Protein AF-A0A0G4J8Q1-F1 (afdb_monomer_lite)

Sequence (705 aa):
MGDLASFFEDDCLTSSDEKQPGGDSDLNESVWHHKKLNTSNITFSTTSVDEELMAVAKEEVAAVTAKVRRAIGKEHPDLSDCVNYFLNGIINELFDALGEGVPTSETITGEEFTHFVRVLACLSVYKTTPSVFFDPDRAHLYPAAANFSQDRFRVIMSAFKTKRGCDSSTVTTWDRPFSTDILIRRTEVAFTRTSCAVAFVQPKSILSVDDDQYRLTSALSEELLGMTRVSNEKKAFGIVSTNAVSLTSGILLGVRLLGKGEGYGDVDMVLDICLDRGYLQPNLIKYLMSCGFEILGTHKRMKTFPFLFRQGASQGLIGNQLVVAEAGAKSLYVAKCKYGERALYAVAFRSGRGRVATMVTSNANFTSWVCKTQDGRKWNQSLPGSQLIQDAIDDHVIPLTDAQSGHDWHIVRTGCSKFTSTLAAAAVRAFARSLTDDDTQLLQSLGIRSADDVDESPVVEFTRDELNGKTVLELKELAASLNLTRVSSASKPTLVERIYECMSSVKLVTKLLQLWFMKPARTPAIKMGSANEVNIAMALASWMNIYGSGWSVANGEIVHRGLLQNREVPVLATSIDGAAVLEKTIDDIVVSSLVCVIEFKSATENSTEREAPRSRLQRVRDIVGDSNRRMFEFDARSPLFKATVWTAEYRGQLLHHCATTKCNSALFVNASGQTVVYAALVSFSPESLQQYQAMIARLDAGSPC

Structure (mmCIF, N/CA/C/O backbone):
data_AF-A0A0G4J8Q1-F1
#
_entry.id   AF-A0A0G4J8Q1-F1
#
loop_
_atom_site.group_PDB
_atom_site.id
_atom_site.type_symbol
_atom_site.label_atom_id
_atom_site.label_alt_id
_atom_site.label_comp_id
_atom_site.label_asym_id
_atom_site.label_entity_id
_atom_site.label_seq_id
_atom_site.pdbx_PDB_ins_code
_atom_site.Cartn_x
_atom_site.Cartn_y
_atom_site.Cartn_z
_atom_site.occupancy
_atom_site.B_iso_or_equiv
_atom_site.auth_seq_id
_atom_site.auth_comp_id
_atom_site.auth_asym_id
_atom_site.auth_atom_id
_atom_site.pdbx_PDB_model_num
ATOM 1 N N . MET A 1 1 ? -3.645 -27.153 -2.558 1.00 26.86 1 MET A N 1
ATOM 2 C CA . MET A 1 1 ? -2.342 -27.028 -3.241 1.00 26.86 1 MET A CA 1
ATOM 3 C C . MET A 1 1 ? -1.299 -26.984 -2.143 1.00 26.86 1 MET A C 1
ATOM 5 O O . MET A 1 1 ? -1.355 -26.067 -1.338 1.00 26.86 1 MET A O 1
ATOM 9 N N . GLY A 1 2 ? -0.525 -28.060 -2.004 1.00 20.09 2 GLY A N 1
ATOM 10 C CA . GLY A 1 2 ? 0.416 -28.265 -0.902 1.00 20.09 2 GLY A CA 1
ATOM 11 C C . GLY A 1 2 ? 1.809 -27.707 -1.189 1.00 20.09 2 GLY A C 1
ATOM 12 O O . GLY A 1 2 ? 2.187 -27.572 -2.349 1.00 20.09 2 GLY A O 1
ATOM 13 N N . ASP A 1 3 ? 2.496 -27.393 -0.090 1.00 24.30 3 ASP A N 1
ATOM 14 C CA . ASP A 1 3 ? 3.937 -27.218 0.128 1.00 24.30 3 ASP A CA 1
ATOM 15 C C . ASP A 1 3 ? 4.780 -26.486 -0.926 1.00 24.30 3 ASP A C 1
ATOM 17 O O . ASP A 1 3 ? 5.434 -27.079 -1.778 1.00 24.30 3 ASP A O 1
ATOM 21 N N . LEU A 1 4 ? 4.866 -25.164 -0.740 1.00 22.20 4 LEU A N 1
ATOM 22 C CA . LEU A 1 4 ? 5.991 -24.311 -1.161 1.00 22.20 4 LEU A CA 1
ATOM 23 C C . LEU A 1 4 ? 6.672 -23.614 0.042 1.00 22.20 4 LEU A C 1
ATOM 25 O O . LEU A 1 4 ? 7.550 -22.776 -0.142 1.00 22.20 4 LEU A O 1
ATOM 29 N N . ALA A 1 5 ? 6.279 -23.952 1.278 1.00 23.89 5 ALA A N 1
ATOM 30 C CA . ALA A 1 5 ? 6.765 -23.300 2.498 1.00 23.89 5 ALA A CA 1
ATOM 31 C C . ALA A 1 5 ? 8.101 -23.867 3.022 1.00 23.89 5 ALA A C 1
ATOM 33 O O . ALA A 1 5 ? 8.806 -23.178 3.750 1.00 23.89 5 ALA A O 1
ATOM 34 N N . SER A 1 6 ? 8.495 -25.079 2.622 1.00 22.62 6 SER A N 1
ATOM 35 C CA . SER A 1 6 ? 9.676 -25.763 3.172 1.00 22.62 6 SER A CA 1
ATOM 36 C C . SER A 1 6 ? 11.008 -25.416 2.491 1.00 22.62 6 SER A C 1
ATOM 38 O O . SER A 1 6 ? 12.037 -25.959 2.873 1.00 22.62 6 SER A O 1
ATOM 40 N N . PHE A 1 7 ? 11.025 -24.524 1.493 1.00 21.91 7 PHE A N 1
ATOM 41 C CA . PHE A 1 7 ? 12.255 -24.159 0.767 1.00 21.91 7 PHE A CA 1
ATOM 42 C C . PHE A 1 7 ? 12.948 -22.886 1.286 1.00 21.91 7 PHE A C 1
ATOM 44 O O . PHE A 1 7 ? 14.004 -22.521 0.778 1.00 21.91 7 PHE A O 1
ATOM 51 N N . PHE A 1 8 ? 12.380 -22.201 2.287 1.00 28.19 8 PHE A N 1
ATOM 52 C CA . PHE A 1 8 ? 12.882 -20.903 2.767 1.00 28.19 8 PHE A CA 1
ATOM 53 C C . PHE A 1 8 ? 13.487 -20.917 4.182 1.00 28.19 8 PHE A C 1
ATOM 55 O O . PHE A 1 8 ? 13.959 -19.872 4.635 1.00 28.19 8 PHE A O 1
ATOM 62 N N . GLU A 1 9 ? 13.499 -22.055 4.886 1.00 26.78 9 GLU A N 1
ATOM 63 C CA . GLU A 1 9 ? 13.958 -22.097 6.285 1.00 26.78 9 GLU A CA 1
ATOM 64 C C . GLU A 1 9 ? 15.488 -22.188 6.452 1.00 26.78 9 GLU A C 1
ATOM 66 O O . GLU A 1 9 ? 16.008 -21.573 7.384 1.00 26.78 9 GLU A O 1
ATOM 71 N N . ASP A 1 10 ? 16.231 -22.821 5.534 1.00 25.66 10 ASP A N 1
ATOM 72 C CA . ASP A 1 10 ? 17.633 -23.191 5.818 1.00 25.66 10 ASP A CA 1
ATOM 73 C C . ASP A 1 10 ? 18.724 -22.254 5.251 1.00 25.66 10 ASP A C 1
ATOM 75 O O . ASP A 1 10 ? 19.768 -22.088 5.881 1.00 25.66 10 ASP A O 1
ATOM 79 N N . ASP A 1 11 ? 18.497 -21.527 4.150 1.00 26.56 11 ASP A N 1
ATOM 80 C CA . ASP A 1 11 ? 19.581 -20.745 3.510 1.00 26.56 11 ASP A CA 1
ATOM 81 C C . ASP A 1 11 ? 19.766 -19.311 4.053 1.00 26.56 11 ASP A C 1
ATOM 83 O O . ASP A 1 11 ? 20.670 -18.577 3.646 1.00 26.56 11 ASP A O 1
ATOM 87 N N . CYS A 1 12 ? 18.933 -18.861 4.998 1.00 33.06 12 CYS A N 1
ATOM 88 C CA . CYS A 1 12 ? 18.983 -17.477 5.492 1.00 33.06 12 CYS A CA 1
ATOM 89 C C . CYS A 1 12 ? 19.776 -17.263 6.795 1.00 33.06 12 CYS A C 1
ATOM 91 O O . CYS A 1 12 ? 19.994 -16.095 7.163 1.00 33.06 12 CYS A O 1
ATOM 93 N N . LEU A 1 13 ? 20.184 -18.331 7.497 1.00 33.94 13 LEU A N 1
ATOM 94 C CA . LEU A 1 13 ? 20.787 -18.272 8.838 1.00 33.94 13 LEU A CA 1
ATOM 95 C C . LEU A 1 13 ? 21.786 -19.417 9.129 1.00 33.94 13 LEU A C 1
ATOM 97 O O . LEU A 1 13 ? 21.706 -20.040 10.183 1.00 33.94 13 LEU A O 1
ATOM 101 N N . THR A 1 14 ? 22.784 -19.667 8.281 1.00 23.83 14 THR A N 1
ATOM 102 C CA . THR A 1 14 ? 23.957 -20.439 8.733 1.00 23.83 14 THR A CA 1
ATOM 103 C C . THR A 1 14 ? 24.938 -19.504 9.439 1.00 23.83 14 THR A C 1
ATOM 105 O O . THR A 1 14 ? 25.670 -18.747 8.796 1.00 23.83 14 THR A O 1
ATOM 108 N N . SER A 1 15 ? 24.952 -19.522 10.773 1.00 29.83 15 SER A N 1
ATOM 109 C CA . SER A 1 15 ? 26.100 -19.031 11.534 1.00 29.83 15 SER A CA 1
ATOM 110 C C . SER A 1 15 ? 27.253 -20.008 11.335 1.00 29.83 15 SER A C 1
ATOM 112 O O . SER A 1 15 ? 27.131 -21.186 11.657 1.00 29.83 15 SER A O 1
ATOM 114 N N . SER A 1 16 ? 28.384 -19.529 10.828 1.00 25.83 16 SER A N 1
ATOM 115 C CA . SER A 1 16 ? 29.656 -20.208 11.047 1.00 25.83 16 SER A CA 1
ATOM 116 C C . SER A 1 16 ? 29.907 -20.242 12.556 1.00 25.83 16 SER A C 1
ATOM 118 O O . SER A 1 16 ? 30.144 -19.194 13.163 1.00 25.83 16 SER A O 1
ATOM 120 N N . ASP A 1 17 ? 29.802 -21.426 13.155 1.00 28.89 17 ASP A N 1
ATOM 121 C CA . ASP A 1 17 ? 30.190 -21.700 14.537 1.00 28.89 17 ASP A CA 1
ATOM 122 C C . ASP A 1 17 ? 31.697 -21.459 14.713 1.00 28.89 17 ASP A C 1
ATOM 124 O O . ASP A 1 17 ? 32.517 -22.373 14.620 1.00 28.89 17 ASP A O 1
ATOM 128 N N . GLU A 1 18 ? 32.085 -20.219 15.001 1.00 29.22 18 GLU A N 1
ATOM 129 C CA . GLU A 1 18 ? 33.351 -19.947 15.673 1.00 29.22 18 GLU A CA 1
ATOM 130 C C . GLU A 1 18 ? 33.109 -19.934 17.183 1.00 29.22 18 GLU A C 1
ATOM 132 O O . GLU A 1 18 ? 32.564 -18.990 17.757 1.00 29.22 18 GLU A O 1
ATOM 137 N N . LYS A 1 19 ? 33.528 -21.026 17.831 1.00 28.95 19 LYS A N 1
ATOM 138 C CA . LYS A 1 19 ? 33.630 -21.150 19.288 1.00 28.95 19 LYS A CA 1
ATOM 139 C C . LYS A 1 19 ? 34.371 -19.943 19.875 1.00 28.95 19 LYS A C 1
ATOM 141 O O . LYS A 1 19 ? 35.575 -19.802 19.664 1.00 28.95 19 LYS A O 1
ATOM 146 N N . GLN A 1 20 ? 33.692 -19.146 20.698 1.00 29.03 20 GLN A N 1
ATOM 147 C CA . GLN A 1 20 ? 34.347 -18.307 21.703 1.00 29.03 20 GLN A CA 1
ATOM 148 C C . GLN A 1 20 ? 34.237 -18.954 23.095 1.00 29.03 20 GLN A C 1
ATOM 150 O O . GLN A 1 20 ? 33.239 -19.619 23.381 1.00 29.03 20 GLN A O 1
ATOM 155 N N . PRO A 1 21 ? 35.282 -18.838 23.937 1.00 27.27 21 PRO A N 1
ATOM 156 C CA . PRO A 1 21 ? 35.401 -19.588 25.180 1.00 27.27 21 PRO A CA 1
ATOM 157 C C . PRO A 1 21 ? 34.492 -19.021 26.275 1.00 27.27 21 PRO A C 1
ATOM 159 O O . PRO A 1 21 ? 34.250 -17.818 26.348 1.00 27.27 21 PRO A O 1
ATOM 162 N N . GLY A 1 22 ? 33.998 -19.929 27.116 1.00 34.38 22 GLY A N 1
ATOM 163 C CA . GLY A 1 22 ? 32.970 -19.676 28.116 1.00 34.38 22 GLY A CA 1
ATOM 164 C C . GLY A 1 22 ? 33.301 -18.580 29.128 1.00 34.38 22 GLY A C 1
ATOM 165 O O . GLY A 1 22 ? 34.393 -18.522 29.693 1.00 34.38 22 GLY A O 1
ATOM 166 N N . GLY A 1 23 ? 32.282 -17.771 29.391 1.00 24.81 23 GLY A N 1
ATOM 167 C CA . GLY A 1 23 ? 32.127 -16.957 30.583 1.00 24.81 23 GLY A CA 1
ATOM 168 C C . GLY A 1 23 ? 30.635 -16.866 30.880 1.00 24.81 23 GLY A C 1
ATOM 169 O O . GLY A 1 23 ? 29.892 -16.302 30.078 1.00 24.81 23 GLY A O 1
ATOM 170 N N . ASP A 1 24 ? 30.209 -17.468 31.991 1.00 31.66 24 ASP A N 1
ATOM 171 C CA . ASP A 1 24 ? 28.851 -17.365 32.528 1.00 31.66 24 ASP A CA 1
ATOM 172 C C . ASP A 1 24 ? 28.471 -15.887 32.686 1.00 31.66 24 ASP A C 1
ATOM 174 O O . ASP A 1 24 ? 28.955 -15.186 33.576 1.00 31.66 24 ASP A O 1
ATOM 178 N N . SER A 1 25 ? 27.607 -15.404 31.798 1.00 29.86 25 SER A N 1
ATOM 179 C CA . SER A 1 25 ? 26.842 -14.177 31.986 1.00 29.86 25 SER A CA 1
ATOM 180 C C . SER A 1 25 ? 25.443 -14.405 31.420 1.00 29.86 25 SER A C 1
ATOM 182 O O . SER A 1 25 ? 25.275 -15.046 30.384 1.00 29.86 25 SER A O 1
ATOM 184 N N . ASP A 1 26 ? 24.448 -13.970 32.184 1.00 27.14 26 ASP A N 1
ATOM 185 C CA . ASP A 1 26 ? 23.047 -14.371 32.105 1.00 27.14 26 ASP A CA 1
ATOM 186 C C . ASP A 1 26 ? 22.435 -14.396 30.690 1.00 27.14 26 ASP A C 1
ATOM 188 O O . ASP A 1 26 ? 22.417 -13.410 29.954 1.00 27.14 26 ASP A O 1
ATOM 192 N N . LEU A 1 27 ? 21.816 -15.531 30.365 1.00 32.41 27 LEU A N 1
ATOM 193 C CA . LEU A 1 27 ? 21.112 -15.879 29.122 1.00 32.41 27 LEU A CA 1
ATOM 194 C C . LEU A 1 27 ? 19.819 -15.073 28.826 1.00 32.41 27 LEU A C 1
ATOM 196 O O . LEU A 1 27 ? 18.920 -15.599 28.177 1.00 32.41 27 LEU A O 1
ATOM 200 N N . ASN A 1 28 ? 19.660 -13.823 29.282 1.00 35.12 28 ASN A N 1
ATOM 201 C CA . ASN A 1 28 ? 18.332 -13.176 29.284 1.00 35.12 28 ASN A CA 1
ATOM 202 C C . ASN A 1 28 ? 18.222 -11.701 28.857 1.00 35.12 28 ASN A C 1
ATOM 204 O O . ASN A 1 28 ? 17.156 -11.109 29.042 1.00 35.12 28 ASN A O 1
ATOM 208 N N . GLU A 1 29 ? 19.227 -11.104 28.212 1.00 41.00 29 GLU A N 1
ATOM 209 C CA . GLU A 1 29 ? 19.006 -9.844 27.486 1.00 41.00 29 GLU A CA 1
ATOM 210 C C . GLU A 1 29 ? 18.828 -10.102 25.989 1.00 41.00 29 GLU A C 1
ATOM 212 O O . GLU A 1 29 ? 19.721 -10.558 25.281 1.00 41.00 29 GLU A O 1
ATOM 217 N N . SER A 1 30 ? 17.624 -9.822 25.497 1.00 54.91 30 SER A N 1
ATOM 218 C CA . SER A 1 30 ? 17.220 -10.014 24.111 1.00 54.91 30 SER A CA 1
ATOM 219 C C . SER A 1 30 ? 17.910 -8.974 23.207 1.00 54.91 30 SER A C 1
ATOM 221 O O . SER A 1 30 ? 17.393 -7.874 22.985 1.00 54.91 30 SER A O 1
ATOM 223 N N . VAL A 1 31 ? 19.124 -9.289 22.744 1.00 68.62 31 VAL A N 1
ATOM 224 C CA . VAL A 1 31 ? 19.945 -8.416 21.890 1.00 68.62 31 VAL A CA 1
ATOM 225 C C . VAL A 1 31 ? 19.409 -8.409 20.455 1.00 68.62 31 VAL A C 1
ATOM 227 O O . VAL A 1 31 ? 19.057 -9.442 19.886 1.00 68.62 31 VAL A O 1
ATOM 230 N N . TRP A 1 32 ? 19.351 -7.223 19.848 1.00 75.00 32 TRP A N 1
ATOM 231 C CA . TRP A 1 32 ? 18.975 -7.064 18.446 1.00 75.00 32 TRP A CA 1
ATOM 232 C C . TRP A 1 32 ? 20.132 -7.432 17.512 1.00 75.00 32 TRP A C 1
ATOM 234 O O . TRP A 1 32 ? 21.220 -6.869 17.615 1.00 75.00 32 TRP A O 1
ATOM 244 N N . HIS A 1 33 ? 19.866 -8.297 16.537 1.00 72.75 33 HIS A N 1
ATOM 245 C CA . HIS A 1 33 ? 20.795 -8.645 15.466 1.00 72.75 33 HIS A CA 1
ATOM 246 C C . HIS A 1 33 ? 20.426 -7.902 14.182 1.00 72.75 33 HIS A C 1
ATOM 248 O O . HIS A 1 33 ? 19.366 -8.146 13.601 1.00 72.75 33 HIS A O 1
ATOM 254 N N . HIS A 1 34 ? 21.281 -6.981 13.735 1.00 70.62 34 HIS A N 1
ATOM 255 C CA . HIS A 1 34 ? 21.033 -6.154 12.551 1.00 70.62 34 HIS A CA 1
ATOM 256 C C . HIS A 1 34 ? 21.389 -6.890 11.259 1.00 70.62 34 HIS A C 1
ATOM 258 O O . HIS A 1 34 ? 22.482 -7.431 11.117 1.00 70.62 34 HIS A O 1
ATOM 264 N N . LYS A 1 35 ? 20.499 -6.822 10.269 1.00 64.94 35 LYS A N 1
ATOM 265 C CA . LYS A 1 35 ? 20.751 -7.250 8.892 1.00 64.94 35 LYS A CA 1
ATOM 266 C C . LYS A 1 35 ? 20.263 -6.162 7.943 1.00 64.94 35 LYS A C 1
ATOM 268 O O . LYS A 1 35 ? 19.112 -5.724 7.983 1.00 64.94 35 LYS A O 1
ATOM 273 N N . LYS A 1 36 ? 21.144 -5.710 7.056 1.00 54.00 36 LYS A N 1
ATOM 274 C CA . LYS A 1 36 ? 20.712 -4.922 5.902 1.00 54.00 36 LYS A CA 1
ATOM 275 C C . LYS A 1 36 ? 20.201 -5.914 4.867 1.00 54.00 36 LYS A C 1
ATOM 277 O O . LYS A 1 36 ? 20.969 -6.757 4.414 1.00 54.00 36 LYS A O 1
ATOM 282 N N . LEU A 1 37 ? 18.917 -5.848 4.534 1.00 48.38 37 LEU A N 1
ATOM 283 C CA . LEU A 1 37 ? 18.377 -6.706 3.489 1.00 48.38 37 LEU A CA 1
ATOM 284 C C . LEU A 1 37 ? 18.728 -6.139 2.123 1.00 48.38 37 LEU A C 1
ATOM 286 O O . LEU A 1 37 ? 18.634 -4.928 1.900 1.00 48.38 37 LEU A O 1
ATOM 290 N N . ASN A 1 38 ? 19.127 -7.036 1.224 1.00 42.41 38 ASN A N 1
ATOM 291 C CA . ASN A 1 38 ? 19.163 -6.716 -0.186 1.00 42.41 38 ASN A CA 1
ATOM 292 C C . ASN A 1 38 ? 17.713 -6.626 -0.675 1.00 42.41 38 ASN A C 1
ATOM 294 O O . ASN A 1 38 ? 16.875 -7.462 -0.332 1.00 42.41 38 ASN A O 1
ATOM 298 N N . THR A 1 39 ? 17.384 -5.568 -1.406 1.00 42.03 39 THR A N 1
ATOM 299 C CA . THR A 1 39 ? 15.997 -5.278 -1.790 1.00 42.03 39 THR A CA 1
ATOM 300 C C . THR A 1 39 ? 15.435 -6.283 -2.797 1.00 42.03 39 THR A C 1
ATOM 302 O O . THR A 1 39 ? 14.222 -6.322 -2.986 1.00 42.03 39 THR A O 1
ATOM 305 N N . SER A 1 40 ? 16.299 -7.120 -3.385 1.00 35.25 40 SER A N 1
ATOM 306 C CA . SER A 1 40 ? 15.954 -8.244 -4.264 1.00 35.25 40 SER A CA 1
ATOM 307 C C . SER A 1 40 ? 15.046 -9.279 -3.595 1.00 35.25 40 SER A C 1
ATOM 309 O O . SER A 1 40 ? 14.368 -10.025 -4.290 1.00 35.25 40 SER A O 1
ATOM 311 N N . ASN A 1 41 ? 15.003 -9.300 -2.258 1.00 40.81 41 ASN A N 1
ATOM 312 C CA . ASN A 1 41 ? 14.236 -10.263 -1.464 1.00 40.81 41 ASN A CA 1
ATOM 313 C C . ASN A 1 41 ? 12.868 -9.709 -1.019 1.00 40.81 41 ASN A C 1
ATOM 315 O O . ASN A 1 41 ? 12.253 -10.246 -0.098 1.00 40.81 41 ASN A O 1
ATOM 319 N N . ILE A 1 42 ? 12.423 -8.596 -1.613 1.00 45.91 42 ILE A N 1
ATOM 320 C CA . ILE A 1 42 ? 11.125 -7.973 -1.342 1.00 45.91 42 ILE A CA 1
ATOM 321 C C . ILE A 1 42 ? 10.157 -8.397 -2.446 1.00 45.91 42 ILE A C 1
ATOM 323 O O . ILE A 1 42 ? 10.382 -8.100 -3.621 1.00 45.91 42 ILE A O 1
ATOM 327 N N . THR A 1 43 ? 9.080 -9.080 -2.068 1.00 46.72 43 THR A N 1
ATOM 328 C CA . THR A 1 43 ? 7.998 -9.458 -2.981 1.00 46.72 43 THR A CA 1
ATOM 329 C C . THR A 1 43 ? 6.939 -8.364 -2.994 1.00 46.72 43 THR A C 1
ATOM 331 O O . THR A 1 43 ? 6.505 -7.891 -1.942 1.00 46.72 43 THR A O 1
ATOM 334 N N . PHE A 1 44 ? 6.519 -7.954 -4.189 1.00 45.88 44 PHE A N 1
ATOM 335 C CA . PHE A 1 44 ? 5.466 -6.960 -4.371 1.00 45.88 44 PHE A CA 1
ATOM 336 C C . PHE A 1 44 ? 4.210 -7.636 -4.899 1.00 45.88 44 PHE A C 1
ATOM 338 O O . PHE A 1 44 ? 4.266 -8.366 -5.885 1.00 45.88 44 PHE A O 1
ATOM 345 N N . SER A 1 45 ? 3.089 -7.368 -4.238 1.00 47.06 45 SER A N 1
ATOM 346 C CA . SER A 1 45 ? 1.760 -7.740 -4.713 1.00 47.06 45 SER A CA 1
ATOM 347 C C . SER A 1 45 ? 1.087 -6.488 -5.274 1.00 47.06 45 SER A C 1
ATOM 349 O O . SER A 1 45 ? 1.111 -5.426 -4.643 1.00 47.06 45 SER A O 1
ATOM 351 N N . THR A 1 46 ? 0.519 -6.606 -6.474 1.00 45.09 46 THR A N 1
ATOM 352 C CA . THR A 1 46 ? -0.392 -5.610 -7.063 1.00 45.09 46 THR A CA 1
ATOM 353 C C . THR A 1 46 ? -1.844 -5.851 -6.651 1.00 45.09 46 THR A C 1
ATOM 355 O O . THR A 1 46 ? -2.704 -5.027 -6.954 1.00 45.09 46 THR A O 1
ATOM 358 N N . THR A 1 47 ? -2.117 -6.955 -5.944 1.00 50.38 47 THR A N 1
ATOM 359 C CA . THR A 1 47 ? -3.429 -7.245 -5.357 1.00 50.38 47 THR A CA 1
ATOM 360 C C . THR A 1 47 ? -3.808 -6.096 -4.438 1.00 50.38 47 THR A C 1
ATOM 362 O O . THR A 1 47 ? -2.989 -5.633 -3.641 1.00 50.38 47 THR A O 1
ATOM 365 N N . SER A 1 48 ? -5.034 -5.594 -4.555 1.00 58.97 48 SER A N 1
ATOM 366 C CA . SER A 1 48 ? -5.464 -4.496 -3.696 1.00 58.97 48 SER A CA 1
ATOM 367 C C . SER A 1 48 ? -5.449 -4.955 -2.235 1.00 58.97 48 SER A C 1
ATOM 369 O O . SER A 1 48 ? -5.981 -6.017 -1.918 1.00 58.97 48 SER A O 1
ATOM 371 N N . VAL A 1 49 ? -4.917 -4.133 -1.318 1.00 63.41 49 VAL A N 1
ATOM 372 C CA . VAL A 1 49 ? -5.044 -4.380 0.137 1.00 63.41 49 VAL A CA 1
ATOM 373 C C . VAL A 1 49 ? -6.510 -4.608 0.510 1.00 63.41 49 VAL A C 1
ATOM 375 O O . VAL A 1 49 ? -6.817 -5.426 1.371 1.00 63.41 49 VAL A O 1
ATOM 378 N N . ASP A 1 50 ? -7.424 -3.912 -0.168 1.00 64.50 50 ASP A N 1
ATOM 379 C CA . ASP A 1 50 ? -8.855 -4.046 0.076 1.00 64.50 50 ASP A CA 1
ATOM 380 C C . ASP A 1 50 ? -9.372 -5.432 -0.358 1.00 64.50 50 ASP A C 1
ATOM 382 O O . ASP A 1 50 ? -10.272 -5.964 0.282 1.00 64.50 50 ASP A O 1
ATOM 386 N N . GLU A 1 51 ? -8.796 -6.053 -1.394 1.00 66.38 51 GLU A N 1
ATOM 387 C CA . GLU A 1 51 ? -9.145 -7.417 -1.824 1.00 66.38 51 GLU A CA 1
ATOM 388 C C . GLU A 1 51 ? -8.633 -8.470 -0.838 1.00 66.38 51 GLU A C 1
ATOM 390 O O . GLU A 1 51 ? -9.387 -9.376 -0.472 1.00 66.38 51 GLU A O 1
ATOM 395 N N . GLU A 1 52 ? -7.395 -8.327 -0.358 1.00 68.12 52 GLU A N 1
ATOM 396 C CA . GLU A 1 52 ? -6.822 -9.212 0.664 1.00 68.12 52 GLU A CA 1
ATOM 397 C C . GLU A 1 52 ? -7.618 -9.122 1.976 1.00 68.12 52 GLU A C 1
ATOM 399 O O . GLU A 1 52 ? -8.061 -10.141 2.514 1.00 68.12 52 GLU A O 1
ATOM 404 N N . LEU A 1 53 ? -7.902 -7.903 2.451 1.00 72.31 53 LEU A N 1
ATOM 405 C CA . LEU A 1 53 ? -8.728 -7.687 3.641 1.00 72.31 53 LEU A CA 1
ATOM 406 C C . LEU A 1 53 ? -10.158 -8.197 3.447 1.00 72.31 53 LEU A C 1
ATOM 408 O O . LEU A 1 53 ? -10.735 -8.753 4.379 1.00 72.31 53 LEU A O 1
ATOM 412 N N . MET A 1 54 ? -10.732 -8.061 2.248 1.00 76.69 54 MET A N 1
ATOM 413 C CA . MET A 1 54 ? -12.064 -8.586 1.946 1.00 76.69 54 MET A CA 1
ATOM 414 C C . MET A 1 54 ? -12.097 -10.119 1.975 1.00 76.69 54 MET A C 1
ATOM 416 O O . MET A 1 54 ? -13.097 -10.697 2.405 1.00 76.69 54 MET A O 1
ATOM 420 N N . ALA A 1 55 ? -11.031 -10.793 1.536 1.00 79.94 55 ALA A N 1
ATOM 421 C CA . ALA A 1 55 ? -10.927 -12.248 1.621 1.00 79.94 55 ALA A CA 1
ATOM 422 C C . ALA A 1 55 ? -10.930 -12.718 3.084 1.00 79.94 55 ALA A C 1
ATOM 424 O O . ALA A 1 55 ? -11.748 -13.565 3.452 1.00 79.94 55 ALA A O 1
ATOM 425 N N . VAL A 1 56 ? -10.110 -12.091 3.934 1.00 80.62 56 VAL A N 1
ATOM 426 C CA . VAL A 1 56 ? -10.086 -12.372 5.380 1.00 80.62 56 VAL A CA 1
ATOM 427 C C . VAL A 1 56 ? -11.436 -12.038 6.028 1.00 80.62 56 VAL A C 1
ATOM 429 O O . VAL A 1 56 ? -11.982 -12.844 6.783 1.00 80.62 56 VAL A O 1
ATOM 432 N N . ALA A 1 57 ? -12.034 -10.895 5.679 1.00 84.56 57 ALA A N 1
ATOM 433 C CA . ALA A 1 57 ? -13.316 -10.462 6.226 1.00 84.56 57 ALA A CA 1
ATOM 434 C C . ALA A 1 57 ? -14.459 -11.425 5.891 1.00 84.56 57 ALA A C 1
ATOM 436 O O . ALA A 1 57 ? -15.265 -11.729 6.767 1.00 84.56 57 ALA A O 1
ATOM 437 N N . LYS A 1 58 ? -14.524 -11.959 4.665 1.00 85.06 58 LYS A N 1
ATOM 438 C CA . LYS A 1 58 ? -15.536 -12.965 4.291 1.00 85.06 58 LYS A CA 1
ATOM 439 C C . LYS A 1 58 ? -15.473 -14.187 5.200 1.00 85.06 58 LYS A C 1
ATOM 441 O O . LYS A 1 58 ? -16.506 -14.680 5.654 1.00 85.06 58 LYS A O 1
ATOM 446 N N . GLU A 1 59 ? -14.266 -14.666 5.471 1.00 88.00 59 GLU A N 1
ATOM 447 C CA . GLU A 1 59 ? -14.063 -15.832 6.316 1.00 88.00 59 GLU A CA 1
ATOM 448 C C . GLU A 1 59 ? -14.383 -15.568 7.790 1.00 88.00 59 GLU A C 1
ATOM 450 O O . GLU A 1 59 ? -15.014 -16.404 8.444 1.00 88.00 59 GLU A O 1
ATOM 455 N N . GLU A 1 60 ? -13.959 -14.420 8.318 1.00 87.38 60 GLU A N 1
ATOM 456 C CA . GLU A 1 60 ? -14.242 -14.034 9.697 1.00 87.38 60 GLU A CA 1
ATOM 457 C C . GLU A 1 60 ? -15.731 -13.769 9.911 1.00 87.38 60 GLU A C 1
ATOM 459 O O . GLU A 1 60 ? -16.313 -14.334 10.831 1.00 87.38 60 GLU A O 1
ATOM 464 N N . VAL A 1 61 ? -16.386 -13.005 9.033 1.00 90.31 61 VAL A N 1
ATOM 465 C CA . VAL A 1 61 ? -17.825 -12.709 9.125 1.00 90.31 61 VAL A CA 1
ATOM 466 C C . VAL A 1 61 ? -18.654 -13.989 9.074 1.00 90.31 61 VAL A C 1
ATOM 468 O O . VAL A 1 61 ? -19.608 -14.124 9.843 1.00 90.31 61 VAL A O 1
ATOM 471 N N . ALA A 1 62 ? -18.292 -14.963 8.233 1.00 89.56 62 ALA A N 1
ATOM 472 C CA . ALA A 1 62 ? -18.973 -16.257 8.205 1.00 89.56 62 ALA A CA 1
ATOM 473 C C . ALA A 1 62 ? -18.861 -16.992 9.555 1.00 89.56 62 ALA A C 1
ATOM 475 O O . ALA A 1 62 ? -19.855 -17.508 10.075 1.00 89.56 62 ALA A O 1
ATOM 476 N N . ALA A 1 63 ? -17.669 -16.996 10.156 1.00 91.44 63 ALA A N 1
ATOM 477 C CA . ALA A 1 63 ? -17.427 -17.621 11.452 1.00 91.44 63 ALA A CA 1
ATOM 478 C C . ALA A 1 63 ? -18.118 -16.877 12.609 1.00 91.44 63 ALA A C 1
ATOM 480 O O . ALA A 1 63 ? -18.752 -17.517 13.450 1.00 91.44 63 ALA A O 1
ATOM 481 N N . VAL A 1 64 ? -18.059 -15.542 12.628 1.00 90.75 64 VAL A N 1
ATOM 482 C CA . VAL A 1 64 ? -18.774 -14.691 13.590 1.00 90.75 64 VAL A CA 1
ATOM 483 C C . VAL A 1 64 ? -20.274 -14.940 13.485 1.00 90.75 64 VAL A C 1
ATOM 485 O O . VAL A 1 64 ? -20.922 -15.200 14.493 1.00 90.75 64 VAL A O 1
ATOM 488 N N . THR A 1 65 ? -20.829 -14.968 12.272 1.00 89.56 65 THR A N 1
ATOM 489 C CA . THR A 1 65 ? -22.256 -15.244 12.049 1.00 89.56 65 THR A CA 1
ATOM 490 C C . THR A 1 65 ? -22.650 -16.610 12.614 1.00 89.56 65 THR A C 1
ATOM 492 O O . THR A 1 65 ? -23.665 -16.728 13.301 1.00 89.56 65 THR A O 1
ATOM 495 N N . ALA A 1 66 ? -21.836 -17.646 12.392 1.00 91.56 66 ALA A N 1
ATOM 496 C CA . ALA A 1 66 ? -22.079 -18.972 12.958 1.00 91.56 66 ALA A CA 1
ATOM 497 C C . ALA A 1 66 ? -22.022 -18.977 14.497 1.00 91.56 66 ALA A C 1
ATOM 499 O O . ALA A 1 66 ? -22.840 -19.636 15.145 1.00 91.56 66 ALA A O 1
ATOM 500 N N . LYS A 1 67 ? -21.090 -18.225 15.096 1.00 92.25 67 LYS A N 1
ATOM 501 C CA . LYS A 1 67 ? -21.002 -18.060 16.553 1.00 92.25 67 LYS A CA 1
ATOM 502 C C . LYS A 1 67 ? -22.200 -17.309 17.120 1.00 92.25 67 LYS A C 1
ATOM 504 O O . LYS A 1 67 ? -22.752 -17.766 18.112 1.00 92.25 67 LYS A O 1
ATOM 509 N N . VAL A 1 68 ? -22.634 -16.225 16.480 1.00 90.75 68 VAL A N 1
ATOM 510 C CA . VAL A 1 68 ? -23.823 -15.454 16.874 1.00 90.75 68 VAL A CA 1
ATOM 511 C C . VAL A 1 68 ? -25.069 -16.338 16.836 1.00 90.75 68 VAL A C 1
ATOM 513 O O . VAL A 1 68 ? -25.786 -16.415 17.829 1.00 90.75 68 VAL A O 1
ATOM 516 N N . ARG A 1 69 ? -25.283 -17.094 15.749 1.00 93.44 69 ARG A N 1
ATOM 517 C CA . ARG A 1 69 ? -26.394 -18.060 15.641 1.00 93.44 69 ARG A CA 1
ATOM 518 C C . ARG A 1 69 ? -26.387 -19.077 16.778 1.00 93.44 69 ARG A C 1
ATOM 520 O O . ARG A 1 69 ? -27.424 -19.344 17.378 1.00 93.44 69 ARG A O 1
ATOM 527 N N . ARG A 1 70 ? -25.209 -19.615 17.109 1.00 93.81 70 ARG A N 1
ATOM 528 C CA . ARG A 1 70 ? -25.038 -20.566 18.215 1.00 93.81 70 ARG A CA 1
ATOM 529 C C . ARG A 1 70 ? -25.291 -19.923 19.578 1.00 93.81 70 ARG A C 1
ATOM 531 O O . ARG A 1 70 ? -25.944 -20.538 20.409 1.00 93.81 70 ARG A O 1
ATOM 538 N N . ALA A 1 71 ? -24.770 -18.721 19.801 1.00 91.69 71 ALA A N 1
ATOM 539 C CA . ALA A 1 71 ? -24.873 -18.016 21.073 1.00 91.69 71 ALA A CA 1
ATOM 540 C C . ALA A 1 71 ? -26.310 -17.556 21.361 1.00 91.69 71 ALA A C 1
ATOM 542 O O . ALA A 1 71 ? -26.759 -17.624 22.500 1.00 91.69 71 ALA A O 1
ATOM 543 N N . ILE A 1 72 ? -27.041 -17.143 20.324 1.00 93.69 72 ILE A N 1
ATOM 544 C CA . ILE A 1 72 ? -28.455 -16.753 20.410 1.00 93.69 72 ILE A CA 1
ATOM 545 C C . ILE A 1 72 ? -29.379 -17.983 20.392 1.00 93.69 72 ILE A C 1
ATOM 547 O O . ILE A 1 72 ? -30.492 -17.930 20.907 1.00 93.69 72 ILE A O 1
ATOM 551 N N . GLY A 1 73 ? -28.936 -19.100 19.809 1.00 93.69 73 GLY A N 1
ATOM 552 C CA . GLY A 1 73 ? -29.756 -20.303 19.646 1.00 93.69 73 GLY A CA 1
ATOM 553 C C . GLY A 1 73 ? -30.803 -20.177 18.534 1.00 93.69 73 GLY A C 1
ATOM 554 O O . GLY A 1 73 ? -31.830 -20.851 18.580 1.00 93.69 73 GLY A O 1
ATOM 555 N N . LYS A 1 74 ? -30.561 -19.313 17.539 1.00 91.81 74 LYS A N 1
ATOM 556 C CA . LYS A 1 74 ? -31.447 -19.084 16.386 1.00 91.81 74 LYS A CA 1
ATOM 557 C C . LYS A 1 74 ? -30.672 -19.199 15.080 1.00 91.81 74 LYS A C 1
ATOM 559 O O . LYS A 1 74 ? -29.574 -18.665 14.953 1.00 91.81 74 LYS A O 1
ATOM 564 N N . GLU A 1 75 ? -31.268 -19.853 14.086 1.00 89.94 75 GLU A N 1
ATOM 565 C CA . GLU A 1 75 ? -30.671 -19.991 12.751 1.00 89.94 75 GLU A CA 1
ATOM 566 C C . GLU A 1 75 ? -30.620 -18.649 11.999 1.00 89.94 75 GLU A C 1
ATOM 568 O O . GLU A 1 75 ? -29.623 -18.324 11.351 1.00 89.94 75 GLU A O 1
ATOM 573 N N . HIS A 1 76 ? -31.657 -17.827 12.166 1.00 90.25 76 HIS A N 1
ATOM 574 C CA . HIS A 1 76 ? -31.776 -16.499 11.565 1.00 90.25 76 HIS A CA 1
ATOM 575 C C . HIS A 1 76 ? -32.085 -15.451 12.646 1.00 90.25 76 HIS A C 1
ATOM 577 O O . HIS A 1 76 ? -33.245 -15.079 12.809 1.00 90.25 76 HIS A O 1
ATOM 583 N N . PRO A 1 77 ? -31.077 -15.016 13.427 1.00 89.38 77 PRO A N 1
ATOM 584 C CA . PRO A 1 77 ? -31.261 -13.967 14.423 1.00 89.38 77 PRO A CA 1
ATOM 585 C C . PRO A 1 77 ? -31.566 -12.635 13.734 1.00 89.38 77 PRO A C 1
ATOM 587 O O . PRO A 1 77 ? -30.919 -12.279 12.744 1.00 89.38 77 PRO A O 1
ATOM 590 N N . ASP A 1 78 ? -32.545 -11.904 14.258 1.00 89.31 78 ASP A N 1
ATOM 591 C CA . ASP A 1 78 ? -32.847 -10.550 13.800 1.00 89.31 78 ASP A CA 1
ATOM 592 C C . ASP A 1 78 ? -31.980 -9.494 14.520 1.00 89.31 78 ASP A C 1
ATOM 594 O O . ASP A 1 78 ? -31.116 -9.800 15.348 1.00 89.31 78 ASP A O 1
ATOM 598 N N . LEU A 1 79 ? -32.175 -8.214 14.188 1.00 83.50 79 LEU A N 1
ATOM 599 C CA . LEU A 1 79 ? -31.437 -7.124 14.831 1.00 83.50 79 LEU A CA 1
ATOM 600 C C . LEU A 1 79 ? -31.715 -7.049 16.340 1.00 83.50 79 LEU A C 1
ATOM 602 O O . LEU A 1 79 ? -30.804 -6.748 17.111 1.00 83.50 79 LEU A O 1
ATOM 606 N N . SER A 1 80 ? -32.952 -7.314 16.765 1.00 83.94 80 SER A N 1
ATOM 607 C CA . SER A 1 80 ? -33.319 -7.275 18.179 1.00 83.94 80 SER A CA 1
ATOM 608 C C . SER A 1 80 ? -32.625 -8.393 18.946 1.00 83.94 80 SER A C 1
ATOM 610 O O . SER A 1 80 ? -32.153 -8.150 20.051 1.00 83.94 80 SER A O 1
ATOM 612 N N . ASP A 1 81 ? -32.525 -9.587 18.366 1.00 89.12 81 ASP A N 1
ATOM 613 C CA . ASP A 1 81 ? -31.804 -10.717 18.945 1.00 89.12 81 ASP A CA 1
ATOM 614 C C . ASP A 1 81 ? -30.330 -10.369 19.180 1.00 89.12 81 ASP A C 1
ATOM 616 O O . ASP A 1 81 ? -29.797 -10.591 20.269 1.00 89.12 81 ASP A O 1
ATOM 620 N N . CYS A 1 82 ? -29.686 -9.753 18.185 1.00 87.25 82 CYS A N 1
ATOM 621 C CA . CYS A 1 82 ? -28.302 -9.300 18.288 1.00 87.25 82 CYS A CA 1
ATOM 622 C C . CYS A 1 82 ? -28.128 -8.213 19.359 1.00 87.25 82 CYS A C 1
ATOM 624 O O . CYS A 1 82 ? -27.241 -8.326 20.202 1.00 87.25 82 CYS A O 1
ATOM 626 N N . VAL A 1 83 ? -28.978 -7.180 19.370 1.00 84.69 83 VAL A N 1
ATOM 627 C CA . VAL A 1 83 ? -28.920 -6.107 20.382 1.00 84.69 83 VAL A CA 1
ATOM 628 C C . VAL A 1 83 ? -29.128 -6.671 21.787 1.00 84.69 83 VAL A C 1
ATOM 630 O O . VAL A 1 83 ? -28.367 -6.344 22.698 1.00 84.69 83 VAL A O 1
ATOM 633 N N . ASN A 1 84 ? -30.111 -7.556 21.955 1.00 87.62 84 ASN A N 1
ATOM 634 C CA . ASN A 1 84 ? -30.406 -8.185 23.236 1.00 87.62 84 ASN A CA 1
ATOM 635 C C . ASN A 1 84 ? -29.252 -9.069 23.711 1.00 87.62 84 ASN A C 1
ATOM 637 O O . ASN A 1 84 ? -28.955 -9.057 24.898 1.00 87.62 84 ASN A O 1
ATOM 641 N N . TYR A 1 85 ? -28.563 -9.788 22.820 1.00 90.81 85 TYR A N 1
ATOM 642 C CA . TYR A 1 85 ? -27.387 -10.579 23.192 1.00 90.81 85 TYR A CA 1
ATOM 643 C C . TYR A 1 85 ? -26.306 -9.719 23.870 1.00 90.81 85 TYR A C 1
ATOM 645 O O . TYR A 1 85 ? -25.859 -10.047 24.970 1.00 90.81 85 TYR A O 1
ATOM 653 N N . PHE A 1 86 ? -25.929 -8.589 23.263 1.00 88.25 86 PHE A N 1
ATOM 654 C CA . PHE A 1 86 ? -24.922 -7.692 23.843 1.00 88.25 86 PHE A CA 1
ATOM 655 C C . PHE A 1 86 ? -25.429 -6.971 25.095 1.00 88.25 86 PHE A C 1
ATOM 657 O O . PHE A 1 86 ? -24.689 -6.856 26.071 1.00 88.25 86 PHE A O 1
ATOM 664 N N . LEU A 1 87 ? -26.688 -6.519 25.095 1.00 88.25 87 LEU A N 1
ATOM 665 C CA . LEU A 1 87 ? -27.281 -5.847 26.251 1.00 88.25 87 LEU A CA 1
ATOM 666 C C . LEU A 1 87 ? -27.371 -6.790 27.456 1.00 88.25 87 LEU A C 1
ATOM 668 O O . LEU A 1 87 ? -26.963 -6.412 28.549 1.00 88.25 87 LEU A O 1
ATOM 672 N N . ASN A 1 88 ? -27.818 -8.032 27.254 1.00 89.81 88 ASN A N 1
ATOM 673 C CA . ASN A 1 88 ? -27.880 -9.062 28.294 1.00 89.81 88 ASN A CA 1
ATOM 674 C C . ASN A 1 88 ? -26.501 -9.372 28.886 1.00 89.81 88 ASN A C 1
ATOM 676 O O . ASN A 1 88 ? -26.405 -9.725 30.058 1.00 89.81 88 ASN A O 1
ATOM 680 N N . GLY A 1 89 ? -25.434 -9.198 28.103 1.00 89.50 89 GLY A N 1
ATOM 681 C CA . GLY A 1 89 ? -24.060 -9.334 28.578 1.00 89.50 89 GLY A CA 1
ATOM 682 C C . GLY A 1 89 ? -23.679 -8.350 29.685 1.00 89.50 89 GLY A C 1
ATOM 683 O O . GLY A 1 89 ? -22.836 -8.676 30.513 1.00 89.50 89 GLY A O 1
ATOM 684 N N . ILE A 1 90 ? -24.308 -7.171 29.727 1.00 90.00 90 ILE A N 1
ATOM 685 C CA . ILE A 1 90 ? -24.014 -6.105 30.700 1.00 90.00 90 ILE A CA 1
ATOM 686 C C . ILE A 1 90 ? -25.197 -5.760 31.612 1.00 90.00 90 ILE A C 1
ATOM 688 O O . ILE A 1 90 ? -25.044 -4.974 32.542 1.00 90.00 90 ILE A O 1
ATOM 692 N N . ILE A 1 91 ? -26.382 -6.326 31.364 1.00 88.75 91 ILE A N 1
ATOM 693 C CA . ILE A 1 91 ? -27.632 -5.877 31.987 1.00 88.75 91 ILE A CA 1
ATOM 694 C C . ILE A 1 91 ? -27.617 -5.998 33.513 1.00 88.75 91 ILE A C 1
ATOM 696 O O . ILE A 1 91 ? -28.094 -5.093 34.188 1.00 88.75 91 ILE A O 1
ATOM 700 N N . ASN A 1 92 ? -27.011 -7.057 34.056 1.00 86.94 92 ASN A N 1
ATOM 701 C CA . ASN A 1 92 ? -26.902 -7.255 35.504 1.00 86.94 92 ASN A CA 1
ATOM 702 C C . ASN A 1 92 ? -26.093 -6.131 36.160 1.00 86.94 92 ASN A C 1
ATOM 704 O O . ASN A 1 92 ? -26.516 -5.581 37.167 1.00 86.94 92 ASN A O 1
ATOM 708 N N . GLU A 1 93 ? -24.982 -5.730 35.539 1.00 87.62 93 GLU A N 1
ATOM 709 C CA . GLU A 1 93 ? -24.146 -4.628 36.026 1.00 87.62 93 GLU A CA 1
ATOM 710 C C . GLU A 1 93 ? -24.897 -3.290 35.968 1.00 87.62 93 GLU A C 1
ATOM 712 O O . GLU A 1 93 ? -24.778 -2.455 36.858 1.00 87.62 93 GLU A O 1
ATOM 717 N N . LEU A 1 94 ? -25.735 -3.085 34.949 1.00 86.62 94 LEU A N 1
ATOM 718 C CA . LEU A 1 94 ? -26.564 -1.882 34.851 1.00 86.62 94 LEU A CA 1
ATOM 719 C C . LEU A 1 94 ? -27.696 -1.869 35.890 1.00 86.62 94 LEU A C 1
ATOM 721 O O . LEU A 1 94 ? -28.005 -0.806 36.426 1.00 86.62 94 LEU A O 1
ATOM 725 N N . PHE A 1 95 ? -28.300 -3.019 36.199 1.00 85.31 95 PHE A N 1
ATOM 726 C CA . PHE A 1 95 ? -29.319 -3.122 37.247 1.00 85.31 95 PHE A CA 1
ATOM 727 C C . PHE A 1 95 ? -28.741 -2.976 38.653 1.00 85.31 95 PHE A C 1
ATOM 729 O O . PHE A 1 95 ? -29.367 -2.296 39.464 1.00 85.31 95 PHE A O 1
ATOM 736 N N . ASP A 1 96 ? -27.552 -3.525 38.920 1.00 81.31 96 ASP A N 1
ATOM 737 C CA . ASP A 1 96 ? -26.816 -3.285 40.169 1.00 81.31 96 ASP A CA 1
ATOM 738 C C . ASP A 1 96 ? -26.628 -1.768 40.375 1.00 81.31 96 ASP A C 1
ATOM 740 O O . ASP A 1 96 ? -26.978 -1.221 41.421 1.00 81.31 96 ASP A O 1
ATOM 744 N N . ALA A 1 97 ? -26.194 -1.054 39.329 1.00 78.75 97 ALA A N 1
ATOM 745 C CA . ALA A 1 97 ? -26.006 0.398 39.366 1.00 78.75 97 ALA A CA 1
ATOM 746 C C . ALA A 1 97 ? -27.301 1.182 39.622 1.00 78.75 97 ALA A C 1
ATOM 748 O O . ALA A 1 97 ? -27.292 2.207 40.303 1.00 78.75 97 ALA A O 1
ATOM 749 N N . LEU A 1 98 ? -28.412 0.727 39.039 1.00 81.75 98 LEU A N 1
ATOM 750 C CA . LEU A 1 98 ? -29.718 1.345 39.235 1.00 81.75 98 LEU A CA 1
ATOM 751 C C . LEU A 1 98 ? -30.242 1.104 40.647 1.00 81.75 98 LEU A C 1
ATOM 753 O O . LEU A 1 98 ? -30.714 2.048 41.274 1.00 81.75 98 LEU A O 1
ATOM 757 N N . GLY A 1 99 ? -30.135 -0.123 41.159 1.00 76.31 99 GLY A N 1
ATOM 758 C CA . GLY A 1 99 ? -30.609 -0.486 42.495 1.00 76.31 99 GLY A CA 1
ATOM 759 C C . GLY A 1 99 ? -29.984 0.364 43.603 1.00 76.31 99 GLY A C 1
ATOM 760 O O . GLY A 1 99 ? -30.661 0.697 44.571 1.00 76.31 99 GLY A O 1
ATOM 761 N N . GLU A 1 100 ? -28.730 0.782 43.431 1.00 72.19 100 GLU A N 1
ATOM 762 C CA . GLU A 1 100 ? -28.031 1.671 44.367 1.00 72.19 100 GLU A CA 1
ATOM 763 C C . GLU A 1 100 ? -28.480 3.143 44.286 1.00 72.19 100 GLU A C 1
ATOM 765 O O . GLU A 1 100 ? -28.341 3.888 45.257 1.00 72.19 100 GLU A O 1
ATOM 770 N N . GLY A 1 101 ? -28.986 3.586 43.130 1.00 74.12 101 GLY A N 1
ATOM 771 C CA . GLY A 1 101 ? -29.287 4.995 42.852 1.00 74.12 101 GLY A CA 1
ATOM 772 C C . GLY A 1 101 ? -30.769 5.371 42.875 1.00 74.12 101 GLY A C 1
ATOM 773 O O . GLY A 1 101 ? -31.092 6.563 42.927 1.00 74.12 101 GLY A O 1
ATOM 774 N N . VAL A 1 102 ? -31.671 4.389 42.810 1.00 75.31 102 VAL A N 1
ATOM 775 C CA . VAL A 1 102 ? -33.125 4.597 42.838 1.00 75.31 102 VAL A CA 1
ATOM 776 C C . VAL A 1 102 ? -33.584 4.938 44.263 1.00 75.31 102 VAL A C 1
ATOM 778 O O . VAL A 1 102 ? -33.188 4.260 45.211 1.00 75.31 102 VAL A O 1
ATOM 781 N N . PRO A 1 103 ? -34.432 5.969 44.454 1.00 69.31 103 PRO A N 1
ATOM 782 C CA . PRO A 1 103 ? -35.018 6.266 45.759 1.00 69.31 103 PRO A CA 1
ATOM 783 C C . PRO A 1 103 ? -35.736 5.043 46.338 1.00 69.31 103 PRO A C 1
ATOM 785 O O . PRO A 1 103 ? -36.437 4.343 45.618 1.00 69.31 103 PRO A O 1
ATOM 788 N N . THR A 1 104 ? -35.650 4.824 47.651 1.00 67.00 104 THR A N 1
ATOM 789 C CA . THR A 1 104 ? -36.212 3.639 48.337 1.00 67.00 104 THR A CA 1
ATOM 790 C C . THR A 1 104 ? -37.727 3.450 48.136 1.00 67.00 104 THR A C 1
ATOM 792 O O . THR A 1 104 ? -38.263 2.384 48.423 1.00 67.00 104 THR A O 1
ATOM 795 N N . SER A 1 105 ? -38.426 4.485 47.663 1.00 66.88 105 SER A N 1
ATOM 796 C CA . SER A 1 105 ? -39.856 4.491 47.342 1.00 66.88 105 SER A CA 1
ATOM 797 C C . SER A 1 105 ? -40.191 4.113 45.894 1.00 66.88 105 SER A C 1
ATOM 799 O O . SER A 1 105 ? -41.370 4.036 45.556 1.00 66.88 105 SER A O 1
ATOM 801 N N . GLU A 1 106 ? -39.200 3.922 45.024 1.00 74.00 106 GLU A N 1
ATOM 802 C CA . GLU A 1 106 ? -39.395 3.626 43.606 1.00 74.00 106 GLU A CA 1
ATOM 803 C C . GLU A 1 106 ? -38.791 2.273 43.218 1.00 74.00 106 GLU A C 1
ATOM 805 O O . GLU A 1 106 ? -37.808 1.808 43.784 1.00 74.00 106 GLU A O 1
ATOM 810 N N . THR A 1 107 ? -39.394 1.629 42.220 1.00 77.81 107 THR A N 1
ATOM 811 C CA . THR A 1 107 ? -38.855 0.426 41.578 1.00 77.81 107 THR A CA 1
ATOM 812 C C . THR A 1 107 ? -38.819 0.658 40.074 1.00 77.81 107 THR A C 1
ATOM 814 O O . THR A 1 107 ? -39.749 1.242 39.514 1.00 77.81 107 THR A O 1
ATOM 817 N N . ILE A 1 108 ? -37.726 0.240 39.432 1.00 81.44 108 ILE A N 1
ATOM 818 C CA . ILE A 1 108 ? -37.585 0.257 37.973 1.00 81.44 108 ILE A CA 1
ATOM 819 C C . ILE A 1 108 ? -37.821 -1.161 37.469 1.00 81.44 108 ILE A C 1
ATOM 821 O O . ILE A 1 108 ? -37.122 -2.097 37.857 1.00 81.44 108 ILE A O 1
ATOM 825 N N . THR A 1 109 ? -38.794 -1.317 36.582 1.00 83.56 109 THR A N 1
ATOM 826 C CA . THR A 1 109 ? -39.070 -2.589 35.908 1.00 83.56 109 THR A CA 1
ATOM 827 C C . THR A 1 109 ? -38.129 -2.813 34.717 1.00 83.56 109 THR A C 1
ATOM 829 O O . THR A 1 109 ? -37.588 -1.873 34.129 1.00 83.56 109 THR A O 1
ATOM 832 N N . GLY A 1 110 ? -37.966 -4.073 34.299 1.00 80.94 110 GLY A N 1
ATOM 833 C CA . GLY A 1 110 ? -37.192 -4.418 33.097 1.00 80.94 110 GLY A CA 1
ATOM 834 C C . GLY A 1 110 ? -37.706 -3.750 31.816 1.00 80.94 110 GLY A C 1
ATOM 835 O O . GLY A 1 110 ? -36.923 -3.364 30.945 1.00 80.94 110 GLY A O 1
ATOM 836 N N . GLU A 1 111 ? -39.020 -3.555 31.718 1.00 83.81 111 GLU A N 1
ATOM 837 C CA . GLU A 1 111 ? -39.659 -2.879 30.589 1.00 83.81 111 GLU A CA 1
ATOM 838 C C . GLU A 1 111 ? -39.319 -1.382 30.553 1.00 83.81 111 GLU A C 1
ATOM 840 O O . GLU A 1 111 ? -38.977 -0.843 29.500 1.00 83.81 111 GLU A O 1
ATOM 845 N N . GLU A 1 112 ? -39.325 -0.710 31.706 1.00 86.94 112 GLU A N 1
ATOM 846 C CA . GLU A 1 112 ? -38.938 0.701 31.811 1.00 86.94 112 GLU A CA 1
ATOM 847 C C . GLU A 1 112 ? -37.469 0.920 31.452 1.00 86.94 112 GLU A C 1
ATOM 849 O O . GLU A 1 112 ? -37.142 1.866 30.731 1.00 86.94 112 GLU A O 1
ATOM 854 N N . PHE A 1 113 ? -36.587 0.013 31.876 1.00 86.12 113 PHE A N 1
ATOM 855 C CA . PHE A 1 113 ? -35.185 0.051 31.472 1.00 86.12 113 PHE A CA 1
ATOM 856 C C . PHE A 1 113 ? -35.010 -0.191 29.965 1.00 86.12 113 PHE A C 1
ATOM 858 O O . PHE A 1 113 ? -34.233 0.493 29.297 1.00 86.12 113 PHE A O 1
ATOM 865 N N . THR A 1 114 ? -35.792 -1.104 29.387 1.00 83.69 114 THR A N 1
ATOM 866 C CA . THR A 1 114 ? -35.795 -1.339 27.936 1.00 83.69 114 THR A CA 1
ATOM 867 C C . THR A 1 114 ? -36.235 -0.087 27.172 1.00 83.69 114 THR A C 1
ATOM 869 O O . THR A 1 114 ? -35.611 0.289 26.176 1.00 83.69 114 THR A O 1
ATOM 872 N N . HIS A 1 115 ? -37.274 0.610 27.644 1.00 86.94 115 HIS A N 1
ATOM 873 C CA . HIS A 1 115 ? -37.696 1.890 27.073 1.00 86.94 115 HIS A CA 1
ATOM 874 C C . HIS A 1 115 ? -36.607 2.958 27.187 1.00 86.94 115 HIS A C 1
ATOM 876 O O . HIS A 1 115 ? -36.362 3.678 26.220 1.00 86.94 115 HIS A O 1
ATOM 882 N N . PHE A 1 116 ? -35.900 3.018 28.314 1.00 90.44 116 PHE A N 1
ATOM 883 C CA . PHE A 1 116 ? -34.756 3.908 28.488 1.00 90.44 116 PHE A CA 1
ATOM 884 C C . PHE A 1 116 ? -33.652 3.658 27.446 1.00 90.44 116 PHE A C 1
ATOM 886 O O . PHE A 1 116 ? -33.224 4.599 26.773 1.00 90.44 116 PHE A O 1
ATOM 893 N N . VAL A 1 117 ? -33.252 2.400 27.230 1.00 88.00 117 VAL A N 1
ATOM 894 C CA . VAL A 1 117 ? -32.254 2.035 26.205 1.00 88.00 117 VAL A CA 1
ATOM 895 C C . VAL A 1 117 ? -32.737 2.397 24.794 1.00 88.00 117 VAL A C 1
ATOM 897 O O . VAL A 1 117 ? -31.966 2.930 23.993 1.00 88.00 117 VAL A O 1
ATOM 900 N N . ARG A 1 118 ? -34.024 2.189 24.484 1.00 87.56 118 ARG A N 1
ATOM 901 C CA . ARG A 1 118 ? -34.617 2.591 23.192 1.00 87.56 118 ARG A CA 1
ATOM 902 C C . ARG A 1 118 ? -34.578 4.101 22.971 1.00 87.56 118 ARG A C 1
ATOM 904 O O . ARG A 1 118 ? -34.305 4.536 21.851 1.00 87.56 118 ARG A O 1
ATOM 911 N N . VAL A 1 119 ? -34.806 4.899 24.016 1.00 92.25 119 VAL A N 1
ATOM 912 C CA . VAL A 1 119 ? -34.649 6.359 23.938 1.00 92.25 119 VAL A CA 1
ATOM 913 C C . VAL A 1 119 ? -33.198 6.711 23.616 1.00 92.25 119 VAL A C 1
ATOM 915 O O . VAL A 1 119 ? -32.976 7.481 22.687 1.00 92.25 119 VAL A O 1
ATOM 918 N N . LEU A 1 120 ? -32.207 6.114 24.292 1.00 91.50 120 LEU A N 1
ATOM 919 C CA . LEU A 1 120 ? -30.788 6.350 23.980 1.00 91.50 120 LEU A CA 1
ATOM 920 C C . LEU A 1 120 ? -30.456 6.024 22.515 1.00 91.50 120 LEU A C 1
ATOM 922 O O . LEU A 1 120 ? -29.809 6.828 21.846 1.00 91.50 120 LEU A O 1
ATOM 926 N N . ALA A 1 121 ? -30.966 4.907 21.988 1.00 87.94 121 ALA A N 1
ATOM 927 C CA . ALA A 1 121 ? -30.799 4.552 20.580 1.00 87.94 121 ALA A CA 1
ATOM 928 C C . ALA A 1 121 ? -31.426 5.598 19.639 1.00 87.94 121 ALA A C 1
ATOM 930 O O . ALA A 1 121 ? -30.790 6.011 18.668 1.00 87.94 121 ALA A O 1
ATOM 931 N N . CYS A 1 122 ? -32.634 6.087 19.944 1.00 89.94 122 CYS A N 1
ATOM 932 C CA . CYS A 1 122 ? -33.271 7.161 19.174 1.00 89.94 122 CYS A CA 1
ATOM 933 C C . CYS A 1 122 ? -32.421 8.438 19.183 1.00 89.94 122 CYS A C 1
ATOM 935 O O . CYS A 1 122 ? -32.217 9.044 18.133 1.00 89.94 122 CYS A O 1
ATOM 937 N N . LEU A 1 123 ? -31.881 8.830 20.340 1.00 91.94 123 LEU A N 1
ATOM 938 C CA . LEU A 1 123 ? -31.017 10.007 20.460 1.00 91.94 123 LEU A CA 1
ATOM 939 C C . LEU A 1 123 ? -29.752 9.880 19.606 1.00 91.94 123 LEU A C 1
ATOM 941 O O . LEU A 1 123 ? -29.354 10.853 18.964 1.00 91.94 123 LEU A O 1
ATOM 945 N N . SER A 1 124 ? -29.153 8.687 19.546 1.00 88.00 124 SER A N 1
ATOM 946 C CA . SER A 1 124 ? -28.004 8.404 18.681 1.00 88.00 124 SER A CA 1
ATOM 947 C C . SER A 1 124 ? -28.361 8.472 17.194 1.00 88.00 124 SER A C 1
ATOM 949 O O . SER A 1 124 ? -27.619 9.081 16.424 1.00 88.00 124 SER A O 1
ATOM 951 N N . VAL A 1 125 ? -29.501 7.900 16.791 1.00 86.94 125 VAL A N 1
ATOM 952 C CA . VAL A 1 125 ? -29.972 7.905 15.392 1.00 86.94 125 VAL A CA 1
ATOM 953 C C . VAL A 1 125 ? -30.302 9.322 14.925 1.00 86.94 125 VAL A C 1
ATOM 955 O O . VAL A 1 125 ? -29.831 9.752 13.873 1.00 86.94 125 VAL A O 1
ATOM 958 N N . TYR A 1 126 ? -31.055 10.076 15.727 1.00 89.94 126 TYR A N 1
ATOM 959 C CA . TYR A 1 126 ? -31.426 11.458 15.421 1.00 89.94 126 TYR A CA 1
ATOM 960 C C . TYR A 1 126 ? -30.307 12.470 15.700 1.00 89.94 126 TYR A C 1
ATOM 962 O O . TYR A 1 126 ? -30.448 13.639 15.347 1.00 89.94 126 TYR A O 1
ATOM 970 N N . LYS A 1 127 ? -29.202 12.043 16.330 1.00 91.00 127 LYS A N 1
ATOM 971 C CA . LYS A 1 127 ? -28.076 12.892 16.757 1.00 91.00 127 LYS A CA 1
ATOM 972 C C . LYS A 1 127 ? -28.540 14.115 17.556 1.00 91.00 127 LYS A C 1
ATOM 974 O O . LYS A 1 127 ? -28.122 15.242 17.294 1.00 91.00 127 LYS A O 1
ATOM 979 N N . THR A 1 128 ? -29.422 13.885 18.523 1.00 93.44 128 THR A N 1
ATOM 980 C CA . THR A 1 128 ? -30.099 14.943 19.281 1.00 93.44 128 THR A CA 1
ATOM 981 C C . THR A 1 128 ? -29.965 14.742 20.790 1.00 93.44 128 THR A C 1
ATOM 983 O O . THR A 1 128 ? -29.501 13.703 21.258 1.00 93.44 128 THR A O 1
ATOM 986 N N . THR A 1 129 ? -30.348 15.747 21.573 1.00 91.31 129 THR A N 1
ATOM 987 C CA . THR A 1 129 ? -30.322 15.681 23.040 1.00 91.31 129 THR A CA 1
ATOM 988 C C . THR A 1 129 ? -31.689 15.281 23.596 1.00 91.31 129 THR A C 1
ATOM 990 O O . THR A 1 129 ? -32.711 15.553 22.963 1.00 91.31 129 THR A O 1
ATOM 993 N N . PRO A 1 130 ? -31.757 14.712 24.816 1.00 91.69 130 PRO A N 1
ATOM 994 C CA . PRO A 1 130 ? -33.035 14.391 25.453 1.00 91.69 130 PRO A CA 1
ATOM 995 C C . PRO A 1 130 ? -33.990 15.589 25.543 1.00 91.69 130 PRO A C 1
ATOM 997 O O . PRO A 1 130 ? -35.192 15.437 25.355 1.00 91.69 130 PRO A O 1
ATOM 1000 N N . SER A 1 131 ? -33.465 16.792 25.804 1.00 91.81 131 SER A N 1
ATOM 1001 C CA . SER A 1 131 ? -34.271 18.016 25.887 1.00 91.81 131 SER A CA 1
ATOM 1002 C C . SER A 1 131 ? -34.964 18.364 24.572 1.00 91.81 131 SER A C 1
ATOM 1004 O O . SER A 1 131 ? -36.090 18.833 24.604 1.00 91.81 131 SER A O 1
ATOM 1006 N N . VAL A 1 132 ? -34.304 18.117 23.439 1.00 94.00 132 VAL A N 1
ATOM 1007 C CA . VAL A 1 132 ? -34.834 18.384 22.098 1.00 94.00 132 VAL A CA 1
ATOM 1008 C C . VAL A 1 132 ? -35.743 17.251 21.622 1.00 94.00 132 VAL A C 1
ATOM 1010 O O . VAL A 1 132 ? -36.722 17.507 20.931 1.00 94.00 132 VAL A O 1
ATOM 1013 N N . PHE A 1 133 ? -35.426 16.006 21.981 1.00 94.44 133 PHE A N 1
ATOM 1014 C CA . PHE A 1 133 ? -36.202 14.826 21.600 1.00 94.44 133 PHE A CA 1
ATOM 1015 C C . PHE A 1 133 ? -37.600 14.809 22.224 1.00 94.44 133 PHE A C 1
ATOM 1017 O O . PHE A 1 133 ? -38.564 14.469 21.552 1.00 94.44 133 PHE A O 1
ATOM 1024 N N . PHE A 1 134 ? -37.705 15.200 23.496 1.00 95.06 134 PHE A N 1
ATOM 1025 C CA . PHE A 1 134 ? -38.972 15.255 24.231 1.00 95.06 134 PHE A CA 1
ATOM 1026 C C . PHE A 1 134 ? -39.673 16.623 24.154 1.00 95.06 134 PHE A C 1
ATOM 1028 O O . PHE A 1 134 ? -40.630 16.849 24.888 1.00 95.06 134 PHE A O 1
ATOM 1035 N N . ASP A 1 135 ? -39.189 17.546 23.320 1.00 94.12 135 ASP A N 1
ATOM 1036 C CA . ASP A 1 135 ? -39.791 18.871 23.141 1.00 94.12 135 ASP A CA 1
ATOM 1037 C C . ASP A 1 135 ? -41.110 18.753 22.346 1.00 94.12 135 ASP A C 1
ATOM 1039 O O . ASP A 1 135 ? -41.069 18.337 21.180 1.00 94.12 135 ASP A O 1
ATOM 1043 N N . PRO A 1 136 ? -42.275 19.112 22.926 1.00 91.31 136 PRO A N 1
ATOM 1044 C CA . PRO A 1 136 ? -43.563 19.035 22.237 1.00 91.31 136 PRO A CA 1
ATOM 1045 C C . PRO A 1 136 ? -43.597 19.834 20.929 1.00 91.31 136 PRO A C 1
ATOM 1047 O O . PRO A 1 136 ? -44.186 19.374 19.949 1.00 91.31 136 PRO A O 1
ATOM 1050 N N . ASP A 1 137 ? -42.896 20.972 20.866 1.00 93.38 137 ASP A N 1
ATOM 1051 C CA . ASP A 1 137 ? -42.849 21.828 19.672 1.00 93.38 137 ASP A CA 1
ATOM 1052 C C . ASP A 1 137 ? -42.109 21.145 18.507 1.00 93.38 137 ASP A C 1
ATOM 1054 O O . ASP A 1 137 ? -42.279 21.485 17.331 1.00 93.38 137 ASP A O 1
ATOM 1058 N N . ARG A 1 138 ? -41.306 20.123 18.819 1.00 90.81 138 ARG A N 1
ATOM 1059 C CA . ARG A 1 138 ? -40.510 19.339 17.867 1.00 90.81 138 ARG A CA 1
ATOM 1060 C C . ARG A 1 138 ? -41.030 17.918 17.687 1.00 90.81 138 ARG A C 1
ATOM 1062 O O . ARG A 1 138 ? -40.369 17.121 17.024 1.00 90.81 138 ARG A O 1
ATOM 1069 N N . ALA A 1 139 ? -42.222 17.599 18.195 1.00 87.75 139 ALA A N 1
ATOM 1070 C CA . ALA A 1 139 ? -42.814 16.264 18.080 1.00 87.75 139 ALA A CA 1
ATOM 1071 C C . ALA A 1 139 ? -42.933 15.781 16.621 1.00 87.75 139 ALA A C 1
ATOM 1073 O O . ALA A 1 139 ? -42.775 14.596 16.341 1.00 87.75 139 ALA A O 1
ATOM 1074 N N . HIS A 1 140 ? -43.129 16.705 15.673 1.00 90.62 140 HIS A N 1
ATOM 1075 C CA . HIS A 1 140 ? -43.158 16.410 14.237 1.00 90.62 140 HIS A CA 1
ATOM 1076 C C . HIS A 1 140 ? -41.811 15.906 13.678 1.00 90.62 140 HIS A C 1
ATOM 1078 O O . HIS A 1 140 ? -41.801 15.180 12.688 1.00 90.62 140 HIS A O 1
ATOM 1084 N N . LEU A 1 141 ? -40.683 16.267 14.304 1.00 90.12 141 LEU A N 1
ATOM 1085 C CA . LEU A 1 141 ? -39.342 15.791 13.940 1.00 90.12 141 LEU A CA 1
ATOM 1086 C C . LEU A 1 141 ? -39.001 14.454 14.612 1.00 90.12 141 LEU A C 1
ATOM 1088 O O . LEU A 1 141 ? -38.198 13.691 14.079 1.00 90.12 141 LEU A O 1
ATOM 1092 N N . TYR A 1 142 ? -39.609 14.169 15.769 1.00 91.25 142 TYR A N 1
ATOM 1093 C CA . TYR A 1 142 ? -39.324 12.989 16.591 1.00 91.25 142 TYR A CA 1
ATOM 1094 C C . TYR A 1 142 ? -40.612 12.257 16.996 1.00 91.25 142 TYR A C 1
ATOM 1096 O O . TYR A 1 142 ? -40.915 12.147 18.184 1.00 91.25 142 TYR A O 1
ATOM 1104 N N . PRO A 1 143 ? -41.374 11.696 16.040 1.00 86.88 143 PRO A N 1
ATOM 1105 C CA . PRO A 1 143 ? -42.672 11.080 16.331 1.00 86.88 143 PRO A CA 1
ATOM 1106 C C . PRO A 1 143 ? -42.574 9.914 17.328 1.00 86.88 143 PRO A C 1
ATOM 1108 O O . PRO A 1 143 ? -43.507 9.655 18.082 1.00 86.88 143 PRO A O 1
ATOM 1111 N N . ALA A 1 144 ? -41.419 9.240 17.387 1.00 85.81 144 ALA A N 1
ATOM 1112 C CA . ALA A 1 144 ? -41.161 8.170 18.347 1.00 85.81 144 ALA A CA 1
ATOM 1113 C C . ALA A 1 144 ? -41.194 8.642 19.813 1.00 85.81 144 ALA A C 1
ATOM 1115 O O . ALA A 1 144 ? -41.474 7.828 20.689 1.00 85.81 144 ALA A O 1
ATOM 1116 N N . ALA A 1 145 ? -40.943 9.928 20.092 1.00 88.31 145 ALA A N 1
ATOM 1117 C CA . ALA A 1 145 ? -40.932 10.473 21.450 1.00 88.31 145 ALA A CA 1
ATOM 1118 C C . ALA A 1 145 ? -42.285 10.320 22.163 1.00 88.31 145 ALA A C 1
ATOM 1120 O O . ALA A 1 145 ? -42.305 10.125 23.375 1.00 88.31 145 ALA A O 1
ATOM 1121 N N . ALA A 1 146 ? -43.399 10.318 21.417 1.00 87.44 146 ALA A N 1
ATOM 1122 C CA . ALA A 1 146 ? -44.744 10.125 21.964 1.00 87.44 146 ALA A CA 1
ATOM 1123 C C . ALA A 1 146 ? -44.946 8.749 22.629 1.00 87.44 146 ALA A C 1
ATOM 1125 O O . ALA A 1 146 ? -45.829 8.597 23.468 1.00 87.44 146 ALA A O 1
ATOM 1126 N N . ASN A 1 147 ? -44.115 7.759 22.284 1.00 88.69 147 ASN A N 1
ATOM 1127 C CA . ASN A 1 147 ? -44.183 6.406 22.839 1.00 88.69 147 ASN A CA 1
ATOM 1128 C C . ASN A 1 147 ? -43.323 6.227 24.101 1.00 88.69 147 ASN A C 1
ATOM 1130 O O . ASN A 1 147 ? -43.252 5.123 24.637 1.00 88.69 147 ASN A O 1
ATOM 1134 N N . PHE A 1 148 ? -42.637 7.275 24.567 1.00 90.00 148 PHE A N 1
ATOM 1135 C CA . PHE A 1 148 ? -41.703 7.192 25.687 1.00 90.00 148 PHE A CA 1
ATOM 1136 C C . PHE A 1 148 ? -42.032 8.222 26.772 1.00 90.00 148 PHE A C 1
ATOM 1138 O O . PHE A 1 148 ? -42.376 9.366 26.491 1.00 90.00 148 PHE A O 1
ATOM 1145 N N . SER A 1 149 ? -41.870 7.837 28.041 1.00 89.62 149 SER A N 1
ATOM 1146 C CA . SER A 1 149 ? -42.057 8.747 29.176 1.00 89.62 149 SER A CA 1
ATOM 1147 C C . SER A 1 149 ? -40.778 9.542 29.459 1.00 89.62 149 SER A C 1
ATOM 1149 O O . SER A 1 149 ? -39.758 8.975 29.863 1.00 89.62 149 SER A O 1
ATOM 1151 N N . GLN A 1 150 ? -40.844 10.868 29.295 1.00 91.56 150 GLN A N 1
ATOM 1152 C CA . GLN A 1 150 ? -39.755 11.772 29.681 1.00 91.56 150 GLN A CA 1
ATOM 1153 C C . GLN A 1 150 ? -39.465 11.689 31.187 1.00 91.56 150 GLN A C 1
ATOM 1155 O O . GLN A 1 150 ? -38.301 11.707 31.591 1.00 91.56 150 GLN A O 1
ATOM 1160 N N . ASP A 1 151 ? -40.507 11.573 32.011 1.00 89.94 151 ASP A N 1
ATOM 1161 C CA . ASP A 1 151 ? -40.372 11.509 33.467 1.00 89.94 151 ASP A CA 1
ATOM 1162 C C . ASP A 1 151 ? -39.640 10.241 33.898 1.00 89.94 151 ASP A C 1
ATOM 1164 O O . ASP A 1 151 ? -38.644 10.325 34.617 1.00 89.94 151 ASP A O 1
ATOM 1168 N N . ARG A 1 152 ? -40.035 9.070 33.375 1.00 88.00 152 ARG A N 1
ATOM 1169 C CA . ARG A 1 152 ? -39.318 7.819 33.663 1.00 88.00 152 ARG A CA 1
ATOM 1170 C C . ARG A 1 152 ? -37.886 7.843 33.141 1.00 88.00 152 ARG A C 1
ATOM 1172 O O . ARG A 1 152 ? -36.980 7.421 33.854 1.00 88.00 152 ARG A O 1
ATOM 1179 N N . PHE A 1 153 ? -37.647 8.405 31.954 1.00 90.88 153 PHE A N 1
ATOM 1180 C CA . PHE A 1 153 ? -36.285 8.602 31.454 1.00 90.88 153 PHE A CA 1
ATOM 1181 C C . PHE A 1 153 ? -35.438 9.443 32.426 1.00 90.88 153 PHE A C 1
ATOM 1183 O O . PHE A 1 153 ? -34.291 9.097 32.705 1.00 90.88 153 PHE A O 1
ATOM 1190 N N . ARG A 1 154 ? -35.996 10.527 32.985 1.00 88.62 154 ARG A N 1
ATOM 1191 C CA . ARG A 1 154 ? -35.309 11.384 33.967 1.00 88.62 154 ARG A CA 1
ATOM 1192 C C . ARG A 1 154 ? -35.047 10.676 35.294 1.00 88.62 154 ARG A C 1
ATOM 1194 O O . ARG A 1 154 ? -33.971 10.889 35.851 1.00 88.62 154 ARG A O 1
ATOM 1201 N N . VAL A 1 155 ? -35.974 9.850 35.779 1.00 87.44 155 VAL A N 1
ATOM 1202 C CA . VAL A 1 155 ? -35.781 9.031 36.989 1.00 87.44 155 VAL A CA 1
ATOM 1203 C C . VAL A 1 155 ? -34.589 8.095 36.804 1.00 87.44 155 VAL A C 1
ATOM 1205 O O . VAL A 1 155 ? -33.643 8.152 37.585 1.00 87.44 155 VAL A O 1
ATOM 1208 N N . ILE A 1 156 ? -34.576 7.318 35.717 1.00 88.88 156 ILE A N 1
ATOM 1209 C CA . ILE A 1 156 ? -33.499 6.362 35.414 1.00 88.88 156 ILE A CA 1
ATOM 1210 C C . ILE A 1 156 ? -32.158 7.094 35.231 1.00 88.88 156 ILE A C 1
ATOM 1212 O O . ILE A 1 156 ? -31.153 6.710 35.826 1.00 88.88 156 ILE A O 1
ATOM 1216 N N . MET A 1 157 ? -32.137 8.208 34.487 1.00 87.50 157 MET A N 1
ATOM 1217 C CA . MET A 1 157 ? -30.939 9.053 34.360 1.00 87.50 157 MET A CA 1
ATOM 1218 C C . MET A 1 157 ? -30.438 9.589 35.704 1.00 87.50 157 MET A C 1
ATOM 1220 O O . MET A 1 157 ? -29.236 9.786 35.866 1.00 87.50 157 MET A O 1
ATOM 1224 N N . SER A 1 158 ? -31.341 9.901 36.634 1.00 83.50 158 SER A N 1
ATOM 1225 C CA . SER A 1 158 ? -30.982 10.441 37.948 1.00 83.50 158 SER A CA 1
ATOM 1226 C C . SER A 1 158 ? -30.458 9.351 38.875 1.00 83.50 158 SER A C 1
ATOM 1228 O O . SER A 1 158 ? -29.493 9.608 39.586 1.00 83.50 158 SER A O 1
ATOM 1230 N N . ALA A 1 159 ? -30.993 8.130 38.792 1.00 82.62 159 ALA A N 1
ATOM 1231 C CA . ALA A 1 159 ? -30.454 6.980 39.511 1.00 82.62 159 ALA A CA 1
ATOM 1232 C C . ALA A 1 159 ? -28.982 6.728 39.143 1.00 82.62 159 ALA A C 1
ATOM 1234 O O . ALA A 1 159 ? -28.138 6.621 40.026 1.00 82.62 159 ALA A O 1
ATOM 1235 N N . PHE A 1 160 ? -28.633 6.789 37.853 1.00 79.25 160 PHE A N 1
ATOM 1236 C CA . PHE A 1 160 ? -27.234 6.698 37.410 1.00 79.25 160 PHE A CA 1
ATOM 1237 C C . PHE A 1 160 ? -26.342 7.883 37.845 1.00 79.25 160 PHE A C 1
ATOM 1239 O O . PHE A 1 160 ? -25.119 7.779 37.761 1.00 79.25 160 PHE A O 1
ATOM 1246 N N . LYS A 1 161 ? -26.911 9.021 38.280 1.00 67.31 161 LYS A N 1
ATOM 1247 C CA . LYS A 1 161 ? -26.157 10.202 38.752 1.00 67.31 161 LYS A CA 1
ATOM 1248 C C . LYS A 1 161 ? -25.836 10.171 40.247 1.00 67.31 161 LYS A C 1
ATOM 1250 O O . LYS A 1 161 ? -24.966 10.933 40.673 1.00 67.31 161 LYS A O 1
ATOM 1255 N N . THR A 1 162 ? -26.555 9.386 41.047 1.00 59.75 162 THR A N 1
ATOM 1256 C CA . THR A 1 162 ? -26.439 9.435 42.509 1.00 59.75 162 THR A CA 1
ATOM 1257 C C . THR A 1 162 ? -25.076 8.906 42.952 1.00 59.75 162 THR A C 1
ATOM 1259 O O . THR A 1 162 ? -24.656 7.815 42.574 1.00 59.75 162 THR A O 1
ATOM 1262 N N . LYS A 1 163 ? -24.357 9.711 43.747 1.00 57.72 163 LYS A N 1
ATOM 1263 C CA . LYS A 1 163 ? -23.059 9.340 44.318 1.00 57.72 163 LYS A CA 1
ATOM 1264 C C . LYS A 1 163 ? -23.245 8.084 45.168 1.00 57.72 163 LYS A C 1
ATOM 1266 O O . LYS A 1 163 ? -24.013 8.106 46.128 1.00 57.72 163 LYS A O 1
ATOM 1271 N N . ARG A 1 164 ? -22.498 7.029 44.847 1.00 61.22 164 ARG A N 1
ATOM 1272 C CA . ARG A 1 164 ? -22.400 5.843 45.700 1.00 61.22 164 ARG A CA 1
ATOM 1273 C C . ARG A 1 164 ? -21.825 6.258 47.045 1.00 61.22 164 ARG A C 1
ATOM 1275 O O . ARG A 1 164 ? -20.853 7.017 47.089 1.00 61.22 164 ARG A O 1
ATOM 1282 N N . GLY A 1 165 ? -22.463 5.819 48.126 1.00 49.06 165 GLY A N 1
ATOM 1283 C CA . GLY A 1 165 ? -22.026 6.108 49.484 1.00 49.06 165 GLY A CA 1
ATOM 1284 C C . GLY A 1 165 ? -20.557 5.733 49.656 1.00 49.06 165 GLY A C 1
ATOM 1285 O O . GLY A 1 165 ? -20.210 4.566 49.754 1.00 49.06 165 GLY A O 1
ATOM 1286 N N . CYS A 1 166 ? -19.685 6.737 49.694 1.00 41.31 166 CYS A N 1
ATOM 1287 C CA . CYS A 1 166 ? -18.528 6.642 50.561 1.00 41.31 166 CYS A CA 1
ATOM 1288 C C . CYS A 1 166 ? -19.142 6.746 51.951 1.00 41.31 166 CYS A C 1
ATOM 1290 O O . CYS A 1 166 ? -19.702 7.798 52.276 1.00 41.31 166 CYS A O 1
ATOM 1292 N N . ASP A 1 167 ? -19.148 5.645 52.697 1.00 39.25 167 ASP A N 1
ATOM 1293 C CA . ASP A 1 167 ? -19.473 5.670 54.113 1.00 39.25 167 ASP A CA 1
ATOM 1294 C C . ASP A 1 167 ? -18.654 6.793 54.746 1.00 39.25 167 ASP A C 1
ATOM 1296 O O . ASP A 1 167 ? -17.449 6.685 54.974 1.00 39.25 167 ASP A O 1
ATOM 1300 N N . SER A 1 168 ? -19.321 7.903 55.054 1.00 39.50 168 SER A N 1
ATOM 1301 C CA . SER A 1 168 ? -18.726 9.023 55.773 1.00 39.50 168 SER A CA 1
ATOM 1302 C C . SER A 1 168 ? -18.397 8.656 57.229 1.00 39.50 168 SER A C 1
ATOM 1304 O O . SER A 1 168 ? -18.103 9.539 58.030 1.00 39.50 168 SER A O 1
ATOM 1306 N N . SER A 1 169 ? -18.476 7.371 57.595 1.00 37.28 169 SER A N 1
ATOM 1307 C CA . SER A 1 169 ? -18.247 6.826 58.931 1.00 37.28 169 SER A CA 1
ATOM 1308 C C . SER A 1 169 ? -16.922 6.075 59.103 1.00 37.28 169 SER A C 1
ATOM 1310 O O . SER A 1 169 ? -16.621 5.687 60.229 1.00 37.28 169 SER A O 1
ATOM 1312 N N . THR A 1 170 ? -16.084 5.918 58.072 1.00 39.25 170 THR A N 1
ATOM 1313 C CA . THR A 1 170 ? -14.725 5.354 58.232 1.00 39.25 170 THR A CA 1
ATOM 1314 C C . THR A 1 170 ? -13.640 6.296 57.718 1.00 39.25 170 THR A C 1
ATOM 1316 O O . THR A 1 170 ? -12.817 5.944 56.879 1.00 39.25 170 THR A O 1
ATOM 1319 N N . VAL A 1 171 ? -13.583 7.504 58.289 1.00 40.69 171 VAL A N 1
ATOM 1320 C CA . VAL A 1 171 ? -12.415 8.407 58.216 1.00 40.69 171 VAL A CA 1
ATOM 1321 C C . VAL A 1 171 ? -11.280 7.862 59.104 1.00 40.69 171 VAL A C 1
ATOM 1323 O O . VAL A 1 171 ? -10.818 8.513 60.036 1.00 40.69 171 VAL A O 1
ATOM 1326 N N . THR A 1 172 ? -10.862 6.618 58.878 1.00 37.09 172 THR A N 1
ATOM 1327 C CA . THR A 1 172 ? -9.721 5.995 59.578 1.00 37.09 172 THR A CA 1
ATOM 1328 C C . THR A 1 172 ? -8.795 5.216 58.650 1.00 37.09 172 THR A C 1
ATOM 1330 O O . THR A 1 172 ? -7.684 4.876 59.052 1.00 37.09 172 THR A O 1
ATOM 1333 N N . THR A 1 173 ? -9.174 5.009 57.390 1.00 40.62 173 THR A N 1
ATOM 1334 C CA . THR A 1 173 ? -8.307 4.434 56.360 1.00 40.62 173 THR A CA 1
ATOM 1335 C C . THR A 1 173 ? -8.179 5.409 55.203 1.00 40.62 173 THR A C 1
ATOM 1337 O O . THR A 1 173 ? -9.178 5.862 54.657 1.00 40.62 173 THR A O 1
ATOM 1340 N N . TRP A 1 174 ? -6.941 5.748 54.838 1.00 39.56 174 TRP A N 1
ATOM 1341 C CA . TRP A 1 174 ? -6.660 6.410 53.569 1.00 39.56 174 TRP A CA 1
ATOM 1342 C C . TRP A 1 174 ? -7.190 5.512 52.449 1.00 39.56 174 TRP A C 1
ATOM 1344 O O . TRP A 1 174 ? -6.609 4.455 52.190 1.00 39.56 174 TRP A O 1
ATOM 1354 N N . ASP A 1 175 ? -8.287 5.909 51.804 1.00 42.88 175 ASP A N 1
ATOM 1355 C CA . ASP A 1 175 ? -8.692 5.293 50.546 1.00 42.88 175 ASP A CA 1
ATOM 1356 C C . ASP A 1 175 ? -7.508 5.375 49.584 1.00 42.88 175 ASP A C 1
ATOM 1358 O O . ASP A 1 175 ? -6.808 6.395 49.525 1.00 42.88 175 ASP A O 1
ATOM 1362 N N . ARG A 1 176 ? -7.234 4.284 48.856 1.00 43.81 176 ARG A N 1
ATOM 1363 C CA . ARG A 1 176 ? -6.164 4.293 47.854 1.00 43.81 176 ARG A CA 1
ATOM 1364 C C . ARG A 1 176 ? -6.422 5.480 46.923 1.00 43.81 176 ARG A C 1
ATOM 1366 O O . ARG A 1 176 ? -7.494 5.526 46.317 1.00 43.81 176 ARG A O 1
ATOM 1373 N N . PRO A 1 177 ? -5.486 6.435 46.796 1.00 43.44 177 PRO A N 1
ATOM 1374 C CA . PRO A 1 177 ? -5.685 7.520 45.860 1.00 43.44 177 PRO A CA 1
ATOM 1375 C C . PRO A 1 177 ? -5.836 6.896 44.466 1.00 43.44 177 PRO A C 1
ATOM 1377 O O . PRO A 1 177 ? -5.100 5.970 44.123 1.00 43.44 177 PRO A O 1
ATOM 1380 N N . PHE A 1 178 ? -6.796 7.399 43.684 1.00 55.81 178 PHE A N 1
ATOM 1381 C CA . PHE A 1 178 ? -6.998 7.036 42.272 1.00 55.81 178 PHE A CA 1
ATOM 1382 C C . PHE A 1 178 ? -7.734 5.708 41.974 1.00 55.81 178 PHE A C 1
ATOM 1384 O O . PHE A 1 178 ? -7.497 5.108 40.927 1.00 55.81 178 PHE A O 1
ATOM 1391 N N . SER A 1 179 ? -8.659 5.241 42.823 1.00 59.69 179 SER A N 1
ATOM 1392 C CA . SER A 1 179 ? -9.529 4.109 42.456 1.00 59.69 179 SER A CA 1
ATOM 1393 C C . SER A 1 179 ? -10.527 4.493 41.352 1.00 59.69 179 SER A C 1
ATOM 1395 O O . SER A 1 179 ? -11.226 5.502 41.439 1.00 59.69 179 SER A O 1
ATOM 1397 N N . THR A 1 180 ? -10.586 3.687 40.289 1.00 68.19 180 THR A N 1
ATOM 1398 C CA . THR A 1 180 ? -11.651 3.787 39.282 1.00 68.19 180 THR A CA 1
ATOM 1399 C C . THR A 1 180 ? -12.935 3.150 39.792 1.00 68.19 180 THR A C 1
ATOM 1401 O O . THR A 1 180 ? -12.909 2.231 40.612 1.00 68.19 180 THR A O 1
ATOM 1404 N N . ASP A 1 181 ? -14.066 3.643 39.293 1.00 76.88 181 ASP A N 1
ATOM 1405 C CA . ASP A 1 181 ? -15.383 3.117 39.636 1.00 76.88 181 ASP A CA 1
ATOM 1406 C C . ASP A 1 181 ? -15.491 1.608 39.313 1.00 76.88 181 ASP A C 1
ATOM 1408 O O . ASP A 1 181 ? -15.369 1.186 38.159 1.00 76.88 181 ASP A O 1
ATOM 1412 N N . ILE A 1 182 ? -15.725 0.787 40.345 1.00 77.00 182 ILE A N 1
ATOM 1413 C CA . ILE A 1 182 ? -15.747 -0.685 40.250 1.00 77.00 182 ILE A CA 1
ATOM 1414 C C . ILE A 1 182 ? -16.821 -1.180 39.278 1.00 77.00 182 ILE A C 1
ATOM 1416 O O . ILE A 1 182 ? -16.603 -2.167 38.580 1.00 77.00 182 ILE A O 1
ATOM 1420 N N . LEU A 1 183 ? -17.968 -0.511 39.204 1.00 78.62 183 LEU A N 1
ATOM 1421 C CA . LEU A 1 183 ? -19.063 -0.925 38.335 1.00 78.62 183 LEU A CA 1
ATOM 1422 C C . LEU A 1 183 ? -18.753 -0.630 36.872 1.00 78.62 183 LEU A C 1
ATOM 1424 O O . LEU A 1 183 ? -19.050 -1.455 36.011 1.00 78.62 183 LEU A O 1
ATOM 1428 N N . ILE A 1 184 ? -18.094 0.498 36.586 1.00 81.38 184 ILE A N 1
ATOM 1429 C CA . ILE A 1 184 ? -17.563 0.754 35.243 1.00 81.38 184 ILE A CA 1
ATOM 1430 C C . ILE A 1 184 ? -16.601 -0.375 34.859 1.00 81.38 184 ILE A C 1
ATOM 1432 O O . ILE A 1 184 ? -16.752 -0.961 33.790 1.00 81.38 184 ILE A O 1
ATOM 1436 N N . ARG A 1 185 ? -15.685 -0.763 35.759 1.00 82.50 185 ARG A N 1
ATOM 1437 C CA . ARG A 1 185 ? -14.755 -1.880 35.512 1.00 82.50 185 ARG A CA 1
ATOM 1438 C C . ARG A 1 185 ? -15.463 -3.216 35.297 1.00 82.50 185 ARG A C 1
ATOM 1440 O O . ARG A 1 185 ? -15.122 -3.940 34.365 1.00 82.50 185 ARG A O 1
ATOM 1447 N N . ARG A 1 186 ? -16.459 -3.551 36.121 1.00 84.38 186 ARG A N 1
ATOM 1448 C CA . ARG A 1 186 ? -17.262 -4.773 35.949 1.00 84.38 186 ARG A CA 1
ATOM 1449 C C . ARG A 1 186 ? -18.008 -4.763 34.614 1.00 84.38 186 ARG A C 1
ATOM 1451 O O . ARG A 1 186 ? -17.992 -5.769 33.911 1.00 84.38 186 ARG A O 1
ATOM 1458 N N . THR A 1 187 ? -18.568 -3.618 34.226 1.00 86.69 187 THR A N 1
ATOM 1459 C CA . THR A 1 187 ? -19.279 -3.443 32.951 1.00 86.69 187 THR A CA 1
ATOM 1460 C C . THR A 1 187 ? -18.343 -3.608 31.751 1.00 86.69 187 THR A C 1
ATOM 1462 O O . THR A 1 187 ? -18.685 -4.322 30.812 1.00 86.69 187 THR A O 1
ATOM 1465 N N . GLU A 1 188 ? -17.143 -3.016 31.783 1.00 86.06 188 GLU A N 1
ATOM 1466 C CA . GLU A 1 188 ? -16.111 -3.186 30.745 1.00 86.06 188 GLU A CA 1
ATOM 1467 C C . GLU A 1 188 ? -15.733 -4.662 30.555 1.00 86.06 188 GLU A C 1
ATOM 1469 O O . GLU A 1 188 ? -15.681 -5.158 29.426 1.00 86.06 188 GLU A O 1
ATOM 1474 N N . VAL A 1 189 ? -15.511 -5.387 31.657 1.00 85.62 189 VAL A N 1
ATOM 1475 C CA . VAL A 1 189 ? -15.169 -6.817 31.635 1.00 85.62 189 VAL A CA 1
ATOM 1476 C C . VAL A 1 189 ? -16.338 -7.658 31.119 1.00 85.62 189 VAL A C 1
ATOM 1478 O O . VAL A 1 189 ? -16.132 -8.552 30.297 1.00 85.62 189 VAL A O 1
ATOM 1481 N N . ALA A 1 190 ? -17.563 -7.372 31.563 1.00 88.12 190 ALA A N 1
ATOM 1482 C CA . ALA A 1 190 ? -18.767 -8.081 31.138 1.00 88.12 190 ALA A CA 1
ATOM 1483 C C . ALA A 1 190 ? -19.048 -7.880 29.638 1.00 88.12 190 ALA A C 1
ATOM 1485 O O . ALA A 1 190 ? -19.303 -8.850 28.914 1.00 88.12 190 ALA A O 1
ATOM 1486 N N . PHE A 1 191 ? -18.896 -6.645 29.149 1.00 89.56 191 PHE A N 1
ATOM 1487 C CA . PHE A 1 191 ? -18.952 -6.324 27.725 1.00 89.56 191 PHE A CA 1
ATOM 1488 C C . PHE A 1 191 ? -17.876 -7.090 26.951 1.00 89.56 191 PHE A C 1
ATOM 1490 O O . PHE A 1 191 ? -18.198 -7.820 26.016 1.00 89.56 191 PHE A O 1
ATOM 1497 N N . THR A 1 192 ? -16.616 -6.993 27.386 1.00 87.69 192 THR A N 1
ATOM 1498 C CA . THR A 1 192 ? -15.474 -7.632 26.713 1.00 87.69 192 THR A CA 1
ATOM 1499 C C . THR A 1 192 ? -15.662 -9.143 26.616 1.00 87.69 192 THR A C 1
ATOM 1501 O O . THR A 1 192 ? -15.499 -9.738 25.553 1.00 87.69 192 THR A O 1
ATOM 1504 N N . ARG A 1 193 ? -16.097 -9.785 27.704 1.00 87.88 193 ARG A N 1
ATOM 1505 C CA . ARG A 1 193 ? -16.383 -11.224 27.732 1.00 87.88 193 ARG A CA 1
ATOM 1506 C C . ARG A 1 193 ? -17.481 -11.610 26.739 1.00 87.88 193 ARG A C 1
ATOM 1508 O O . ARG A 1 193 ? -17.337 -12.608 26.032 1.00 87.88 193 ARG A O 1
ATOM 1515 N N . THR A 1 194 ? -18.558 -10.830 26.687 1.00 90.44 194 THR A N 1
ATOM 1516 C CA . THR A 1 194 ? -19.709 -11.082 25.807 1.00 90.44 194 THR A CA 1
ATOM 1517 C C . THR A 1 194 ? -19.336 -10.908 24.337 1.00 90.44 194 THR A C 1
ATOM 1519 O O . THR A 1 194 ? -19.659 -11.765 23.510 1.00 90.44 194 THR A O 1
ATOM 1522 N N . SER A 1 195 ? -18.606 -9.838 24.021 1.00 89.88 195 SER A N 1
ATOM 1523 C CA . SER A 1 195 ? -18.151 -9.529 22.668 1.00 89.88 195 SER A CA 1
ATOM 1524 C C . SER A 1 195 ? -17.125 -10.538 22.167 1.00 89.88 195 SER A C 1
ATOM 1526 O O . SER A 1 195 ? -17.305 -11.107 21.089 1.00 89.88 195 SER A O 1
ATOM 1528 N N . CYS A 1 196 ? -16.106 -10.864 22.967 1.00 87.44 196 CYS A N 1
ATOM 1529 C CA . CYS A 1 196 ? -15.097 -11.862 22.609 1.00 87.44 196 CYS A CA 1
ATOM 1530 C C . CYS A 1 196 ? -15.687 -13.261 22.376 1.00 87.44 196 CYS A C 1
ATOM 1532 O O . CYS A 1 196 ? -15.151 -14.018 21.571 1.00 87.44 196 CYS A O 1
ATOM 1534 N N . ALA A 1 197 ? -16.808 -13.623 23.008 1.00 88.31 197 ALA A N 1
ATOM 1535 C CA . ALA A 1 197 ? -17.432 -14.929 22.781 1.00 88.31 197 ALA A CA 1
ATOM 1536 C C . ALA A 1 197 ? -17.877 -15.144 21.318 1.00 88.31 197 ALA A C 1
ATOM 1538 O O . ALA A 1 197 ? -17.862 -16.280 20.831 1.00 88.31 197 ALA A O 1
ATOM 1539 N N . VAL A 1 198 ? -18.229 -14.068 20.602 1.00 88.69 198 VAL A N 1
ATOM 1540 C CA . VAL A 1 198 ? -18.740 -14.130 19.220 1.00 88.69 198 VAL A CA 1
ATOM 1541 C C . VAL A 1 198 ? -17.819 -13.483 18.189 1.00 88.69 198 VAL A C 1
ATOM 1543 O O . VAL A 1 198 ? -17.662 -14.040 17.106 1.00 88.69 198 VAL A O 1
ATOM 1546 N N . ALA A 1 199 ? -17.201 -12.349 18.521 1.00 83.75 199 ALA A N 1
ATOM 1547 C CA . ALA A 1 199 ? -16.448 -11.516 17.583 1.00 83.75 199 ALA A CA 1
ATOM 1548 C C . ALA A 1 199 ? -15.029 -12.030 17.322 1.00 83.75 199 ALA A C 1
ATOM 1550 O O . ALA A 1 199 ? -14.456 -11.789 16.268 1.00 83.75 199 ALA A O 1
ATOM 1551 N N . PHE A 1 200 ? -14.463 -12.753 18.283 1.00 84.88 200 PHE A N 1
ATOM 1552 C CA . PHE A 1 200 ? -13.104 -13.263 18.204 1.00 84.88 200 PHE A CA 1
ATOM 1553 C C . PHE A 1 200 ? -13.064 -14.615 17.490 1.00 84.88 200 PHE A C 1
ATOM 1555 O O . PHE A 1 200 ? -13.657 -15.586 17.969 1.00 84.88 200 PHE A O 1
ATOM 1562 N N . VAL A 1 201 ? -12.342 -14.733 16.379 1.00 83.62 201 VAL A N 1
ATOM 1563 C CA . VAL A 1 201 ? -12.216 -15.971 15.597 1.00 83.62 201 VAL A CA 1
ATOM 1564 C C . VAL A 1 201 ? -10.742 -16.288 15.378 1.00 83.62 201 VAL A C 1
ATOM 1566 O O . VAL A 1 201 ? -10.097 -15.714 14.514 1.00 83.62 201 VAL A O 1
ATOM 1569 N N . GLN A 1 202 ? -10.196 -17.248 16.119 1.00 75.19 202 GLN A N 1
ATOM 1570 C CA . GLN A 1 202 ? -8.815 -17.693 15.923 1.00 75.19 202 GLN A CA 1
ATOM 1571 C C . GLN A 1 202 ? -8.710 -18.674 14.734 1.00 75.19 202 GLN A C 1
ATOM 1573 O O . GLN A 1 202 ? -9.569 -19.557 14.631 1.00 75.19 202 GLN A O 1
ATOM 1578 N N . PRO A 1 203 ? -7.689 -18.575 13.855 1.00 73.75 203 PRO A N 1
ATOM 1579 C CA . PRO A 1 203 ? -6.615 -17.568 13.771 1.00 73.75 203 PRO A CA 1
ATOM 1580 C C . PRO A 1 203 ? -6.922 -16.413 12.786 1.00 73.75 203 PRO A C 1
ATOM 1582 O O . PRO A 1 203 ? -6.018 -15.868 12.174 1.00 73.75 203 PRO A O 1
ATOM 1585 N N . LYS A 1 204 ? -8.197 -16.086 12.548 1.00 79.88 204 LYS A N 1
ATOM 1586 C CA . LYS A 1 204 ? -8.626 -15.194 11.454 1.00 79.88 204 LYS A CA 1
ATOM 1587 C C . LYS A 1 204 ? -8.714 -13.720 11.840 1.00 79.88 204 LYS A C 1
ATOM 1589 O O . LYS A 1 204 ? -8.534 -12.862 10.985 1.00 79.88 204 LYS A O 1
ATOM 1594 N N . SER A 1 205 ? -9.048 -13.435 13.096 1.00 82.38 205 SER A N 1
ATOM 1595 C CA . SER A 1 205 ? -9.300 -12.070 13.548 1.00 82.38 205 SER A CA 1
ATOM 1596 C C . SER A 1 205 ? -8.017 -11.250 13.589 1.00 82.38 205 SER A C 1
ATOM 1598 O O . SER A 1 205 ? -7.108 -11.551 14.359 1.00 82.38 205 SER A O 1
ATOM 1600 N N . ILE A 1 206 ? -8.003 -10.171 12.807 1.00 82.19 206 ILE A N 1
ATOM 1601 C CA . ILE A 1 206 ? -6.975 -9.129 12.855 1.00 82.19 206 ILE A CA 1
ATOM 1602 C C . ILE A 1 206 ? -7.491 -8.023 13.768 1.00 82.19 206 ILE A C 1
ATOM 1604 O O . ILE A 1 206 ? -8.480 -7.356 13.449 1.00 82.19 206 ILE A O 1
ATOM 1608 N N . LEU A 1 207 ? -6.841 -7.822 14.910 1.00 83.06 207 LEU A N 1
ATOM 1609 C CA . LEU A 1 207 ? -7.278 -6.832 15.888 1.00 83.06 207 LEU A CA 1
ATOM 1610 C C . LEU A 1 207 ? -6.543 -5.510 15.690 1.00 83.06 207 LEU A C 1
ATOM 1612 O O . LEU A 1 207 ? -5.330 -5.480 15.523 1.00 83.06 207 LEU A O 1
ATOM 1616 N N . SER A 1 208 ? -7.270 -4.403 15.753 1.00 85.44 208 SER A N 1
ATOM 1617 C CA . SER A 1 208 ? -6.722 -3.053 15.816 1.00 85.44 208 SER A CA 1
ATOM 1618 C C . SER A 1 208 ? -6.955 -2.487 17.208 1.00 85.44 208 SER A C 1
ATOM 1620 O O . SER A 1 208 ? -8.087 -2.518 17.697 1.00 85.44 208 SER A O 1
ATOM 1622 N N . VAL A 1 209 ? -5.901 -1.944 17.823 1.00 81.88 209 VAL A N 1
ATOM 1623 C CA . VAL A 1 209 ? -5.994 -1.233 19.105 1.00 81.88 209 VAL A CA 1
ATOM 1624 C C . VAL A 1 209 ? -5.668 0.242 18.903 1.00 81.88 209 VAL A C 1
ATOM 1626 O O . VAL A 1 209 ? -4.573 0.587 18.454 1.00 81.88 209 VAL A O 1
ATOM 1629 N N . ASP A 1 210 ? -6.626 1.104 19.234 1.00 81.31 210 ASP A N 1
ATOM 1630 C CA . ASP A 1 210 ? -6.490 2.564 19.186 1.00 81.31 210 ASP A CA 1
ATOM 1631 C C . ASP A 1 210 ? -7.305 3.201 20.324 1.00 81.31 210 ASP A C 1
ATOM 1633 O O . ASP A 1 210 ? -8.146 2.562 20.966 1.00 81.31 210 ASP A O 1
ATOM 1637 N N . ASP A 1 211 ? -7.038 4.478 20.572 1.00 81.56 211 ASP A N 1
ATOM 1638 C CA . ASP A 1 211 ? -7.756 5.288 21.537 1.00 81.56 211 ASP A CA 1
ATOM 1639 C C . ASP A 1 211 ? -8.972 5.960 20.897 1.00 81.56 211 ASP A C 1
ATOM 1641 O O . ASP A 1 211 ? -8.862 6.645 19.879 1.00 81.56 211 ASP A O 1
ATOM 1645 N N . ASP A 1 212 ? -10.095 5.946 21.596 1.00 83.88 212 ASP A N 1
ATOM 1646 C CA . ASP A 1 212 ? -11.194 6.877 21.392 1.00 83.88 212 ASP A CA 1
ATOM 1647 C C . ASP A 1 212 ? -11.277 7.890 22.530 1.00 83.88 212 ASP A C 1
ATOM 1649 O O . ASP A 1 212 ? -10.797 7.675 23.644 1.00 83.88 212 ASP A O 1
ATOM 1653 N N . GLN A 1 213 ? -11.883 9.041 22.242 1.00 86.69 213 GLN A N 1
ATOM 1654 C CA . GLN A 1 213 ? -12.100 10.082 23.240 1.00 86.69 213 GLN A CA 1
ATOM 1655 C C . GLN A 1 213 ? -13.577 10.401 23.400 1.00 86.69 213 GLN A C 1
ATOM 1657 O O . GLN A 1 213 ? -14.228 10.956 22.510 1.00 86.69 213 GLN A O 1
ATOM 1662 N N . TYR A 1 214 ? -14.074 10.123 24.599 1.00 85.06 214 TYR A N 1
ATOM 1663 C CA . TYR A 1 214 ? -15.388 10.546 25.040 1.00 85.06 214 TYR A CA 1
ATOM 1664 C C . TYR A 1 214 ? -15.301 12.009 25.456 1.00 85.06 214 TYR A C 1
ATOM 1666 O O . TYR A 1 214 ? -14.557 12.353 26.370 1.00 85.06 214 TYR A O 1
ATOM 1674 N N . ARG A 1 215 ? -16.074 12.883 24.802 1.00 86.00 215 ARG A N 1
ATOM 1675 C CA . ARG A 1 215 ? -16.087 14.353 24.989 1.00 86.00 215 ARG A CA 1
ATOM 1676 C C . ARG A 1 215 ? -16.713 14.798 26.324 1.00 86.00 215 ARG A C 1
ATOM 1678 O O . ARG A 1 215 ? -17.456 15.774 26.390 1.00 86.00 215 ARG A O 1
ATOM 1685 N N . LEU A 1 216 ? -16.450 14.046 27.386 1.00 85.06 216 LEU A N 1
ATOM 1686 C CA . LEU A 1 216 ? -16.903 14.278 28.747 1.00 85.06 216 LEU A CA 1
ATOM 1687 C C . LEU A 1 216 ? -15.947 15.264 29.422 1.00 85.06 216 LEU A C 1
ATOM 1689 O O . LEU A 1 216 ? -14.880 14.903 29.913 1.00 85.06 216 LEU A O 1
ATOM 1693 N N . THR A 1 217 ? -16.331 16.538 29.412 1.00 82.81 217 THR A N 1
ATOM 1694 C CA . THR A 1 217 ? -15.482 17.646 29.871 1.00 82.81 217 THR A CA 1
ATOM 1695 C C . THR A 1 217 ? -15.644 17.973 31.353 1.00 82.81 217 THR A C 1
ATOM 1697 O O . THR A 1 217 ? -14.854 18.746 31.887 1.00 82.81 217 THR A O 1
ATOM 1700 N N . SER A 1 218 ? -16.628 17.388 32.043 1.00 84.44 218 SER A N 1
ATOM 1701 C CA . SER A 1 218 ? -16.901 17.672 33.457 1.00 84.44 218 SER A CA 1
ATOM 1702 C C . SER A 1 218 ? -15.776 17.183 34.374 1.00 84.44 218 SER A C 1
ATOM 1704 O O . SER A 1 218 ? -15.324 16.043 34.236 1.00 84.44 218 SER A O 1
ATOM 1706 N N . ALA A 1 219 ? -15.376 18.017 35.343 1.00 81.50 219 ALA A N 1
ATOM 1707 C CA . ALA A 1 219 ? -14.410 17.662 36.392 1.00 81.50 219 ALA A CA 1
ATOM 1708 C C . ALA A 1 219 ? -14.886 16.493 37.265 1.00 81.50 219 ALA A C 1
ATOM 1710 O O . ALA A 1 219 ? -14.075 15.701 37.738 1.00 81.50 219 ALA A O 1
ATOM 1711 N N . LEU A 1 220 ? -16.204 16.296 37.353 1.00 79.69 220 LEU A N 1
ATOM 1712 C CA . LEU A 1 220 ? -16.807 15.170 38.062 1.00 79.69 220 LEU A CA 1
ATOM 1713 C C . LEU A 1 220 ? -16.365 13.811 37.503 1.00 79.69 220 LEU A C 1
ATOM 1715 O O . LEU A 1 220 ? -16.322 12.834 38.239 1.00 79.69 220 LEU A O 1
ATOM 1719 N N . SER A 1 221 ? -15.980 13.740 36.227 1.00 78.75 221 SER A N 1
ATOM 1720 C CA . SER A 1 221 ? -15.450 12.503 35.635 1.00 78.75 221 SER A CA 1
ATOM 1721 C C . SER A 1 221 ? -14.126 12.074 36.285 1.00 78.75 221 SER A C 1
ATOM 1723 O O . SER A 1 221 ? -13.838 10.892 36.418 1.00 78.75 221 SER A O 1
ATOM 1725 N N . GLU A 1 222 ? -13.322 13.042 36.719 1.00 76.31 222 GLU A N 1
ATOM 1726 C CA . GLU A 1 222 ? -12.053 12.814 37.411 1.00 76.31 222 GLU A CA 1
ATOM 1727 C C . GLU A 1 222 ? -12.231 12.672 38.922 1.00 76.31 222 GLU A C 1
ATOM 1729 O O . GLU A 1 222 ? -11.512 11.900 39.557 1.00 76.31 222 GLU A O 1
ATOM 1734 N N . GLU A 1 223 ? -13.120 13.475 39.504 1.00 74.94 223 GLU A N 1
ATOM 1735 C CA . GLU A 1 223 ? -13.337 13.551 40.951 1.00 74.94 223 GLU A CA 1
ATOM 1736 C C . GLU A 1 223 ? -14.201 12.403 41.475 1.00 74.94 223 GLU A C 1
ATOM 1738 O O . GLU A 1 223 ? -13.929 11.893 42.556 1.00 74.94 223 GLU A O 1
ATOM 1743 N N . LEU A 1 224 ? -15.220 11.989 40.715 1.00 71.75 224 LEU A N 1
ATOM 1744 C CA . LEU A 1 224 ? -16.178 10.965 41.139 1.00 71.75 224 LEU A CA 1
ATOM 1745 C C . LEU A 1 224 ? -15.918 9.597 40.508 1.00 71.75 224 LEU A C 1
ATOM 1747 O O . LEU A 1 224 ? -16.114 8.593 41.178 1.00 71.75 224 LEU A O 1
ATOM 1751 N N . LEU A 1 225 ? -15.491 9.543 39.241 1.00 75.88 225 LEU A N 1
ATOM 1752 C CA . LEU A 1 225 ? -15.328 8.267 38.518 1.00 75.88 225 LEU A CA 1
ATOM 1753 C C . LEU A 1 225 ? -13.875 7.769 38.478 1.00 75.88 225 LEU A C 1
ATOM 1755 O O . LEU A 1 225 ? -13.616 6.661 38.007 1.00 75.88 225 LEU A O 1
ATOM 1759 N N . GLY A 1 226 ? -12.923 8.588 38.937 1.00 77.62 226 GLY A N 1
ATOM 1760 C CA . GLY A 1 226 ? -11.499 8.250 38.926 1.00 77.62 226 GLY A CA 1
ATOM 1761 C C . GLY A 1 226 ? -10.890 8.156 37.522 1.00 77.62 226 GLY A C 1
ATOM 1762 O O . GLY A 1 226 ? -9.841 7.537 37.362 1.00 77.62 226 GLY A O 1
ATOM 1763 N N . MET A 1 227 ? -11.522 8.752 36.505 1.00 82.69 227 MET A N 1
ATOM 1764 C CA . MET A 1 227 ? -11.079 8.671 35.107 1.00 82.69 227 MET A CA 1
ATOM 1765 C C . MET A 1 227 ? -10.082 9.774 34.759 1.00 82.69 227 MET A C 1
ATOM 1767 O O . MET A 1 227 ? -10.141 10.868 35.314 1.00 82.69 227 MET A O 1
ATOM 1771 N N . THR A 1 228 ? -9.193 9.518 33.803 1.00 80.62 228 THR A N 1
ATOM 1772 C CA . THR A 1 228 ? -8.262 10.517 33.265 1.00 80.62 228 THR A CA 1
ATOM 1773 C C . THR A 1 228 ? -8.905 11.253 32.095 1.00 80.62 228 THR A C 1
ATOM 1775 O O . THR A 1 228 ? -9.263 10.630 31.092 1.00 80.62 228 THR A O 1
ATOM 1778 N N . ARG A 1 229 ? -9.002 12.590 32.168 1.00 84.56 229 ARG A N 1
ATOM 1779 C CA . ARG A 1 229 ? -9.292 13.408 30.983 1.00 84.56 229 ARG A CA 1
ATOM 1780 C C . ARG A 1 229 ? -7.992 13.869 30.340 1.00 84.56 229 ARG A C 1
ATOM 1782 O O . ARG A 1 229 ? -7.090 14.369 31.007 1.00 84.56 229 ARG A O 1
ATOM 1789 N N . VAL A 1 230 ? -7.915 13.747 29.022 1.00 83.69 230 VAL A N 1
ATOM 1790 C CA . VAL A 1 230 ? -6.771 14.190 28.225 1.00 83.69 230 VAL A CA 1
ATOM 1791 C C . VAL A 1 230 ? -7.251 15.219 27.215 1.00 83.69 230 VAL A C 1
ATOM 1793 O O . VAL A 1 230 ? -8.268 15.030 26.548 1.00 83.69 230 VAL A O 1
ATOM 1796 N N . SER A 1 231 ? -6.508 16.318 27.088 1.00 84.81 231 SER A N 1
ATOM 1797 C CA . SER A 1 231 ? -6.681 17.253 25.979 1.00 84.81 231 SER A CA 1
ATOM 1798 C C . SER A 1 231 ? -5.823 16.791 24.809 1.00 84.81 231 SER A C 1
ATOM 1800 O O . SER A 1 231 ? -4.596 16.812 24.890 1.00 84.81 231 SER A O 1
ATOM 1802 N N . ASN A 1 232 ? -6.462 16.334 23.733 1.00 81.69 232 ASN A N 1
ATOM 1803 C CA . ASN A 1 232 ? -5.791 15.998 22.486 1.00 81.69 232 ASN A CA 1
ATOM 1804 C C . ASN A 1 232 ? -6.262 16.956 21.394 1.00 81.69 232 ASN A C 1
ATOM 1806 O O . ASN A 1 232 ? -7.396 16.870 20.925 1.00 81.69 232 ASN A O 1
ATOM 1810 N N . GLU A 1 233 ? -5.360 17.829 20.947 1.00 80.56 233 GLU A N 1
ATOM 1811 C CA . GLU A 1 233 ? -5.628 18.845 19.920 1.00 80.56 233 GLU A CA 1
ATOM 1812 C C . GLU A 1 233 ? -6.192 18.265 18.613 1.00 80.56 233 GLU A C 1
ATOM 1814 O O . GLU A 1 233 ? -6.892 18.960 17.882 1.00 80.56 233 GLU A O 1
ATOM 1819 N N . LYS A 1 234 ? -5.910 16.989 18.312 1.00 81.62 234 LYS A N 1
ATOM 1820 C CA . LYS A 1 234 ? -6.385 16.316 17.094 1.00 81.62 234 LYS A CA 1
ATOM 1821 C C . LYS A 1 234 ? -7.731 15.611 17.249 1.00 81.62 234 LYS A C 1
ATOM 1823 O O . LYS A 1 234 ? -8.334 15.275 16.234 1.00 81.62 234 LYS A O 1
ATOM 1828 N N . LYS A 1 235 ? -8.164 15.320 18.479 1.00 81.44 235 LYS A N 1
ATOM 1829 C CA . LYS A 1 235 ? -9.375 14.532 18.766 1.00 81.44 235 LYS A CA 1
ATOM 1830 C C . LYS A 1 235 ? -10.380 15.397 19.537 1.00 81.44 235 LYS A C 1
ATOM 1832 O O . LYS A 1 235 ? -11.270 15.991 18.924 1.00 81.44 235 LYS A O 1
ATOM 1837 N N . ALA A 1 236 ? -10.256 15.478 20.858 1.00 83.62 236 ALA A N 1
ATOM 1838 C CA . ALA A 1 236 ? -11.078 16.312 21.724 1.00 83.62 236 ALA A CA 1
ATOM 1839 C C . ALA A 1 236 ? -10.435 16.491 23.116 1.00 83.62 236 ALA A C 1
ATOM 1841 O O . ALA A 1 236 ? -9.338 16.014 23.400 1.00 83.62 236 ALA A O 1
ATOM 1842 N N . PHE A 1 237 ? -11.148 17.181 24.007 1.00 87.56 237 PHE A N 1
ATOM 1843 C CA . PHE A 1 237 ? -10.907 17.117 25.445 1.00 87.56 237 PHE A CA 1
ATOM 1844 C C . PHE A 1 237 ? -11.935 16.184 26.095 1.00 87.56 237 PHE A C 1
ATOM 1846 O O . PHE A 1 237 ? -13.139 16.353 25.881 1.00 87.56 237 PHE A O 1
ATOM 1853 N N . GLY A 1 238 ? -11.466 15.219 26.885 1.00 89.38 238 GLY A N 1
ATOM 1854 C CA . GLY A 1 238 ? -12.330 14.324 27.653 1.00 89.38 238 GLY A CA 1
ATOM 1855 C C . GLY A 1 238 ? -11.660 13.000 28.018 1.00 89.38 238 GLY A C 1
ATOM 1856 O O . GLY A 1 238 ? -10.434 12.900 27.992 1.00 89.38 238 GLY A O 1
ATOM 1857 N N . ILE A 1 239 ? -12.461 12.005 28.399 1.00 86.56 239 ILE A N 1
ATOM 1858 C CA . ILE A 1 239 ? -11.979 10.698 28.871 1.00 86.56 239 ILE A CA 1
ATOM 1859 C C . ILE A 1 239 ? -11.436 9.885 27.694 1.00 86.56 239 ILE A C 1
ATOM 1861 O O . ILE A 1 239 ? -12.066 9.825 26.636 1.00 86.56 239 ILE A O 1
ATOM 1865 N N . VAL A 1 240 ? -10.282 9.251 27.892 1.00 84.00 240 VAL A N 1
ATOM 1866 C CA . VAL A 1 240 ? -9.664 8.356 26.905 1.00 84.00 240 VAL A CA 1
ATOM 1867 C C . VAL A 1 240 ? -10.146 6.928 27.122 1.00 84.00 240 VAL A C 1
ATOM 1869 O O . VAL A 1 240 ? -10.266 6.473 28.256 1.00 84.00 240 VAL A O 1
ATOM 1872 N N . SER A 1 241 ? -10.405 6.232 26.025 1.00 84.44 241 SER A N 1
ATOM 1873 C CA . SER A 1 241 ? -10.783 4.829 25.985 1.00 84.44 241 SER A CA 1
ATOM 1874 C C . SER A 1 241 ? -9.858 4.088 25.057 1.00 84.44 241 SER A C 1
ATOM 1876 O O . SER A 1 241 ? -9.794 4.441 23.888 1.00 84.44 241 SER A O 1
ATOM 1878 N N . THR A 1 242 ? -9.185 3.058 25.537 1.00 82.00 242 THR A N 1
ATOM 1879 C CA . THR A 1 242 ? -8.429 2.159 24.673 1.00 82.00 242 THR A CA 1
ATOM 1880 C C . THR A 1 242 ? -9.331 1.008 24.255 1.00 82.00 242 THR A C 1
ATOM 1882 O O . THR A 1 242 ? -9.910 0.320 25.098 1.00 82.00 242 THR A O 1
ATOM 1885 N N . ASN A 1 243 ? -9.470 0.823 22.947 1.00 83.81 243 ASN A N 1
ATOM 1886 C CA . ASN A 1 243 ? -10.448 -0.076 22.353 1.00 83.81 243 ASN A CA 1
ATOM 1887 C C . ASN A 1 243 ? -9.745 -1.117 21.483 1.00 83.81 243 ASN A C 1
ATOM 1889 O O . ASN A 1 243 ? -8.838 -0.774 20.730 1.00 83.81 243 ASN A O 1
ATOM 1893 N N . ALA A 1 244 ? -10.196 -2.369 21.551 1.00 83.12 244 ALA A N 1
ATOM 1894 C CA . ALA A 1 244 ? -9.772 -3.435 20.646 1.00 83.12 244 ALA A CA 1
ATOM 1895 C C . ALA A 1 244 ? -10.921 -3.780 19.694 1.00 83.12 244 ALA A C 1
ATOM 1897 O O . ALA A 1 244 ? -12.004 -4.157 20.142 1.00 83.12 244 ALA A O 1
ATOM 1898 N N . VAL A 1 245 ? -10.697 -3.659 18.387 1.00 86.81 245 VAL A N 1
ATOM 1899 C CA . VAL A 1 245 ? -11.709 -3.862 17.336 1.00 86.81 245 VAL A CA 1
ATOM 1900 C C . VAL A 1 245 ? -11.182 -4.855 16.306 1.00 86.81 245 VAL A C 1
ATOM 1902 O O . VAL A 1 245 ? -10.013 -4.796 15.941 1.00 86.81 245 VAL A O 1
ATOM 1905 N N . SER A 1 246 ? -12.030 -5.747 15.799 1.00 85.88 246 SER A N 1
ATOM 1906 C CA . SER A 1 246 ? -11.685 -6.569 14.632 1.00 85.88 246 SER A CA 1
ATOM 1907 C C . SER A 1 246 ? -11.711 -5.685 13.381 1.00 85.88 246 SER A C 1
ATOM 1909 O O . SER A 1 246 ? -12.749 -5.117 13.044 1.00 85.88 246 SER A O 1
ATOM 1911 N N . LEU A 1 247 ? -10.569 -5.540 12.700 1.00 81.31 247 LEU A N 1
ATOM 1912 C CA . LEU A 1 247 ? -10.389 -4.655 11.535 1.00 81.31 247 LEU A CA 1
ATOM 1913 C C . LEU A 1 247 ? -11.354 -4.996 10.383 1.00 81.31 247 LEU A C 1
ATOM 1915 O O . LEU A 1 247 ? -11.782 -4.138 9.618 1.00 81.31 247 LEU A O 1
ATOM 1919 N N . THR A 1 248 ? -11.665 -6.274 10.267 1.00 82.12 248 THR A N 1
ATOM 1920 C CA . THR A 1 248 ? -12.379 -6.951 9.181 1.00 82.12 248 THR A CA 1
ATOM 1921 C C . THR A 1 248 ? -13.882 -7.020 9.439 1.00 82.12 248 THR A C 1
ATOM 1923 O O . THR A 1 248 ? -14.668 -6.723 8.543 1.00 82.12 248 THR A O 1
ATOM 1926 N N . SER A 1 249 ? -14.305 -7.389 10.654 1.00 83.06 249 SER A N 1
ATOM 1927 C CA . SER A 1 249 ? -15.732 -7.431 11.019 1.00 83.06 249 SER A CA 1
ATOM 1928 C C . SER A 1 249 ? -16.262 -6.095 11.551 1.00 83.06 249 SER A C 1
ATOM 1930 O O . SER A 1 249 ? -17.473 -5.881 11.575 1.00 83.06 249 SER A O 1
ATOM 1932 N N . GLY A 1 250 ? -15.375 -5.202 11.998 1.00 85.38 250 GLY A N 1
ATOM 1933 C CA . GLY A 1 250 ? -15.721 -3.924 12.622 1.00 85.38 250 GLY A CA 1
ATOM 1934 C C . GLY A 1 250 ? -16.325 -4.050 14.024 1.00 85.38 250 GLY A C 1
ATOM 1935 O O . GLY A 1 250 ? -16.787 -3.053 14.577 1.00 85.38 250 GLY A O 1
ATOM 1936 N N . ILE A 1 251 ? -16.357 -5.251 14.608 1.00 86.00 251 ILE A N 1
ATOM 1937 C CA . ILE A 1 251 ? -16.943 -5.472 15.933 1.00 86.00 251 ILE A CA 1
ATOM 1938 C C . ILE A 1 251 ? -15.933 -5.077 17.009 1.00 86.00 251 ILE A C 1
ATOM 1940 O O . ILE A 1 251 ? -14.758 -5.428 16.930 1.00 86.00 251 ILE A O 1
ATOM 1944 N N . LEU A 1 252 ? -16.404 -4.361 18.028 1.00 87.88 252 LEU A N 1
ATOM 1945 C CA . LEU A 1 252 ? -15.635 -3.978 19.209 1.00 87.88 252 LEU A CA 1
ATOM 1946 C C . LEU A 1 252 ? -15.537 -5.165 20.178 1.00 87.88 252 LEU A C 1
ATOM 1948 O O . LEU A 1 252 ? -16.553 -5.634 20.689 1.00 87.88 252 LEU A O 1
ATOM 1952 N N . LEU A 1 253 ? -14.322 -5.652 20.424 1.00 86.12 253 LEU A N 1
ATOM 1953 C CA . LEU A 1 253 ? -14.056 -6.792 21.302 1.00 86.12 253 LEU A CA 1
ATOM 1954 C C . LEU A 1 253 ? -13.899 -6.368 22.754 1.00 86.12 253 LEU A C 1
ATOM 1956 O O . LEU A 1 253 ? -14.351 -7.085 23.638 1.00 86.12 253 LEU A O 1
ATOM 1960 N N . GLY A 1 254 ? -13.259 -5.227 22.997 1.00 83.69 254 GLY A N 1
ATOM 1961 C CA . GLY A 1 254 ? -12.941 -4.779 24.345 1.00 83.69 254 GLY A CA 1
ATOM 1962 C C . GLY A 1 254 ? -12.791 -3.271 24.432 1.00 83.69 254 GLY A C 1
ATOM 1963 O O . GLY A 1 254 ? -12.440 -2.610 23.454 1.00 83.69 254 GLY A O 1
ATOM 1964 N N . VAL A 1 255 ? -13.082 -2.750 25.621 1.00 84.50 255 VAL A N 1
ATOM 1965 C CA . VAL A 1 255 ? -13.052 -1.324 25.957 1.00 84.50 255 VAL A CA 1
ATOM 1966 C C . VAL A 1 255 ? -12.407 -1.162 27.322 1.00 84.50 255 VAL A C 1
ATOM 1968 O O . VAL A 1 255 ? -12.777 -1.859 28.267 1.00 84.50 255 VAL A O 1
ATOM 1971 N N . ARG A 1 256 ? -11.489 -0.203 27.435 1.00 83.75 256 ARG A N 1
ATOM 1972 C CA . ARG A 1 256 ? -10.895 0.213 28.703 1.00 83.75 256 ARG A CA 1
ATOM 1973 C C . ARG A 1 256 ? -10.877 1.731 28.803 1.00 83.75 256 ARG A C 1
ATOM 1975 O O . ARG A 1 256 ? -10.110 2.385 28.103 1.00 83.75 256 ARG A O 1
ATOM 1982 N N . LEU A 1 257 ? -11.669 2.297 29.707 1.00 84.12 257 LEU A N 1
ATOM 1983 C CA . LEU A 1 257 ? -11.579 3.713 30.052 1.00 84.12 257 LEU A CA 1
ATOM 1984 C C . LEU A 1 257 ? -10.336 3.952 30.913 1.00 84.12 257 LEU A C 1
ATOM 1986 O O . LEU A 1 257 ? -10.106 3.248 31.897 1.00 84.12 257 LEU A O 1
ATOM 1990 N N . LEU A 1 258 ? -9.522 4.937 30.549 1.00 78.50 258 LEU A N 1
ATOM 1991 C CA . LEU A 1 258 ? -8.258 5.189 31.229 1.00 78.50 258 LEU A CA 1
ATOM 1992 C C . LEU A 1 258 ? -8.507 5.793 32.617 1.00 78.50 258 LEU A C 1
ATOM 1994 O O . LEU A 1 258 ? -9.030 6.905 32.742 1.00 78.50 258 LEU A O 1
ATOM 1998 N N . GLY A 1 259 ? -8.106 5.071 33.662 1.00 76.62 259 GLY A N 1
ATOM 1999 C CA . GLY A 1 259 ? -8.146 5.547 35.042 1.00 76.62 259 GLY A CA 1
ATOM 2000 C C . GLY A 1 259 ? -7.046 6.563 35.349 1.00 76.62 259 GLY A C 1
ATOM 2001 O O . GLY A 1 259 ? -6.070 6.704 34.606 1.00 76.62 259 GLY A O 1
ATOM 2002 N N . LYS A 1 260 ? -7.174 7.292 36.462 1.00 72.19 260 LYS A N 1
ATOM 2003 C CA . LYS A 1 260 ? -6.102 8.157 36.979 1.00 72.19 260 LYS A CA 1
ATOM 2004 C C . LYS A 1 260 ? -4.866 7.324 37.321 1.00 72.19 260 LYS A C 1
ATOM 2006 O O . LYS A 1 260 ? -4.927 6.435 38.159 1.00 72.19 260 LYS A O 1
ATOM 2011 N N . GLY A 1 261 ? -3.739 7.652 36.691 1.00 65.44 261 GLY A N 1
ATOM 2012 C CA . GLY A 1 261 ? -2.461 6.967 36.908 1.00 65.44 261 GLY A CA 1
ATOM 2013 C C . GLY A 1 261 ? -2.264 5.688 36.088 1.00 65.44 261 GLY A C 1
ATOM 2014 O O . GLY A 1 261 ? -1.165 5.142 36.122 1.00 65.44 261 GLY A O 1
ATOM 2015 N N . GLU A 1 262 ? -3.272 5.247 35.329 1.00 68.25 262 GLU A N 1
ATOM 2016 C CA . GLU A 1 262 ? -3.124 4.156 34.361 1.00 68.25 262 GLU A CA 1
ATOM 2017 C C . GLU A 1 262 ? -2.380 4.646 33.111 1.00 68.25 262 GLU A C 1
ATOM 2019 O O . GLU A 1 262 ? -2.499 5.806 32.695 1.00 68.25 262 GLU A O 1
ATOM 2024 N N . GLY A 1 263 ? -1.588 3.756 32.517 1.00 61.44 263 GLY A N 1
ATOM 2025 C CA . GLY A 1 263 ? -0.823 4.025 31.304 1.00 61.44 263 GLY A CA 1
ATOM 2026 C C . GLY A 1 263 ? -1.185 3.068 30.173 1.00 61.44 263 GLY A C 1
ATOM 2027 O O . GLY A 1 263 ? -1.867 2.069 30.360 1.00 61.44 263 GLY A O 1
ATOM 2028 N N . TYR A 1 264 ? -0.643 3.320 28.981 1.00 57.34 264 TYR A N 1
ATOM 2029 C CA . TYR A 1 264 ? -0.853 2.477 27.791 1.00 57.34 264 TYR A CA 1
ATOM 2030 C C . TYR A 1 264 ? -0.388 1.011 27.939 1.00 57.34 264 TYR A C 1
ATOM 2032 O O . TYR A 1 264 ? -0.586 0.218 27.025 1.00 57.34 264 TYR A O 1
ATOM 2040 N N . GLY A 1 265 ? 0.289 0.665 29.040 1.00 52.75 265 GLY A N 1
ATOM 2041 C CA . GLY A 1 265 ? 0.769 -0.686 29.332 1.00 52.75 265 GLY A CA 1
ATOM 2042 C C . GLY A 1 265 ? -0.260 -1.593 30.011 1.00 52.75 265 GLY A C 1
ATOM 2043 O O . GLY A 1 265 ? -0.001 -2.786 30.097 1.00 52.75 265 GLY A O 1
ATOM 2044 N N . ASP A 1 266 ? -1.402 -1.055 30.450 1.00 54.12 266 ASP A N 1
ATOM 2045 C CA . ASP A 1 266 ? -2.435 -1.789 31.200 1.00 54.12 266 ASP A CA 1
ATOM 2046 C C . ASP A 1 266 ? -3.482 -2.460 30.280 1.00 54.12 266 ASP A C 1
ATOM 2048 O O . ASP A 1 266 ? -4.610 -2.747 30.686 1.00 54.12 266 ASP A O 1
ATOM 2052 N N . VAL A 1 267 ? -3.129 -2.671 29.007 1.00 51.12 267 VAL A N 1
ATOM 2053 C CA . VAL A 1 267 ? -4.001 -3.241 27.973 1.00 51.12 267 VAL A CA 1
ATOM 2054 C C . VAL A 1 267 ? -3.740 -4.745 27.877 1.00 51.12 267 VAL A C 1
ATOM 2056 O O . VAL A 1 267 ? -2.814 -5.177 27.194 1.00 51.12 267 VAL A O 1
ATOM 2059 N N . ASP A 1 268 ? -4.556 -5.545 28.558 1.00 45.31 268 ASP A N 1
ATOM 2060 C CA . ASP A 1 268 ? -4.540 -7.005 28.423 1.00 45.31 268 ASP A CA 1
ATOM 2061 C C . ASP A 1 268 ? -5.473 -7.471 27.283 1.00 45.31 268 ASP A C 1
ATOM 2063 O O . ASP A 1 268 ? -6.600 -6.986 27.186 1.00 45.31 268 ASP A O 1
ATOM 2067 N N . MET A 1 269 ? -5.016 -8.467 26.494 1.00 41.06 269 MET A N 1
ATOM 2068 C CA . MET A 1 269 ? -5.764 -9.517 25.737 1.00 41.06 269 MET A CA 1
ATOM 2069 C C . MET A 1 269 ? -5.422 -9.749 24.235 1.00 41.06 269 MET A C 1
ATOM 2071 O O . MET A 1 269 ? -4.868 -8.888 23.571 1.00 41.06 269 MET A O 1
ATOM 2075 N N . VAL A 1 270 ? -5.797 -10.979 23.796 1.00 31.73 270 VAL A N 1
ATOM 2076 C CA . VAL A 1 270 ? -5.416 -12.009 22.762 1.00 31.73 270 VAL A CA 1
ATOM 2077 C C . VAL A 1 270 ? -5.376 -11.650 21.235 1.00 31.73 270 VAL A C 1
ATOM 2079 O O . VAL A 1 270 ? -6.364 -11.076 20.815 1.00 31.73 270 VAL A O 1
ATOM 2082 N N . LEU A 1 271 ? -4.364 -12.096 20.416 1.00 46.78 271 LEU A N 1
ATOM 2083 C CA . LEU A 1 271 ? -4.268 -12.310 18.906 1.00 46.78 271 LEU A CA 1
ATOM 2084 C C . LEU A 1 271 ? -3.248 -11.535 18.027 1.00 46.78 271 LEU A C 1
ATOM 2086 O O . LEU A 1 271 ? -2.379 -10.841 18.506 1.00 46.78 271 LEU A O 1
ATOM 2090 N N . ASP A 1 272 ? -3.310 -11.670 16.697 1.00 45.94 272 ASP A N 1
ATOM 2091 C CA . ASP A 1 272 ? -2.606 -10.800 15.762 1.00 45.94 272 ASP A CA 1
ATOM 2092 C C . ASP A 1 272 ? -3.088 -9.355 15.921 1.00 45.94 272 ASP A C 1
ATOM 2094 O O . ASP A 1 272 ? -4.239 -9.030 15.606 1.00 45.94 272 ASP A O 1
ATOM 2098 N N . ILE A 1 273 ? -2.229 -8.488 16.464 1.00 71.56 273 ILE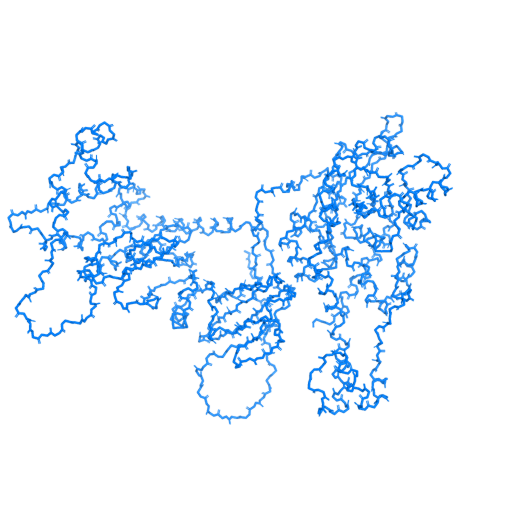 A N 1
ATOM 2099 C CA . ILE A 1 273 ? -2.601 -7.118 16.822 1.00 71.56 273 ILE A CA 1
ATOM 2100 C C . ILE A 1 273 ? -1.822 -6.101 15.998 1.00 71.56 273 ILE A C 1
ATOM 2102 O O . ILE A 1 273 ? -0.591 -6.025 16.045 1.00 71.56 273 ILE A O 1
ATOM 2106 N N . CYS A 1 274 ? -2.598 -5.249 15.335 1.00 69.81 274 CYS A N 1
ATOM 2107 C CA . CYS A 1 274 ? -2.205 -3.970 14.777 1.00 69.81 274 CYS A CA 1
ATOM 2108 C C . CYS A 1 274 ? -2.173 -2.896 15.877 1.00 69.81 274 CYS A C 1
ATOM 2110 O O . CYS A 1 274 ? -3.216 -2.481 16.388 1.00 69.81 274 CYS A O 1
ATOM 2112 N N . LEU A 1 275 ? -0.971 -2.441 16.240 1.00 77.31 275 LEU A N 1
ATOM 2113 C CA . LEU A 1 275 ? -0.742 -1.461 17.308 1.00 77.31 275 LEU A CA 1
ATOM 2114 C C . LEU A 1 275 ? -0.237 -0.119 16.759 1.00 77.31 275 LEU A C 1
ATOM 2116 O O . LEU A 1 275 ? 0.706 -0.071 15.958 1.00 77.31 275 LEU A O 1
ATOM 2120 N N . ASP A 1 276 ? -0.790 0.992 17.260 1.00 74.38 276 ASP A N 1
ATOM 2121 C CA . ASP A 1 276 ? -0.141 2.299 17.100 1.00 74.38 276 ASP A CA 1
ATOM 2122 C C . ASP A 1 276 ? 1.145 2.379 17.946 1.00 74.38 276 ASP A C 1
ATOM 2124 O O . ASP A 1 276 ? 1.327 1.710 18.969 1.00 74.38 276 ASP A O 1
ATOM 2128 N N . ARG A 1 277 ? 2.048 3.272 17.547 1.00 73.69 277 ARG A N 1
ATOM 2129 C CA . ARG A 1 277 ? 3.357 3.514 18.167 1.00 73.69 277 ARG A CA 1
ATOM 2130 C C . ARG A 1 277 ? 3.325 3.880 19.646 1.00 73.69 277 ARG A C 1
ATOM 2132 O O . ARG A 1 277 ? 4.385 3.877 20.271 1.00 73.69 277 ARG A O 1
ATOM 2139 N N . GLY A 1 278 ? 2.170 4.281 20.180 1.00 72.31 278 GLY A N 1
ATOM 2140 C CA . GLY A 1 278 ? 1.980 4.556 21.606 1.00 72.31 278 GLY A CA 1
ATOM 2141 C C . GLY A 1 278 ? 2.006 3.288 22.464 1.00 72.31 278 GLY A C 1
ATOM 2142 O O . GLY A 1 278 ? 2.584 3.310 23.553 1.00 72.31 278 GLY A O 1
ATOM 2143 N N . TYR A 1 279 ? 1.469 2.186 21.933 1.00 73.25 279 TYR A N 1
ATOM 2144 C CA . TYR A 1 279 ? 1.266 0.929 22.659 1.00 73.25 279 TYR A CA 1
ATOM 2145 C C . TYR A 1 279 ? 2.451 -0.028 22.573 1.00 73.25 279 TYR A C 1
ATOM 2147 O O . TYR A 1 279 ? 2.612 -0.874 23.443 1.00 73.25 279 TYR A O 1
ATOM 2155 N N . LEU A 1 280 ? 3.320 0.109 21.566 1.00 73.69 280 LEU A N 1
ATOM 2156 C CA . LEU A 1 280 ? 4.494 -0.754 21.374 1.00 73.69 280 LEU A CA 1
ATOM 2157 C C . LEU A 1 280 ? 5.613 -0.480 22.400 1.00 73.69 280 LEU A C 1
ATOM 2159 O O . LEU A 1 280 ? 6.717 -0.058 22.059 1.00 73.69 280 LEU A O 1
ATOM 2163 N N . GLN A 1 281 ? 5.322 -0.722 23.678 1.00 75.31 281 GLN A N 1
ATOM 2164 C CA . GLN A 1 281 ? 6.286 -0.721 24.773 1.00 75.31 281 GLN A CA 1
ATOM 2165 C C . GLN A 1 281 ? 6.927 -2.111 24.919 1.00 75.31 281 GLN A C 1
ATOM 2167 O O . GLN A 1 281 ? 6.243 -3.117 24.721 1.00 75.31 281 GLN A O 1
ATOM 2172 N N . PRO A 1 282 ? 8.205 -2.209 25.336 1.00 75.06 282 PRO A N 1
ATOM 2173 C CA . PRO A 1 282 ? 8.900 -3.495 25.461 1.00 75.06 282 PRO A CA 1
ATOM 2174 C C . PRO A 1 282 ? 8.175 -4.534 26.332 1.00 75.06 282 PRO A C 1
ATOM 2176 O O . PRO A 1 282 ? 8.156 -5.714 25.987 1.00 75.06 282 PRO A O 1
ATOM 2179 N N . ASN A 1 283 ? 7.551 -4.101 27.433 1.00 76.00 283 ASN A N 1
ATOM 2180 C CA . ASN A 1 283 ? 6.831 -4.995 28.345 1.00 76.00 283 ASN A CA 1
ATOM 2181 C C . ASN A 1 283 ? 5.567 -5.573 27.701 1.00 76.00 283 ASN A C 1
ATOM 2183 O O . ASN A 1 283 ? 5.340 -6.777 27.798 1.00 76.00 283 ASN A O 1
ATOM 2187 N N . LEU A 1 284 ? 4.794 -4.736 26.998 1.00 76.19 284 LEU A N 1
ATOM 2188 C CA . LEU A 1 284 ? 3.598 -5.188 26.292 1.00 76.19 284 LEU A CA 1
ATOM 2189 C C . LEU A 1 284 ? 3.981 -6.150 25.167 1.00 76.19 284 LEU A C 1
ATOM 2191 O O . LEU A 1 284 ? 3.432 -7.239 25.085 1.00 76.19 284 LEU A O 1
ATOM 2195 N N . ILE A 1 285 ? 4.999 -5.815 24.368 1.00 78.81 285 ILE A N 1
ATOM 2196 C CA . ILE A 1 285 ? 5.520 -6.708 23.323 1.00 78.81 285 ILE A CA 1
ATOM 2197 C C . ILE A 1 285 ? 5.882 -8.078 23.910 1.00 78.81 285 ILE A C 1
ATOM 2199 O O . ILE A 1 285 ? 5.459 -9.100 23.377 1.00 78.81 285 ILE A O 1
ATOM 2203 N N . LYS A 1 286 ? 6.624 -8.117 25.025 1.00 79.50 286 LYS A N 1
ATOM 2204 C CA . LYS A 1 286 ? 7.011 -9.376 25.679 1.00 79.50 286 LYS A CA 1
ATOM 2205 C C . LYS A 1 286 ? 5.790 -10.201 26.103 1.00 79.50 286 LYS A C 1
ATOM 2207 O O . LYS A 1 286 ? 5.772 -11.407 25.867 1.00 79.50 286 LYS A O 1
ATOM 2212 N N . TYR A 1 287 ? 4.785 -9.555 26.693 1.00 78.19 287 TYR A N 1
ATOM 2213 C CA . TYR A 1 287 ? 3.537 -10.197 27.106 1.00 78.19 287 TYR A CA 1
ATOM 2214 C C . TYR A 1 287 ? 2.759 -10.764 25.909 1.00 78.19 287 TYR A C 1
ATOM 2216 O O . TYR A 1 287 ? 2.498 -11.965 25.865 1.00 78.19 287 TYR A O 1
ATOM 2224 N N . LEU A 1 288 ? 2.493 -9.951 24.882 1.00 78.94 288 LEU A N 1
ATOM 2225 C CA . LEU A 1 288 ? 1.760 -10.380 23.684 1.00 78.94 288 LEU A CA 1
ATOM 2226 C C . LEU A 1 288 ? 2.480 -11.536 22.969 1.00 78.94 288 LEU A C 1
ATOM 2228 O O . LEU A 1 288 ? 1.863 -12.535 22.596 1.00 78.94 288 LEU A O 1
ATOM 2232 N N . MET A 1 289 ? 3.811 -11.457 22.857 1.00 80.19 289 MET A N 1
ATOM 2233 C CA . MET A 1 289 ? 4.622 -12.531 22.278 1.00 80.19 289 MET A CA 1
ATOM 2234 C C . MET A 1 289 ? 4.505 -13.837 23.074 1.00 80.19 289 MET A C 1
ATOM 2236 O O . MET A 1 289 ? 4.370 -14.893 22.450 1.00 80.19 289 MET A O 1
ATOM 2240 N N . SER A 1 290 ? 4.506 -13.773 24.416 1.00 78.81 290 SER A N 1
ATOM 2241 C CA . SER A 1 290 ? 4.338 -14.951 25.289 1.00 78.81 290 SER A CA 1
ATOM 2242 C C . SER A 1 290 ? 2.964 -15.601 25.176 1.00 78.81 290 SER A C 1
ATOM 2244 O O . SER A 1 290 ? 2.835 -16.808 25.359 1.00 78.81 290 SER A O 1
ATOM 2246 N N . CYS A 1 291 ? 1.947 -14.821 24.820 1.00 75.38 291 CYS A N 1
ATOM 2247 C CA . CYS A 1 291 ? 0.589 -15.312 24.654 1.00 75.38 291 CYS A CA 1
ATOM 2248 C C . CYS A 1 291 ? 0.308 -15.821 23.224 1.00 75.38 291 CYS A C 1
ATOM 2250 O O . CYS A 1 291 ? -0.808 -16.250 22.945 1.00 75.38 291 CYS A O 1
ATOM 2252 N N . GLY A 1 292 ? 1.299 -15.793 22.321 1.00 76.19 292 GLY A N 1
ATOM 2253 C CA . GLY A 1 292 ? 1.207 -16.407 20.989 1.00 76.19 292 GLY A CA 1
ATOM 2254 C C . GLY A 1 292 ? 0.745 -15.486 19.852 1.00 76.19 292 GLY A C 1
ATOM 2255 O O . GLY A 1 292 ? 0.409 -15.973 18.783 1.00 76.19 292 GLY A O 1
ATOM 2256 N N . PHE A 1 293 ? 0.754 -14.169 20.049 1.00 77.88 293 PHE A N 1
ATOM 2257 C CA . PHE A 1 293 ? 0.192 -13.182 19.118 1.00 77.88 293 PHE A CA 1
ATOM 2258 C C . PHE A 1 293 ? 1.130 -12.850 17.968 1.00 77.88 293 PHE A C 1
ATOM 2260 O O . PHE A 1 293 ? 2.334 -12.739 18.225 1.00 77.88 293 PHE A O 1
ATOM 2267 N N . GLU A 1 294 ? 0.639 -12.605 16.751 1.00 81.12 294 GLU A N 1
ATOM 2268 C CA . GLU A 1 294 ? 1.445 -11.911 15.747 1.00 81.12 294 GLU A CA 1
ATOM 2269 C C . GLU A 1 294 ? 1.345 -10.388 15.867 1.00 81.12 294 GLU A C 1
ATOM 2271 O O . GLU A 1 294 ? 0.301 -9.763 15.728 1.00 81.12 294 GLU A O 1
ATOM 2276 N N . ILE A 1 295 ? 2.468 -9.737 16.132 1.00 82.88 295 ILE A N 1
ATOM 2277 C CA . ILE A 1 295 ? 2.494 -8.285 16.280 1.00 82.88 295 ILE A CA 1
ATOM 2278 C C . ILE A 1 295 ? 2.691 -7.653 14.904 1.00 82.88 295 ILE A C 1
ATOM 2280 O O . ILE A 1 295 ? 3.535 -8.099 14.120 1.00 82.88 295 ILE A O 1
ATOM 2284 N N . LEU A 1 296 ? 1.972 -6.565 14.646 1.00 82.62 296 LEU A N 1
ATOM 2285 C CA . LEU A 1 296 ? 2.227 -5.636 13.553 1.00 82.62 296 LEU A CA 1
ATOM 2286 C C . LEU A 1 296 ? 1.992 -4.212 14.063 1.00 82.62 296 LEU A C 1
ATOM 2288 O O . LEU A 1 296 ? 0.955 -3.907 14.633 1.00 82.62 296 LEU A O 1
ATOM 2292 N N . GLY A 1 297 ? 2.935 -3.293 13.892 1.00 82.31 297 GLY A N 1
ATOM 2293 C CA . GLY A 1 297 ? 2.680 -1.926 14.342 1.00 82.31 297 GLY A CA 1
ATOM 2294 C C . GLY A 1 297 ? 3.779 -0.943 14.017 1.00 82.31 297 GLY A C 1
ATOM 2295 O O . GLY A 1 297 ? 4.941 -1.310 13.837 1.00 82.31 297 GLY A O 1
ATOM 2296 N N . THR A 1 298 ? 3.422 0.338 13.949 1.00 81.88 298 THR A N 1
ATOM 2297 C CA . THR A 1 298 ? 4.428 1.394 13.782 1.00 81.88 298 THR A CA 1
ATOM 2298 C C . THR A 1 298 ? 5.167 1.606 15.096 1.00 81.88 298 THR A C 1
ATOM 2300 O O . THR A 1 298 ? 4.556 1.600 16.152 1.00 81.88 298 THR A O 1
ATOM 2303 N N . HIS A 1 299 ? 6.484 1.809 15.077 1.00 80.50 299 HIS A N 1
ATOM 2304 C CA . HIS A 1 299 ? 7.258 1.909 16.322 1.00 80.50 299 HIS A CA 1
ATOM 2305 C C . HIS A 1 299 ? 7.808 3.317 16.544 1.00 80.50 299 HIS A C 1
ATOM 2307 O O . HIS A 1 299 ? 8.363 3.932 15.628 1.00 80.50 299 HIS A O 1
ATOM 2313 N N . LYS A 1 300 ? 7.703 3.840 17.773 1.00 77.81 300 LYS A N 1
ATOM 2314 C CA . LYS A 1 300 ? 8.274 5.147 18.132 1.00 77.81 300 LYS A CA 1
ATOM 2315 C C . LYS A 1 300 ? 9.804 5.075 18.149 1.00 77.81 300 LYS A C 1
ATOM 2317 O O . LYS A 1 300 ? 10.401 4.073 18.531 1.00 77.81 300 LYS A O 1
ATOM 2322 N N . ARG A 1 301 ? 10.469 6.168 17.775 1.00 73.56 301 ARG A N 1
ATOM 2323 C CA . ARG A 1 301 ? 11.927 6.293 17.918 1.00 73.56 301 ARG A CA 1
ATOM 2324 C C . ARG A 1 301 ? 12.267 6.423 19.405 1.00 73.56 301 ARG A C 1
ATOM 2326 O O . ARG A 1 301 ? 12.064 7.483 19.991 1.00 73.56 301 ARG A O 1
ATOM 2333 N N . MET A 1 302 ? 12.748 5.348 20.013 1.00 73.06 302 MET A N 1
ATOM 2334 C CA . MET A 1 302 ? 13.165 5.298 21.416 1.00 73.06 302 MET A CA 1
ATOM 2335 C C . MET A 1 302 ? 14.463 4.498 21.552 1.00 73.06 302 MET A C 1
ATOM 2337 O O . MET A 1 302 ? 14.868 3.815 20.615 1.00 73.06 302 MET A O 1
ATOM 2341 N N . LYS A 1 303 ? 15.131 4.592 22.707 1.00 71.81 303 LYS A N 1
ATOM 2342 C CA . LYS A 1 303 ? 16.446 3.962 22.935 1.00 71.81 303 LYS A CA 1
ATOM 2343 C C . LYS A 1 303 ? 16.438 2.434 22.782 1.00 71.81 303 LYS A C 1
ATOM 2345 O O . LYS A 1 303 ? 17.466 1.861 22.452 1.00 71.81 303 LYS A O 1
ATOM 2350 N N . THR A 1 304 ? 15.294 1.788 23.006 1.00 73.56 304 THR A N 1
ATOM 2351 C CA . THR A 1 304 ? 15.133 0.328 22.892 1.00 73.56 304 THR A CA 1
ATOM 2352 C C . THR A 1 304 ? 14.922 -0.154 21.454 1.00 73.56 304 THR A C 1
ATOM 2354 O O . THR A 1 304 ? 14.998 -1.352 21.198 1.00 73.56 304 THR A O 1
ATOM 2357 N N . PHE A 1 305 ? 14.665 0.755 20.506 1.00 82.00 305 PHE A N 1
ATOM 2358 C CA . PHE A 1 305 ? 14.522 0.413 19.092 1.00 82.00 305 PHE A CA 1
ATOM 2359 C C . PHE A 1 305 ? 15.913 0.257 18.451 1.00 82.00 305 PHE A C 1
ATOM 2361 O O . PHE A 1 305 ? 16.775 1.096 18.699 1.00 82.00 305 PHE A O 1
ATOM 2368 N N . PRO A 1 306 ? 16.173 -0.744 17.596 1.00 82.25 306 PRO A N 1
ATOM 2369 C CA . PRO A 1 306 ? 17.530 -1.059 17.132 1.00 82.25 306 PRO A CA 1
ATOM 2370 C C . PRO A 1 306 ? 18.122 -0.069 16.126 1.00 82.25 306 PRO A C 1
ATOM 2372 O O . PRO A 1 306 ? 19.266 -0.250 15.711 1.00 82.25 306 PRO A O 1
ATOM 2375 N N . PHE A 1 307 ? 17.380 0.967 15.729 1.00 84.50 307 PHE A N 1
ATOM 2376 C CA . PHE A 1 307 ? 17.829 1.972 14.769 1.00 84.50 307 PHE A CA 1
ATOM 2377 C C . PHE A 1 307 ? 17.791 3.378 15.360 1.00 84.50 307 PHE A C 1
ATOM 2379 O O . PHE A 1 307 ? 16.790 3.799 15.946 1.00 84.50 307 PHE A O 1
ATOM 2386 N N . LEU A 1 308 ? 18.865 4.132 15.131 1.00 84.06 308 LEU A N 1
ATOM 2387 C CA . LEU A 1 308 ? 18.984 5.538 15.488 1.00 84.06 308 LEU A CA 1
ATOM 2388 C C . LEU A 1 308 ? 19.102 6.386 14.221 1.00 84.06 308 LEU A C 1
ATOM 2390 O O . LEU A 1 308 ? 20.003 6.186 13.415 1.00 84.06 308 LEU A O 1
ATOM 2394 N N . PHE A 1 309 ? 18.228 7.375 14.057 1.00 81.25 309 PHE A N 1
ATOM 2395 C CA . PHE A 1 309 ? 18.205 8.216 12.860 1.00 81.25 309 PHE A CA 1
ATOM 2396 C C . PHE A 1 309 ? 18.860 9.570 13.124 1.00 81.25 309 PHE A C 1
ATOM 2398 O O . PHE A 1 309 ? 18.465 10.268 14.058 1.00 81.25 309 PHE A O 1
ATOM 2405 N N . ARG A 1 310 ? 19.870 9.938 12.326 1.00 74.12 310 ARG A N 1
ATOM 2406 C CA . ARG A 1 310 ? 20.575 11.227 12.437 1.00 74.12 310 ARG A CA 1
ATOM 2407 C C . ARG A 1 310 ? 20.837 11.841 11.063 1.00 74.12 310 ARG A C 1
ATOM 2409 O O . ARG A 1 310 ? 21.149 11.140 10.100 1.00 74.12 310 ARG A O 1
ATOM 2416 N N . GLN A 1 311 ? 20.734 13.164 10.977 1.00 63.56 311 GLN A N 1
ATOM 2417 C CA . GLN A 1 311 ? 21.072 13.916 9.772 1.00 63.56 311 GLN A CA 1
ATOM 2418 C C . GLN A 1 311 ? 22.598 13.956 9.589 1.00 63.56 311 GLN A C 1
ATOM 2420 O O . GLN A 1 311 ? 23.324 14.239 10.537 1.00 63.56 311 GLN A O 1
ATOM 2425 N N . GLY A 1 312 ? 23.090 13.640 8.386 1.00 57.34 312 GLY A N 1
ATOM 2426 C CA . GLY A 1 312 ? 24.523 13.704 8.050 1.00 57.34 312 GLY A CA 1
ATOM 2427 C C . GLY A 1 312 ? 25.425 12.662 8.728 1.00 57.34 312 GLY A C 1
ATOM 2428 O O . GLY A 1 312 ? 26.641 12.747 8.596 1.00 57.34 312 GLY A O 1
ATOM 2429 N N . ALA A 1 313 ? 24.865 11.687 9.449 1.00 58.69 313 ALA A N 1
ATOM 2430 C CA . ALA A 1 313 ? 25.655 10.676 10.144 1.00 58.69 313 ALA A CA 1
ATOM 2431 C C . ALA A 1 313 ? 26.188 9.593 9.192 1.00 58.69 313 ALA A C 1
ATOM 2433 O O . ALA A 1 313 ? 25.469 9.118 8.311 1.00 58.69 313 ALA A O 1
ATOM 2434 N N . SER A 1 314 ? 27.429 9.159 9.410 1.00 57.31 314 SER A N 1
ATOM 2435 C CA . SER A 1 314 ? 27.960 7.920 8.840 1.00 57.31 314 SER A CA 1
ATOM 2436 C C . SER A 1 314 ? 27.302 6.706 9.508 1.00 57.31 314 SER A C 1
ATOM 2438 O O . SER A 1 314 ? 26.927 6.753 10.683 1.00 57.31 314 SER A O 1
ATOM 2440 N N . GLN A 1 315 ? 27.116 5.616 8.754 1.00 57.47 315 GLN A N 1
ATOM 2441 C CA . GLN A 1 315 ? 26.615 4.365 9.329 1.00 57.47 315 GLN A CA 1
ATOM 2442 C C . GLN A 1 315 ? 27.613 3.833 10.364 1.00 57.47 315 GLN A C 1
ATOM 2444 O O . GLN A 1 315 ? 28.814 3.781 10.108 1.00 57.47 315 GLN A O 1
ATOM 2449 N N . GLY A 1 316 ? 27.106 3.436 11.526 1.00 62.78 316 GLY A N 1
ATOM 2450 C CA . GLY A 1 316 ? 27.895 2.922 12.644 1.00 62.78 316 GLY A CA 1
ATOM 2451 C C . GLY A 1 316 ? 26.986 2.490 13.791 1.00 62.78 316 GLY A C 1
ATOM 2452 O O . GLY A 1 316 ? 25.777 2.696 13.724 1.00 62.78 316 GLY A O 1
ATOM 2453 N N . LEU A 1 317 ? 27.545 1.886 14.836 1.00 69.00 317 LEU A N 1
ATOM 2454 C CA . LEU A 1 317 ? 26.798 1.509 16.038 1.00 69.00 317 LEU A CA 1
ATOM 2455 C C . LEU A 1 317 ? 27.007 2.563 17.133 1.00 69.00 317 LEU A C 1
ATOM 2457 O O . LEU A 1 317 ? 28.136 2.981 17.385 1.00 69.00 317 LEU A O 1
ATOM 2461 N N . ILE A 1 318 ? 25.924 2.989 17.783 1.00 70.25 318 ILE A N 1
ATOM 2462 C CA . ILE A 1 318 ? 25.967 3.744 19.042 1.00 70.25 318 ILE A CA 1
ATOM 2463 C C . ILE A 1 318 ? 25.245 2.891 20.085 1.00 70.25 318 ILE A C 1
ATOM 2465 O O . ILE A 1 318 ? 24.021 2.753 20.041 1.00 70.25 318 ILE A O 1
ATOM 2469 N N . GLY A 1 319 ? 26.007 2.283 20.997 1.00 74.69 319 GLY A N 1
ATOM 2470 C CA . GLY A 1 319 ? 25.493 1.197 21.837 1.00 74.69 319 GLY A CA 1
ATOM 2471 C C . GLY A 1 319 ? 24.988 0.040 20.967 1.00 74.69 319 GLY A C 1
ATOM 2472 O O . GLY A 1 319 ? 25.654 -0.338 20.006 1.00 74.69 319 GLY A O 1
ATOM 2473 N N . ASN A 1 320 ? 23.776 -0.449 21.245 1.00 70.75 320 ASN A N 1
ATOM 2474 C CA . ASN A 1 320 ? 23.122 -1.519 20.474 1.00 70.75 320 ASN A CA 1
ATOM 2475 C C . ASN A 1 320 ? 22.276 -0.998 19.292 1.00 70.75 320 ASN A C 1
ATOM 2477 O O . ASN A 1 320 ? 21.533 -1.761 18.674 1.00 70.75 320 ASN A O 1
ATOM 2481 N N . GLN A 1 321 ? 22.340 0.302 18.981 1.00 80.81 321 GLN A N 1
ATOM 2482 C CA . GLN A 1 321 ? 21.550 0.906 17.907 1.00 80.81 321 GLN A CA 1
ATOM 2483 C C . GLN A 1 321 ? 22.405 1.154 16.663 1.00 80.81 321 GLN A C 1
ATOM 2485 O O . GLN A 1 321 ? 23.453 1.801 16.727 1.00 80.81 321 GLN A O 1
ATOM 2490 N N . LEU A 1 322 ? 21.913 0.714 15.507 1.00 79.19 322 LEU A N 1
ATOM 2491 C CA . LEU A 1 322 ? 22.490 1.044 14.212 1.00 79.19 322 LEU A CA 1
ATOM 2492 C C . LEU A 1 322 ? 22.091 2.464 13.813 1.00 79.19 322 LEU A C 1
ATOM 2494 O O . LEU A 1 322 ? 20.910 2.784 13.667 1.00 79.19 322 LEU A O 1
ATOM 2498 N N . VAL A 1 323 ? 23.090 3.312 13.595 1.00 80.69 323 VAL A N 1
ATOM 2499 C CA . VAL A 1 323 ? 22.908 4.666 13.084 1.00 80.69 323 VAL A CA 1
ATOM 2500 C C . VAL A 1 323 ? 22.585 4.610 11.598 1.00 80.69 323 VAL A C 1
ATOM 2502 O O . VAL A 1 323 ? 23.365 4.124 10.775 1.00 80.69 323 VAL A O 1
ATOM 2505 N N . VAL A 1 324 ? 21.423 5.145 11.249 1.00 74.94 324 VAL A N 1
ATOM 2506 C CA . VAL A 1 324 ? 20.920 5.243 9.885 1.00 74.94 324 VAL A CA 1
ATOM 2507 C C . VAL A 1 324 ? 20.798 6.719 9.518 1.00 74.94 324 VAL A C 1
ATOM 2509 O O . VAL A 1 324 ? 20.063 7.481 10.148 1.00 74.94 324 VAL A O 1
ATOM 2512 N N . ALA A 1 325 ? 21.505 7.129 8.466 1.00 74.94 325 ALA A N 1
ATOM 2513 C CA . ALA A 1 325 ? 21.359 8.466 7.904 1.00 74.94 325 ALA A CA 1
ATOM 2514 C C . ALA A 1 325 ? 19.933 8.663 7.368 1.00 74.94 325 ALA A C 1
ATOM 2516 O O . ALA A 1 325 ? 19.469 7.842 6.576 1.00 74.94 325 ALA A O 1
ATOM 2517 N N . GLU A 1 326 ? 19.250 9.743 7.759 1.00 71.12 326 GLU A N 1
ATOM 2518 C CA . GLU A 1 326 ? 17.872 10.025 7.309 1.00 71.12 326 GLU A CA 1
ATOM 2519 C C . GLU A 1 326 ? 17.780 10.362 5.815 1.00 71.12 326 GLU A C 1
ATOM 2521 O O . GLU A 1 326 ? 16.798 10.031 5.144 1.00 71.12 326 GLU A O 1
ATOM 2526 N N . ALA A 1 327 ? 18.819 11.012 5.292 1.00 61.06 327 ALA A N 1
ATOM 2527 C CA . ALA A 1 327 ? 19.003 11.279 3.874 1.00 61.06 327 ALA A CA 1
ATOM 2528 C C . ALA A 1 327 ? 19.887 10.194 3.240 1.00 61.06 327 ALA A C 1
ATOM 2530 O O . ALA A 1 327 ? 20.773 9.642 3.891 1.00 61.06 327 ALA A O 1
ATOM 2531 N N . GLY A 1 328 ? 19.645 9.886 1.967 1.00 61.09 328 GLY A N 1
ATOM 2532 C CA . GLY A 1 328 ? 20.394 8.874 1.220 1.00 61.09 328 GLY A CA 1
ATOM 2533 C C . GLY A 1 328 ? 19.500 8.057 0.291 1.00 61.09 328 GLY A C 1
ATOM 2534 O O . GLY A 1 328 ? 18.331 8.378 0.105 1.00 61.09 328 GLY A O 1
ATOM 2535 N N . ALA A 1 329 ? 20.047 6.989 -0.284 1.00 54.09 329 ALA A N 1
ATOM 2536 C CA . ALA A 1 329 ? 19.290 6.031 -1.090 1.00 54.09 329 ALA A CA 1
ATOM 2537 C C . ALA A 1 329 ? 18.087 5.460 -0.320 1.00 54.09 329 ALA A C 1
ATOM 2539 O O . ALA A 1 329 ? 18.172 5.277 0.897 1.00 54.09 329 ALA A O 1
ATOM 2540 N N . LYS A 1 330 ? 16.978 5.128 -0.992 1.00 57.12 330 LYS A N 1
ATOM 2541 C CA . LYS A 1 330 ? 15.919 4.370 -0.306 1.00 57.12 330 LYS A CA 1
ATOM 2542 C C . LYS A 1 330 ? 16.493 3.033 0.153 1.00 57.12 330 LYS A C 1
ATOM 2544 O O . LYS A 1 330 ? 17.296 2.427 -0.552 1.00 57.12 330 LYS A O 1
ATOM 2549 N N . SER A 1 331 ? 16.179 2.608 1.369 1.00 64.25 331 SER A N 1
ATOM 2550 C CA . SER A 1 331 ? 16.773 1.393 1.937 1.00 64.25 331 SER A CA 1
ATOM 2551 C C . SER A 1 331 ? 15.877 0.817 3.019 1.00 64.25 331 SER A C 1
ATOM 2553 O O . SER A 1 331 ? 15.274 1.577 3.780 1.00 64.25 331 SER A O 1
ATOM 2555 N N . LEU A 1 332 ? 15.831 -0.511 3.090 1.00 66.69 332 LEU A N 1
ATOM 2556 C CA . LEU A 1 332 ? 15.164 -1.254 4.148 1.00 66.69 332 LEU A CA 1
ATOM 2557 C C . LEU A 1 332 ? 16.213 -1.789 5.127 1.00 66.69 332 LEU A C 1
ATOM 2559 O O . LEU A 1 332 ? 17.190 -2.423 4.728 1.00 66.69 332 LEU A O 1
ATOM 2563 N N . TYR A 1 333 ? 16.017 -1.512 6.407 1.00 75.25 333 TYR A N 1
ATOM 2564 C CA . TYR A 1 333 ? 16.855 -1.998 7.493 1.00 75.25 333 TYR A CA 1
ATOM 2565 C C . TYR A 1 333 ? 16.029 -2.921 8.367 1.00 75.25 333 TYR A C 1
ATOM 2567 O O . TYR A 1 333 ? 14.901 -2.570 8.712 1.00 75.25 333 TYR A O 1
ATOM 2575 N N . VAL A 1 334 ? 16.589 -4.072 8.731 1.00 76.75 334 VAL A N 1
ATOM 2576 C CA . VAL A 1 334 ? 15.903 -5.043 9.579 1.00 76.75 334 VAL A CA 1
ATOM 2577 C C . VAL A 1 334 ? 16.799 -5.447 10.736 1.00 76.75 334 VAL A C 1
ATOM 2579 O O . VAL A 1 334 ? 18.017 -5.538 10.607 1.00 76.75 334 VAL A O 1
ATOM 2582 N N . ALA A 1 335 ? 16.205 -5.614 11.904 1.00 80.12 335 ALA A N 1
ATOM 2583 C CA . ALA A 1 335 ? 16.874 -6.186 13.051 1.00 80.12 335 ALA A CA 1
ATOM 2584 C C . ALA A 1 335 ? 15.964 -7.237 13.671 1.00 80.12 335 ALA A C 1
ATOM 2586 O O . ALA A 1 335 ? 14.756 -7.030 13.763 1.00 80.12 335 ALA A O 1
ATOM 2587 N N . LYS A 1 336 ? 16.543 -8.364 14.071 1.00 83.12 336 LYS A N 1
ATOM 2588 C CA . LYS A 1 336 ? 15.831 -9.495 14.666 1.00 83.12 336 LYS A CA 1
ATOM 2589 C C . LYS A 1 336 ? 16.145 -9.570 16.154 1.00 83.12 336 LYS A C 1
ATOM 2591 O O . LYS A 1 336 ? 17.301 -9.441 16.542 1.00 83.12 336 LYS A O 1
ATOM 2596 N N . CYS A 1 337 ? 15.130 -9.812 16.961 1.00 83.19 337 CYS A N 1
ATOM 2597 C CA . CYS A 1 337 ? 15.230 -10.103 18.383 1.00 83.19 337 CYS A CA 1
ATOM 2598 C C . CYS A 1 337 ? 14.431 -11.382 18.671 1.00 83.19 337 CYS A C 1
ATOM 2600 O O . CYS A 1 337 ? 13.420 -11.629 18.011 1.00 83.19 337 CYS A O 1
ATOM 2602 N N . LYS A 1 338 ? 14.888 -12.221 19.605 1.00 81.38 338 LYS A N 1
ATOM 2603 C CA . LYS A 1 338 ? 14.159 -13.425 20.030 1.00 81.38 338 LYS A CA 1
ATOM 2604 C C . LYS A 1 338 ? 13.459 -13.181 21.366 1.00 81.38 338 LYS A C 1
ATOM 2606 O O . LYS A 1 338 ? 14.057 -12.636 22.290 1.00 81.38 338 LYS A O 1
ATOM 2611 N N . TYR A 1 339 ? 12.214 -13.633 21.458 1.00 77.81 339 TYR A N 1
ATOM 2612 C CA . TYR A 1 339 ? 11.423 -13.694 22.684 1.00 77.81 339 TYR A CA 1
ATOM 2613 C C . TYR A 1 339 ? 10.957 -15.142 22.872 1.00 77.81 339 TYR A C 1
ATOM 2615 O O . TYR A 1 339 ? 9.966 -15.564 22.276 1.00 77.81 339 TYR A O 1
ATOM 2623 N N . GLY A 1 340 ? 11.709 -15.919 23.659 1.00 76.56 340 GLY A N 1
ATOM 2624 C CA . GLY A 1 340 ? 11.565 -17.378 23.680 1.00 76.56 340 GLY A CA 1
ATOM 2625 C C . GLY A 1 340 ? 11.861 -17.972 22.298 1.00 76.56 340 GLY A C 1
ATOM 2626 O O . GLY A 1 340 ? 12.829 -17.576 21.649 1.00 76.56 340 GLY A O 1
ATOM 2627 N N . GLU A 1 341 ? 10.985 -18.855 21.817 1.00 79.50 341 GLU A N 1
ATOM 2628 C CA . GLU A 1 341 ? 11.097 -19.482 20.488 1.00 79.50 341 GLU A CA 1
ATOM 2629 C C . GLU A 1 341 ? 10.670 -18.566 19.328 1.00 79.50 341 GLU A C 1
ATOM 2631 O O . GLU A 1 341 ? 10.898 -18.875 18.159 1.00 79.50 341 GLU A O 1
ATOM 2636 N N . ARG A 1 342 ? 10.047 -17.418 19.618 1.00 80.75 342 ARG A N 1
ATOM 2637 C CA . ARG A 1 342 ? 9.450 -16.549 18.596 1.00 80.75 342 ARG A CA 1
ATOM 2638 C C . ARG A 1 342 ? 10.368 -15.385 18.244 1.00 80.75 342 ARG A C 1
ATOM 2640 O O . ARG A 1 342 ? 11.066 -14.826 19.093 1.00 80.75 342 ARG A O 1
ATOM 2647 N N . ALA A 1 343 ? 10.352 -14.995 16.972 1.00 84.00 343 ALA A N 1
ATOM 2648 C CA . ALA A 1 343 ? 11.125 -13.870 16.466 1.00 84.00 343 ALA A CA 1
ATOM 2649 C C . ALA A 1 343 ? 10.292 -12.585 16.420 1.00 84.00 343 ALA A C 1
ATOM 2651 O O . ALA A 1 343 ? 9.108 -12.598 16.097 1.00 84.00 343 ALA A O 1
ATOM 2652 N N . LEU A 1 344 ? 10.952 -11.467 16.702 1.00 85.38 344 LEU A N 1
ATOM 2653 C CA . LEU A 1 344 ? 10.444 -10.124 16.496 1.00 85.38 344 LEU A CA 1
ATOM 2654 C C . LEU A 1 344 ? 11.394 -9.374 15.563 1.00 85.38 344 LEU A C 1
ATOM 2656 O O . LEU A 1 344 ? 12.610 -9.362 15.762 1.00 85.38 344 LEU A O 1
ATOM 2660 N N . TYR A 1 345 ? 10.834 -8.726 14.558 1.00 85.25 345 TYR A N 1
ATOM 2661 C CA . TYR A 1 345 ? 11.534 -7.991 13.522 1.00 85.25 345 TYR A CA 1
ATOM 2662 C C . TYR A 1 345 ? 11.240 -6.504 13.670 1.00 85.25 345 TYR A C 1
ATOM 2664 O O . TYR A 1 345 ? 10.098 -6.061 13.583 1.00 85.25 345 TYR A O 1
ATOM 2672 N N . ALA A 1 346 ? 12.281 -5.708 13.870 1.00 85.00 346 ALA A N 1
ATOM 2673 C CA . ALA A 1 346 ? 12.220 -4.267 13.723 1.00 85.00 346 ALA A CA 1
ATOM 2674 C C . ALA A 1 346 ? 12.590 -3.912 12.286 1.00 85.00 346 ALA A C 1
ATOM 2676 O O . ALA A 1 346 ? 13.663 -4.277 11.812 1.00 85.00 346 ALA A O 1
ATOM 2677 N N . VAL A 1 347 ? 11.723 -3.168 11.612 1.00 82.50 347 VAL A N 1
ATOM 2678 C CA . VAL A 1 347 ? 11.872 -2.768 10.216 1.00 82.50 347 VAL A CA 1
ATOM 2679 C C . VAL A 1 347 ? 11.934 -1.246 10.142 1.00 82.50 347 VAL A C 1
ATOM 2681 O O . VAL A 1 347 ? 11.113 -0.541 10.728 1.00 82.50 347 VAL A O 1
ATOM 2684 N N . ALA A 1 348 ? 12.909 -0.712 9.414 1.00 80.88 348 ALA A N 1
ATOM 2685 C CA . ALA A 1 348 ? 13.020 0.713 9.145 1.00 80.88 348 ALA A CA 1
ATOM 2686 C C . ALA A 1 348 ? 13.204 0.970 7.650 1.00 80.88 348 ALA A C 1
ATOM 2688 O O . ALA A 1 348 ? 14.184 0.541 7.043 1.00 80.88 348 ALA A O 1
ATOM 2689 N N . PHE A 1 349 ? 12.274 1.717 7.060 1.00 78.19 349 PHE A N 1
ATOM 2690 C CA . PHE A 1 349 ? 12.303 2.096 5.655 1.00 78.19 349 PHE A CA 1
ATOM 2691 C C . PHE A 1 349 ? 12.697 3.560 5.488 1.00 78.19 349 PHE A C 1
ATOM 2693 O O . PHE A 1 349 ? 11.951 4.480 5.844 1.00 78.19 349 PHE A O 1
ATOM 2700 N N . ARG A 1 350 ? 13.869 3.795 4.900 1.00 74.19 350 ARG A N 1
ATOM 2701 C CA . ARG A 1 350 ? 14.329 5.132 4.526 1.00 74.19 350 ARG A CA 1
ATOM 2702 C C . ARG A 1 350 ? 13.732 5.529 3.181 1.00 74.19 350 ARG A C 1
ATOM 2704 O O . ARG A 1 350 ? 13.997 4.893 2.170 1.00 74.19 350 ARG A O 1
ATOM 2711 N N . SER A 1 351 ? 13.006 6.646 3.152 1.00 65.44 351 SER A N 1
ATOM 2712 C CA . SER A 1 351 ? 12.359 7.181 1.938 1.00 65.44 351 SER A CA 1
ATOM 2713 C C . SER A 1 351 ? 13.305 7.909 0.974 1.00 65.44 351 SER A C 1
ATOM 2715 O O . SER A 1 351 ? 12.915 8.254 -0.142 1.00 65.44 351 SER A O 1
ATOM 2717 N N . GLY A 1 352 ? 14.515 8.228 1.435 1.00 58.88 352 GLY A N 1
ATOM 2718 C CA . GLY A 1 352 ? 15.509 9.042 0.735 1.00 58.88 352 GLY A CA 1
ATOM 2719 C C . GLY A 1 352 ? 15.218 10.545 0.672 1.00 58.88 352 GLY A C 1
ATOM 2720 O O . GLY A 1 352 ? 16.088 11.324 0.297 1.00 58.88 352 GLY A O 1
ATOM 2721 N N . ARG A 1 353 ? 14.036 10.988 1.122 1.00 59.16 353 ARG A N 1
ATOM 2722 C CA . ARG A 1 353 ? 13.653 12.409 1.240 1.00 59.16 353 ARG A CA 1
ATOM 2723 C C . ARG A 1 353 ? 13.862 12.974 2.654 1.00 59.16 353 ARG A C 1
ATOM 2725 O O . ARG A 1 353 ? 13.176 13.914 3.041 1.00 59.16 353 ARG A O 1
ATOM 2732 N N . GLY A 1 354 ? 14.746 12.369 3.452 1.00 64.50 354 GLY A N 1
ATOM 2733 C CA . GLY A 1 354 ? 14.953 12.758 4.853 1.00 64.50 354 GLY A CA 1
ATOM 2734 C C . GLY A 1 354 ? 13.881 12.236 5.818 1.00 64.50 354 GLY A C 1
ATOM 2735 O O . GLY A 1 354 ? 13.772 12.726 6.933 1.00 64.50 354 GLY A O 1
ATOM 2736 N N . ARG A 1 355 ? 13.058 11.262 5.404 1.00 70.62 355 ARG A N 1
ATOM 2737 C CA . ARG A 1 355 ? 12.067 10.605 6.274 1.00 70.62 355 ARG A CA 1
ATOM 2738 C C . ARG A 1 355 ? 12.332 9.110 6.367 1.00 70.62 355 ARG A C 1
ATOM 2740 O O . ARG A 1 355 ? 12.649 8.482 5.353 1.00 70.62 355 ARG A O 1
ATOM 2747 N N . VAL A 1 356 ? 12.135 8.550 7.557 1.00 75.50 356 VAL A N 1
ATOM 2748 C CA . VAL A 1 356 ? 12.222 7.110 7.819 1.00 75.50 356 VAL A CA 1
ATOM 2749 C C . VAL A 1 356 ? 10.953 6.648 8.521 1.00 75.50 356 VAL A C 1
ATOM 2751 O O . VAL A 1 356 ? 10.586 7.241 9.539 1.00 75.50 356 VAL A O 1
ATOM 2754 N N . ALA A 1 357 ? 10.309 5.624 7.963 1.00 80.88 357 ALA A N 1
ATOM 2755 C CA . ALA A 1 357 ? 9.181 4.921 8.562 1.00 80.88 357 ALA A CA 1
ATOM 2756 C C . ALA A 1 357 ? 9.690 3.703 9.341 1.00 80.88 357 ALA A C 1
ATOM 2758 O O . ALA A 1 357 ? 10.645 3.057 8.911 1.00 80.88 357 ALA A O 1
ATOM 2759 N N . THR A 1 358 ? 9.079 3.408 10.482 1.00 85.44 358 THR A N 1
ATOM 2760 C CA . THR A 1 358 ? 9.520 2.356 11.404 1.00 85.44 358 THR A CA 1
ATOM 2761 C C . THR A 1 358 ? 8.355 1.470 11.795 1.00 85.44 358 THR A C 1
ATOM 2763 O O . THR A 1 358 ? 7.275 1.965 12.116 1.00 85.44 358 THR A O 1
ATOM 2766 N N . MET A 1 359 ? 8.599 0.169 11.801 1.00 84.50 359 MET A N 1
ATOM 2767 C CA . MET A 1 359 ? 7.623 -0.868 12.093 1.00 84.50 359 MET A CA 1
ATOM 2768 C C . MET A 1 359 ? 8.266 -1.942 12.967 1.00 84.50 359 MET A C 1
ATOM 2770 O O . MET A 1 359 ? 9.476 -2.158 12.907 1.00 84.50 359 MET A O 1
ATOM 2774 N N . VAL A 1 360 ? 7.457 -2.607 13.778 1.00 85.81 360 VAL A N 1
ATOM 2775 C CA . VAL A 1 360 ? 7.801 -3.864 14.433 1.00 85.81 360 VAL A CA 1
ATOM 2776 C C . VAL A 1 360 ? 6.781 -4.908 14.015 1.00 85.81 360 VAL A C 1
ATOM 2778 O O . VAL A 1 360 ? 5.591 -4.608 13.920 1.00 85.81 360 VAL A O 1
ATOM 2781 N N . THR A 1 361 ? 7.250 -6.120 13.751 1.00 84.44 361 THR A N 1
ATOM 2782 C CA . THR A 1 361 ? 6.380 -7.250 13.461 1.00 84.44 361 THR A CA 1
ATOM 2783 C C . THR A 1 361 ? 6.985 -8.570 13.904 1.00 84.44 361 THR A C 1
ATOM 2785 O O . THR A 1 361 ? 8.201 -8.701 13.919 1.00 84.44 361 THR A O 1
ATOM 2788 N N . SER A 1 362 ? 6.172 -9.552 14.277 1.00 84.69 362 SER A N 1
ATOM 2789 C CA . SER A 1 362 ? 6.638 -10.930 14.491 1.00 84.69 362 SER A CA 1
ATOM 2790 C C . SER A 1 362 ? 6.405 -11.837 13.282 1.00 84.69 362 SER A C 1
ATOM 2792 O O . SER A 1 362 ? 6.832 -12.988 13.299 1.00 84.69 362 SER A O 1
ATOM 2794 N N . ASN A 1 363 ? 5.733 -11.339 12.243 1.00 77.81 363 ASN A N 1
ATOM 2795 C CA . ASN A 1 363 ? 5.486 -12.095 11.026 1.00 77.81 363 ASN A CA 1
ATOM 2796 C C . ASN A 1 363 ? 6.774 -12.148 10.194 1.00 77.81 363 ASN A C 1
ATOM 2798 O O . ASN A 1 363 ? 7.378 -11.110 9.916 1.00 77.81 363 ASN A O 1
ATOM 2802 N N . ALA A 1 364 ? 7.209 -13.349 9.807 1.00 71.19 364 ALA A N 1
ATOM 2803 C CA . ALA A 1 364 ? 8.443 -13.549 9.047 1.00 71.19 364 ALA A CA 1
ATOM 2804 C C . ALA A 1 364 ? 8.359 -13.022 7.600 1.00 71.19 364 ALA A C 1
ATOM 2806 O O . ALA A 1 364 ? 9.389 -12.688 7.017 1.00 71.19 364 ALA A O 1
ATOM 2807 N N . ASN A 1 365 ? 7.150 -12.847 7.056 1.00 68.62 365 ASN A N 1
ATOM 2808 C CA . ASN A 1 365 ? 6.887 -12.333 5.706 1.00 68.62 365 ASN A CA 1
ATOM 2809 C C . ASN A 1 365 ? 6.863 -10.796 5.641 1.00 68.62 365 ASN A C 1
ATOM 2811 O O . ASN A 1 365 ? 6.242 -10.207 4.758 1.00 68.62 365 ASN A O 1
ATOM 2815 N N . PHE A 1 366 ? 7.573 -10.113 6.542 1.00 65.00 366 PHE A N 1
ATOM 2816 C CA . PHE A 1 366 ? 7.675 -8.647 6.586 1.00 65.00 366 PHE A CA 1
ATOM 2817 C C . PHE A 1 366 ? 8.329 -8.023 5.331 1.00 65.00 366 PHE A C 1
ATOM 2819 O O . PHE A 1 366 ? 8.407 -6.797 5.193 1.00 65.00 366 PHE A O 1
ATOM 2826 N N . THR A 1 367 ? 8.857 -8.853 4.429 1.00 58.91 367 THR A N 1
ATOM 2827 C CA . THR A 1 367 ? 9.378 -8.475 3.111 1.00 58.91 367 THR A CA 1
ATOM 2828 C C . THR A 1 367 ? 8.324 -8.516 2.005 1.00 58.91 367 THR A C 1
ATOM 2830 O O . THR A 1 367 ? 8.651 -8.154 0.879 1.00 58.91 367 THR A O 1
ATOM 2833 N N . SER A 1 368 ? 7.072 -8.883 2.297 1.00 56.31 368 SER A N 1
ATOM 2834 C CA . SER A 1 368 ? 5.956 -8.757 1.357 1.00 56.31 368 SER A CA 1
ATOM 2835 C C . SER A 1 368 ? 5.260 -7.409 1.529 1.00 56.31 368 SER A C 1
ATOM 2837 O O . SER A 1 368 ? 4.850 -7.050 2.633 1.00 56.31 368 SER A O 1
ATOM 2839 N N . TRP A 1 369 ? 5.186 -6.619 0.456 1.00 57.78 369 TRP A N 1
ATOM 2840 C CA . TRP A 1 369 ? 4.660 -5.252 0.492 1.00 57.78 369 TRP A CA 1
ATOM 2841 C C . TRP A 1 369 ? 3.577 -5.085 -0.571 1.00 57.78 369 TRP A C 1
ATOM 2843 O O . TRP A 1 369 ? 3.816 -5.329 -1.754 1.00 57.78 369 TRP A O 1
ATOM 2853 N N . VAL A 1 370 ? 2.408 -4.596 -0.156 1.00 50.62 370 VAL A N 1
ATOM 2854 C CA . VAL A 1 370 ? 1.335 -4.182 -1.066 1.00 50.62 370 VAL A CA 1
ATOM 2855 C C . VAL A 1 370 ? 1.425 -2.673 -1.276 1.00 50.62 370 VAL A C 1
ATOM 2857 O O . VAL A 1 370 ? 1.462 -1.897 -0.315 1.00 50.62 370 VAL A O 1
ATOM 2860 N N . CYS A 1 371 ? 1.494 -2.226 -2.529 1.00 46.91 371 CYS A N 1
ATOM 2861 C CA . CYS A 1 371 ? 1.586 -0.802 -2.833 1.00 46.91 371 CYS A CA 1
ATOM 2862 C C . CYS A 1 371 ? 0.199 -0.208 -3.095 1.00 46.91 371 CYS A C 1
ATOM 2864 O O . CYS A 1 371 ? -0.473 -0.587 -4.046 1.00 46.91 371 CYS A O 1
ATOM 2866 N N . LYS A 1 372 ? -0.214 0.774 -2.285 1.00 41.69 372 LYS A N 1
ATOM 2867 C CA . LYS A 1 372 ? -1.411 1.577 -2.562 1.00 41.69 372 LYS A CA 1
ATOM 2868 C C . LYS A 1 372 ? -1.012 2.783 -3.408 1.00 41.69 372 LYS A C 1
ATOM 2870 O O . LYS A 1 372 ? -0.291 3.661 -2.925 1.00 41.69 372 LYS A O 1
ATOM 2875 N N . THR A 1 373 ? -1.465 2.841 -4.658 1.00 44.62 373 THR A N 1
ATOM 2876 C CA . THR A 1 373 ? -1.289 4.028 -5.499 1.00 44.62 373 THR A CA 1
ATOM 2877 C C . THR A 1 373 ? -2.081 5.182 -4.880 1.00 44.62 373 THR A C 1
ATOM 2879 O O . THR A 1 373 ? -3.295 5.117 -4.678 1.00 44.62 373 THR A O 1
ATOM 2882 N N . GLN A 1 374 ? -1.366 6.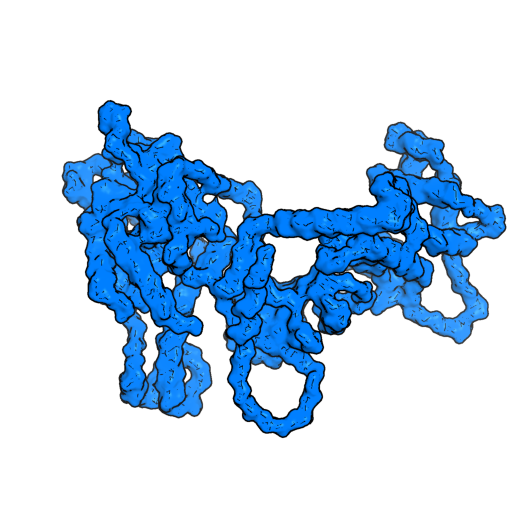227 -4.461 1.00 37.72 374 GLN A N 1
ATOM 2883 C CA . GLN A 1 374 ? -1.990 7.448 -3.971 1.00 37.72 374 GLN A CA 1
ATOM 2884 C C . GLN A 1 374 ? -2.452 8.235 -5.195 1.00 37.72 374 GLN A C 1
ATOM 2886 O O . GLN A 1 374 ? -1.626 8.625 -6.015 1.00 37.72 374 GLN A O 1
ATOM 2891 N N . ASP A 1 375 ? -3.762 8.439 -5.265 1.00 37.88 375 ASP A N 1
ATOM 2892 C CA . ASP A 1 375 ? -4.506 9.333 -6.150 1.00 37.88 375 ASP A CA 1
ATOM 2893 C C . ASP A 1 375 ? -5.309 8.609 -7.227 1.00 37.88 375 ASP A C 1
ATOM 2895 O O . ASP A 1 375 ? -4.780 8.016 -8.160 1.00 37.88 375 ASP A O 1
ATOM 2899 N N . GLY A 1 376 ? -6.626 8.828 -7.179 1.00 37.03 376 GLY A N 1
ATOM 2900 C CA . GLY A 1 376 ? -7.573 8.601 -8.273 1.00 37.03 376 GLY A CA 1
ATOM 2901 C C . GLY A 1 376 ? -7.272 9.392 -9.556 1.00 37.03 376 GLY A C 1
ATOM 2902 O O . GLY A 1 376 ? -8.151 9.529 -10.404 1.00 37.03 376 GLY A O 1
ATOM 2903 N N . ARG A 1 377 ? -6.036 9.877 -9.751 1.00 38.19 377 ARG A N 1
ATOM 2904 C CA . ARG A 1 377 ? -5.456 9.994 -11.085 1.00 38.19 377 ARG A CA 1
ATOM 2905 C C . ARG A 1 377 ? -5.248 8.574 -11.585 1.00 38.19 377 ARG A C 1
ATOM 2907 O O . ARG A 1 377 ? -4.157 8.021 -11.504 1.00 38.19 377 ARG A O 1
ATOM 2914 N N . LYS A 1 378 ? -6.332 8.001 -12.108 1.00 35.28 378 LYS A N 1
ATOM 2915 C CA . LYS A 1 378 ? -6.245 6.951 -13.111 1.00 35.28 378 LYS A CA 1
ATOM 2916 C C . LYS A 1 378 ? -5.363 7.520 -14.223 1.00 35.28 378 LYS A C 1
ATOM 2918 O O . LYS A 1 378 ? -5.858 8.195 -15.117 1.00 35.28 378 LYS A O 1
ATOM 2923 N N . TRP A 1 379 ? -4.049 7.316 -14.144 1.00 39.62 379 TRP A N 1
ATOM 2924 C CA . TRP A 1 379 ? -3.291 7.139 -15.371 1.00 39.62 379 TRP A CA 1
ATOM 2925 C C . TRP A 1 379 ? -4.045 6.042 -16.089 1.00 39.62 379 TRP A C 1
ATOM 2927 O O . TRP A 1 379 ? -4.308 5.014 -15.459 1.00 39.62 379 TRP A O 1
ATOM 2937 N N . ASN A 1 380 ? -4.565 6.378 -17.275 1.00 40.06 380 ASN A N 1
ATOM 2938 C CA . ASN A 1 380 ? -5.509 5.557 -18.022 1.00 40.06 380 ASN A CA 1
ATOM 2939 C C . ASN A 1 380 ? -5.130 4.097 -17.804 1.00 40.06 380 ASN A C 1
ATOM 2941 O O . ASN A 1 380 ? -4.000 3.731 -18.134 1.00 40.06 380 ASN A O 1
ATOM 2945 N N . GLN A 1 381 ? -6.012 3.329 -17.141 1.00 40.94 381 GLN A N 1
ATOM 2946 C CA . GLN A 1 381 ? -5.816 1.887 -16.978 1.00 40.94 381 GLN A CA 1
ATOM 2947 C C . GLN A 1 381 ? -5.299 1.371 -18.310 1.00 40.94 381 GLN A C 1
ATOM 2949 O O . GLN A 1 381 ? -5.858 1.789 -19.325 1.00 40.94 381 GLN A O 1
ATOM 2954 N N . SER A 1 382 ? -4.231 0.562 -18.295 1.00 49.28 382 SER A N 1
ATOM 2955 C CA . SER A 1 382 ? -3.672 -0.035 -19.510 1.00 49.28 382 SER A CA 1
ATOM 2956 C C . SER A 1 382 ? -4.840 -0.548 -20.341 1.00 49.28 382 SER A C 1
ATOM 2958 O O . SER A 1 382 ? -5.474 -1.535 -19.968 1.00 49.28 382 SER A O 1
ATOM 2960 N N . LEU A 1 383 ? -5.206 0.195 -21.388 1.00 51.03 383 LEU A N 1
ATOM 2961 C CA . LEU A 1 383 ? -6.298 -0.222 -22.244 1.00 51.03 383 LEU A CA 1
ATOM 2962 C C . LEU A 1 383 ? -5.821 -1.527 -22.884 1.00 51.03 383 LEU A C 1
ATOM 2964 O O . LEU A 1 383 ? -4.620 -1.636 -23.187 1.00 51.03 383 LEU A O 1
ATOM 2968 N N . PRO A 1 384 ? -6.699 -2.533 -23.028 1.00 56.34 384 PRO A N 1
ATOM 2969 C CA . PRO A 1 384 ? -6.358 -3.687 -23.837 1.00 56.34 384 PRO A CA 1
ATOM 2970 C C . PRO A 1 384 ? -5.970 -3.132 -25.205 1.00 56.34 384 PRO A C 1
ATOM 2972 O O . PRO A 1 384 ? -6.787 -2.491 -25.863 1.00 56.34 384 PRO A O 1
ATOM 2975 N N . GLY A 1 385 ? -4.691 -3.270 -25.560 1.00 61.22 385 GLY A N 1
ATOM 2976 C CA . GLY A 1 385 ? -4.238 -2.845 -26.875 1.00 61.22 385 GLY A CA 1
ATOM 2977 C C . GLY A 1 385 ? -4.883 -3.734 -27.931 1.00 61.22 385 GLY A C 1
ATOM 2978 O O . GLY A 1 385 ? -5.478 -4.765 -27.610 1.00 61.22 385 GLY A O 1
ATOM 2979 N N . SER A 1 386 ? -4.740 -3.370 -29.203 1.00 78.62 386 SER A N 1
ATOM 2980 C CA . SER A 1 386 ? -5.087 -4.296 -30.285 1.00 78.62 386 SER A CA 1
ATOM 2981 C C . SER A 1 386 ? -4.450 -5.680 -30.065 1.00 78.62 386 SER A C 1
ATOM 2983 O O . SER A 1 386 ? -3.360 -5.778 -29.492 1.00 78.62 386 SER A O 1
ATOM 2985 N N . GLN A 1 387 ? -5.087 -6.739 -30.576 1.00 83.38 387 GLN A N 1
ATOM 2986 C CA . GLN A 1 387 ? -4.556 -8.108 -30.493 1.00 83.38 387 GLN A CA 1
ATOM 2987 C C . GLN A 1 387 ? -3.097 -8.189 -30.977 1.00 83.38 387 GLN A C 1
ATOM 2989 O O . GLN A 1 387 ? -2.289 -8.898 -30.396 1.00 83.38 387 GLN A O 1
ATOM 2994 N N . LEU A 1 388 ? -2.726 -7.375 -31.972 1.00 86.44 388 LEU A N 1
ATOM 2995 C CA . LEU A 1 388 ? -1.353 -7.288 -32.470 1.00 86.44 388 LEU A CA 1
ATOM 2996 C C . LEU A 1 388 ? -0.359 -6.819 -31.397 1.00 86.44 388 LEU A C 1
ATOM 2998 O O . LEU A 1 388 ? 0.735 -7.366 -31.305 1.00 86.44 388 LEU A O 1
ATOM 3002 N N . ILE A 1 389 ? -0.717 -5.822 -30.580 1.00 88.06 389 ILE A N 1
ATOM 3003 C CA . ILE A 1 389 ? 0.132 -5.355 -29.469 1.00 88.06 389 ILE A CA 1
ATOM 3004 C C . ILE A 1 389 ? 0.231 -6.436 -28.393 1.00 88.06 389 ILE A C 1
ATOM 3006 O O . ILE A 1 389 ? 1.311 -6.638 -27.835 1.00 88.06 389 ILE A O 1
ATOM 3010 N N . GLN A 1 390 ? -0.870 -7.141 -28.129 1.00 86.50 390 GLN A N 1
ATOM 3011 C CA . GLN A 1 390 ? -0.874 -8.231 -27.165 1.00 86.50 390 GLN A CA 1
ATOM 3012 C C . GLN A 1 390 ? 0.091 -9.346 -27.591 1.00 86.50 390 GLN A C 1
ATOM 3014 O O . GLN A 1 390 ? 1.003 -9.684 -26.835 1.00 86.50 390 GLN A O 1
ATOM 3019 N N . ASP A 1 391 ? -0.049 -9.827 -28.826 1.00 86.94 391 ASP A N 1
ATOM 3020 C CA . ASP A 1 391 ? 0.762 -10.913 -29.379 1.00 86.94 391 ASP A CA 1
ATOM 3021 C C . ASP A 1 391 ? 2.246 -10.513 -29.495 1.00 86.94 391 ASP A C 1
ATOM 3023 O O . ASP A 1 391 ? 3.137 -11.322 -29.246 1.00 86.94 391 ASP A O 1
ATOM 3027 N N . ALA A 1 392 ? 2.535 -9.261 -29.873 1.00 88.19 392 ALA A N 1
ATOM 3028 C CA 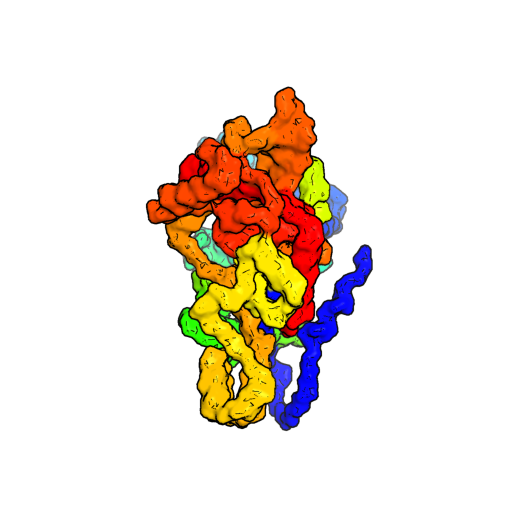. ALA A 1 392 ? 3.902 -8.806 -30.140 1.00 88.19 392 ALA A CA 1
ATOM 3029 C C . ALA A 1 392 ? 4.663 -8.296 -28.904 1.00 88.19 392 ALA A C 1
ATOM 3031 O O . ALA A 1 392 ? 5.893 -8.225 -28.945 1.00 88.19 392 ALA A O 1
ATOM 3032 N N . ILE A 1 393 ? 3.965 -7.879 -27.841 1.00 91.00 393 ILE A N 1
ATOM 3033 C CA . ILE A 1 393 ? 4.578 -7.290 -26.639 1.00 91.00 393 ILE A CA 1
ATOM 3034 C C . ILE A 1 393 ? 4.068 -7.974 -25.373 1.00 91.00 393 ILE A C 1
ATOM 3036 O O . ILE A 1 393 ? 4.878 -8.522 -24.624 1.00 91.00 393 ILE A O 1
ATOM 3040 N N . ASP A 1 394 ? 2.761 -7.922 -25.102 1.00 87.12 394 ASP A N 1
ATOM 3041 C CA . ASP A 1 394 ? 2.217 -8.268 -23.779 1.00 87.12 394 ASP A CA 1
ATOM 3042 C C . ASP A 1 394 ? 2.429 -9.755 -23.425 1.00 87.12 394 ASP A C 1
ATOM 3044 O O . ASP A 1 394 ? 2.750 -10.083 -22.280 1.00 87.12 394 ASP A O 1
ATOM 3048 N N . ASP A 1 395 ? 2.378 -10.651 -24.413 1.00 88.25 395 ASP A N 1
ATOM 3049 C CA . ASP A 1 395 ? 2.636 -12.085 -24.234 1.00 88.25 395 ASP A CA 1
ATOM 3050 C C . ASP A 1 395 ? 4.106 -12.416 -23.922 1.00 88.25 395 ASP A C 1
ATOM 3052 O O . ASP A 1 395 ? 4.423 -13.501 -23.421 1.00 88.25 395 ASP A O 1
ATOM 3056 N N . HIS A 1 396 ? 5.020 -11.477 -24.156 1.00 88.69 396 HIS A N 1
ATOM 3057 C CA . HIS A 1 396 ? 6.457 -11.645 -23.935 1.00 88.69 396 HIS A CA 1
ATOM 3058 C C . HIS A 1 396 ? 6.973 -10.949 -22.676 1.00 88.69 396 HIS A C 1
ATOM 3060 O O . HIS A 1 396 ? 8.146 -11.110 -22.313 1.00 88.69 396 HIS A O 1
ATOM 3066 N N . VAL A 1 397 ? 6.108 -10.210 -21.981 1.00 86.25 397 VAL A N 1
ATOM 3067 C CA . VAL A 1 397 ? 6.469 -9.444 -20.790 1.00 86.25 397 VAL A CA 1
ATOM 3068 C C . VAL A 1 397 ? 5.585 -9.781 -19.590 1.00 86.25 397 VAL A C 1
ATOM 3070 O O . VAL A 1 397 ? 4.580 -10.490 -19.679 1.00 86.25 397 VAL A O 1
ATOM 3073 N N . ILE A 1 398 ? 6.020 -9.307 -18.427 1.00 82.12 398 ILE A N 1
ATOM 3074 C CA . ILE A 1 398 ? 5.263 -9.296 -17.179 1.00 82.12 398 ILE A CA 1
ATOM 3075 C C . ILE A 1 398 ? 5.164 -7.829 -16.740 1.00 82.12 398 ILE A C 1
ATOM 3077 O O . ILE A 1 398 ? 6.205 -7.188 -16.548 1.00 82.12 398 ILE A O 1
ATOM 3081 N N . PRO A 1 399 ? 3.956 -7.257 -16.601 1.00 77.00 399 PRO A N 1
ATOM 3082 C CA . PRO A 1 399 ? 3.803 -5.916 -16.056 1.00 77.00 399 PRO A CA 1
ATOM 3083 C C . PRO A 1 399 ? 4.143 -5.935 -14.562 1.00 77.00 399 PRO A C 1
ATOM 3085 O O . PRO A 1 399 ? 3.532 -6.657 -13.779 1.00 77.00 399 PRO A O 1
ATOM 3088 N N . LEU A 1 400 ? 5.140 -5.145 -14.167 1.00 69.19 400 LEU A N 1
ATOM 3089 C CA . LEU A 1 400 ? 5.544 -4.973 -12.772 1.00 69.19 400 LEU A CA 1
ATOM 3090 C C . LEU A 1 400 ? 4.879 -3.767 -12.104 1.00 69.19 400 LEU A C 1
ATOM 3092 O O . LEU A 1 400 ? 4.774 -3.730 -10.881 1.00 69.19 400 LEU A O 1
ATOM 3096 N N . THR A 1 401 ? 4.476 -2.766 -12.890 1.00 66.06 401 THR A N 1
ATOM 3097 C CA . THR A 1 401 ? 3.681 -1.624 -12.419 1.00 66.06 401 THR A CA 1
ATOM 3098 C C . THR A 1 401 ? 2.634 -1.239 -13.454 1.00 66.06 401 THR A C 1
ATOM 3100 O O . THR A 1 401 ? 2.842 -1.437 -14.653 1.00 66.06 401 THR A O 1
ATOM 3103 N N . ASP A 1 402 ? 1.538 -0.633 -12.998 1.00 61.22 402 ASP A N 1
ATOM 3104 C CA . ASP A 1 402 ? 0.451 -0.177 -13.874 1.00 61.22 402 ASP A CA 1
ATOM 3105 C C . ASP A 1 402 ? 0.795 1.118 -14.620 1.00 61.22 402 ASP A C 1
ATOM 3107 O O . ASP A 1 402 ? 0.281 1.370 -15.708 1.00 61.22 402 ASP A O 1
ATOM 3111 N N . ALA A 1 403 ? 1.675 1.943 -14.047 1.00 61.66 403 ALA A N 1
ATOM 3112 C CA . ALA A 1 403 ? 2.038 3.248 -14.585 1.00 61.66 403 ALA A CA 1
ATOM 3113 C C . ALA A 1 403 ? 3.554 3.472 -14.619 1.00 61.66 403 ALA A C 1
ATOM 3115 O O . ALA A 1 403 ? 4.345 2.795 -13.950 1.00 61.66 403 ALA A O 1
ATOM 3116 N N . GLN A 1 404 ? 3.948 4.448 -15.434 1.00 58.72 404 GLN A N 1
ATOM 3117 C CA . GLN A 1 404 ? 5.293 5.007 -15.457 1.00 58.72 404 GLN A CA 1
ATOM 3118 C C . GLN A 1 404 ? 5.343 6.155 -14.467 1.00 58.72 404 GLN A C 1
ATOM 3120 O O . GLN A 1 404 ? 4.476 7.027 -14.504 1.00 58.72 404 GLN A O 1
ATOM 3125 N N . SER A 1 405 ? 6.362 6.170 -13.608 1.00 55.31 405 SER A N 1
ATOM 3126 C CA . SER A 1 405 ? 6.446 7.021 -12.410 1.00 55.31 405 SER A CA 1
ATOM 3127 C C . SER A 1 405 ? 5.584 6.536 -11.236 1.00 55.31 405 SER A C 1
ATOM 3129 O O . SER A 1 405 ? 4.814 5.595 -11.357 1.00 55.31 405 SER A O 1
ATOM 3131 N N . GLY A 1 406 ? 5.782 7.145 -10.064 1.00 50.94 406 GLY A N 1
ATOM 3132 C CA . GLY A 1 406 ? 5.122 6.735 -8.823 1.00 50.94 406 GLY A CA 1
ATOM 3133 C C . GLY A 1 406 ? 6.075 6.112 -7.803 1.00 50.94 406 GLY A C 1
ATOM 3134 O O . GLY A 1 406 ? 7.257 5.852 -8.061 1.00 50.94 406 GLY A O 1
ATOM 3135 N N . HIS A 1 407 ? 5.591 5.969 -6.569 1.00 51.53 407 HIS A N 1
ATOM 3136 C CA . HIS A 1 407 ? 6.391 5.397 -5.488 1.00 51.53 407 HIS A CA 1
ATOM 3137 C C . HIS A 1 407 ? 6.708 3.917 -5.749 1.00 51.53 407 HIS A C 1
ATOM 3139 O O . HIS A 1 407 ? 7.845 3.523 -5.493 1.00 51.53 407 HIS A O 1
ATOM 3145 N N . ASP A 1 408 ? 5.752 3.179 -6.312 1.00 51.41 408 ASP A N 1
ATOM 3146 C CA . ASP A 1 408 ? 5.809 1.811 -6.842 1.00 51.41 408 ASP A CA 1
ATOM 3147 C C . ASP A 1 408 ? 6.862 1.654 -7.941 1.00 51.41 408 ASP A C 1
ATOM 3149 O O . ASP A 1 408 ? 7.807 0.892 -7.761 1.00 51.41 408 ASP A O 1
ATOM 3153 N N . TRP A 1 409 ? 6.796 2.453 -9.010 1.00 57.31 409 TRP A N 1
ATOM 3154 C CA . TRP A 1 409 ? 7.755 2.404 -10.116 1.00 57.31 409 TRP A CA 1
ATOM 3155 C C . TRP A 1 409 ? 9.187 2.609 -9.629 1.00 57.31 409 TRP A C 1
ATOM 3157 O O . TRP A 1 409 ? 10.100 1.865 -9.986 1.00 57.31 409 TRP A O 1
ATOM 3167 N N . HIS A 1 410 ? 9.390 3.585 -8.739 1.00 56.06 410 HIS A N 1
ATOM 3168 C CA . HIS A 1 410 ? 10.697 3.803 -8.134 1.00 56.06 410 HIS A CA 1
ATOM 3169 C C . HIS A 1 410 ? 11.122 2.651 -7.227 1.00 56.06 410 HIS A C 1
ATOM 3171 O O . HIS A 1 410 ? 12.298 2.315 -7.225 1.00 56.06 410 HIS A O 1
ATOM 3177 N N . ILE A 1 411 ? 10.213 2.089 -6.428 1.00 52.69 411 ILE A N 1
ATOM 3178 C CA . ILE A 1 411 ? 10.533 1.004 -5.500 1.00 52.69 411 ILE A CA 1
ATOM 3179 C C . ILE A 1 411 ? 10.885 -0.266 -6.274 1.00 52.69 411 ILE A C 1
ATOM 3181 O O . ILE A 1 411 ? 11.964 -0.790 -6.031 1.00 52.69 411 ILE A O 1
ATOM 3185 N N . VAL A 1 412 ? 10.073 -0.694 -7.242 1.00 56.66 412 VAL A N 1
ATOM 3186 C CA . VAL A 1 412 ? 10.310 -1.893 -8.063 1.00 56.66 412 VAL A CA 1
ATOM 3187 C C . VAL A 1 412 ? 11.599 -1.757 -8.875 1.00 56.66 412 VAL A C 1
ATOM 3189 O O . VAL A 1 412 ? 12.450 -2.648 -8.845 1.00 56.66 412 VAL A O 1
ATOM 3192 N N . ARG A 1 413 ? 11.814 -0.597 -9.514 1.00 56.44 413 ARG A N 1
ATOM 3193 C CA . ARG A 1 413 ? 13.053 -0.301 -10.251 1.00 56.44 413 ARG A CA 1
ATOM 3194 C C . ARG A 1 413 ? 14.298 -0.369 -9.363 1.00 56.44 413 ARG A C 1
ATOM 3196 O O . ARG A 1 413 ? 15.341 -0.816 -9.821 1.00 56.44 413 ARG A O 1
ATOM 3203 N N . THR A 1 414 ? 14.206 0.099 -8.116 1.00 51.72 414 THR A N 1
ATOM 3204 C CA . THR A 1 414 ? 15.340 0.099 -7.170 1.00 51.72 414 THR A CA 1
ATOM 3205 C C . THR A 1 414 ? 15.481 -1.202 -6.392 1.00 51.72 414 THR A C 1
ATOM 3207 O O . THR A 1 414 ? 16.550 -1.487 -5.867 1.00 51.72 414 THR A O 1
ATOM 3210 N N . GLY A 1 415 ? 14.384 -1.946 -6.269 1.00 48.00 415 GLY A N 1
ATOM 3211 C CA . GLY A 1 415 ? 14.243 -3.052 -5.347 1.00 48.00 415 GLY A CA 1
ATOM 3212 C C . GLY A 1 415 ? 14.682 -4.363 -5.968 1.00 48.00 415 GLY A C 1
ATOM 3213 O O . GLY A 1 415 ? 15.466 -5.086 -5.373 1.00 48.00 415 GLY A O 1
ATOM 3214 N N . CYS A 1 416 ? 14.255 -4.626 -7.200 1.00 51.50 416 CYS A N 1
ATOM 3215 C CA . CYS A 1 416 ? 14.345 -5.951 -7.805 1.00 51.50 416 CYS A CA 1
ATOM 3216 C C . CYS A 1 416 ? 15.610 -6.180 -8.659 1.00 51.50 416 CYS A C 1
ATOM 3218 O O . CYS A 1 416 ? 15.597 -7.064 -9.514 1.00 51.50 416 CYS A O 1
ATOM 3220 N N . SER A 1 417 ? 16.666 -5.372 -8.470 1.00 57.56 417 SER A N 1
ATOM 3221 C CA . SER A 1 417 ? 17.945 -5.451 -9.206 1.00 57.56 417 SER A CA 1
ATOM 3222 C C . SER A 1 417 ? 17.791 -5.525 -10.735 1.00 57.56 417 SER A C 1
ATOM 3224 O O . SER A 1 417 ? 18.539 -6.220 -11.412 1.00 57.56 417 SER A O 1
ATOM 3226 N N . LYS A 1 418 ? 16.797 -4.828 -11.301 1.00 68.56 418 LYS A N 1
ATOM 3227 C CA . LYS A 1 418 ? 16.509 -4.885 -12.741 1.00 68.56 418 LYS A CA 1
ATOM 3228 C C . LYS A 1 418 ? 17.371 -3.905 -13.530 1.00 68.56 418 LYS A C 1
ATOM 3230 O O . LYS A 1 418 ? 17.555 -2.747 -13.133 1.00 68.56 418 LYS A O 1
ATOM 3235 N N . PHE A 1 419 ? 17.835 -4.347 -14.694 1.00 71.31 419 PHE A N 1
ATOM 3236 C CA . PHE A 1 419 ? 18.462 -3.483 -15.684 1.00 71.31 419 PHE A CA 1
ATOM 3237 C C . PHE A 1 419 ? 17.353 -2.815 -16.487 1.00 71.31 419 PHE A C 1
ATOM 3239 O O . PHE A 1 419 ? 16.665 -3.484 -17.250 1.00 71.31 419 PHE A O 1
ATOM 3246 N N . THR A 1 420 ? 17.155 -1.509 -16.275 1.00 76.50 420 THR A N 1
ATOM 3247 C CA . THR A 1 420 ? 16.185 -0.717 -17.038 1.00 76.50 420 THR A CA 1
ATOM 3248 C C . THR A 1 420 ? 16.808 -0.037 -18.252 1.00 76.50 420 THR A C 1
ATOM 3250 O O . THR A 1 420 ? 18.015 0.206 -18.271 1.00 76.50 420 THR A O 1
ATOM 3253 N N . SER A 1 421 ? 15.997 0.372 -19.234 1.00 72.06 421 SER A N 1
ATOM 3254 C CA . SER A 1 421 ? 16.477 1.069 -20.444 1.00 72.06 421 SER A CA 1
ATOM 3255 C C . SER A 1 421 ? 17.310 2.319 -20.142 1.00 72.06 421 SER A C 1
ATOM 3257 O O . SER A 1 421 ? 18.351 2.545 -20.751 1.00 72.06 421 SER A O 1
ATOM 3259 N N . THR A 1 422 ? 16.939 3.077 -19.108 1.00 68.00 422 THR A N 1
ATOM 3260 C CA . THR A 1 422 ? 17.712 4.230 -18.599 1.00 68.00 422 THR A CA 1
ATOM 3261 C C . THR A 1 422 ? 19.092 3.873 -18.022 1.00 68.00 422 THR A C 1
ATOM 3263 O O . THR A 1 422 ? 19.923 4.753 -17.826 1.00 68.00 422 THR A O 1
ATOM 3266 N N . LEU A 1 423 ? 19.339 2.597 -17.716 1.00 65.31 423 LEU A N 1
ATOM 3267 C CA . LEU A 1 423 ? 20.604 2.083 -17.185 1.00 65.31 423 LEU A CA 1
ATOM 3268 C C . LEU A 1 423 ? 21.417 1.340 -18.238 1.00 65.31 423 LEU A C 1
ATOM 3270 O O . LEU A 1 423 ? 22.587 1.072 -17.989 1.00 65.31 423 LEU A O 1
ATOM 3274 N N . ALA A 1 424 ? 20.834 1.031 -19.398 1.00 66.25 424 ALA A N 1
ATOM 3275 C CA . ALA A 1 424 ? 21.464 0.240 -20.451 1.00 66.25 424 ALA A CA 1
ATOM 3276 C C . ALA A 1 424 ? 22.862 0.767 -20.810 1.00 66.25 424 ALA A C 1
ATOM 3278 O O . ALA A 1 424 ? 23.838 0.020 -20.799 1.00 66.25 424 ALA A O 1
ATOM 3279 N N . ALA A 1 425 ? 22.987 2.078 -21.033 1.00 64.81 425 ALA A N 1
ATOM 3280 C CA . ALA A 1 425 ? 24.262 2.707 -21.378 1.00 64.81 425 ALA A CA 1
ATOM 3281 C C . ALA A 1 425 ? 25.268 2.742 -20.215 1.00 64.81 425 ALA A C 1
ATOM 3283 O O . ALA A 1 425 ? 26.477 2.773 -20.430 1.00 64.81 425 ALA A O 1
ATOM 3284 N N . ALA A 1 426 ? 24.798 2.776 -18.970 1.00 61.78 426 ALA A N 1
ATOM 3285 C CA . ALA A 1 426 ? 25.679 2.751 -17.808 1.00 61.78 426 ALA A CA 1
ATOM 3286 C C . ALA A 1 426 ? 26.142 1.331 -17.465 1.00 61.78 426 ALA A C 1
ATOM 3288 O O . ALA A 1 426 ? 27.298 1.148 -17.101 1.00 61.78 426 ALA A O 1
ATOM 3289 N N . ALA A 1 427 ? 25.270 0.338 -17.636 1.00 61.66 427 ALA A N 1
ATOM 3290 C CA . ALA A 1 427 ? 25.586 -1.076 -17.510 1.00 61.66 427 ALA A CA 1
ATOM 3291 C C . ALA A 1 427 ? 26.654 -1.488 -18.528 1.00 61.66 427 ALA A C 1
ATOM 3293 O O . ALA A 1 427 ? 27.710 -1.971 -18.140 1.00 61.66 427 ALA A O 1
ATOM 3294 N N . VAL A 1 428 ? 26.440 -1.185 -19.812 1.00 64.56 428 VAL A N 1
ATOM 3295 C CA . VAL A 1 428 ? 27.419 -1.457 -20.879 1.00 64.56 428 VAL A CA 1
ATOM 3296 C C . VAL A 1 428 ? 28.784 -0.827 -20.573 1.00 64.56 428 VAL A C 1
ATOM 3298 O O . VAL A 1 428 ? 29.814 -1.470 -20.749 1.00 64.56 428 VAL A O 1
ATOM 3301 N N . ARG A 1 429 ? 28.812 0.405 -20.043 1.00 63.84 429 ARG A N 1
ATOM 3302 C CA . ARG A 1 429 ? 30.058 1.056 -19.601 1.00 63.84 429 ARG A CA 1
ATOM 3303 C C . ARG A 1 429 ? 30.691 0.369 -18.391 1.00 63.84 429 ARG A C 1
ATOM 3305 O O . ARG A 1 429 ? 31.901 0.180 -18.363 1.00 63.84 429 ARG A O 1
ATOM 3312 N N . ALA A 1 430 ? 29.894 0.019 -17.384 1.00 57.19 430 ALA A N 1
ATOM 3313 C CA . ALA A 1 430 ? 30.379 -0.601 -16.152 1.00 57.19 430 ALA A CA 1
ATOM 3314 C C . ALA A 1 430 ? 30.990 -1.989 -16.390 1.00 57.19 430 ALA A C 1
ATOM 3316 O O . ALA A 1 430 ? 31.886 -2.384 -15.651 1.00 57.19 430 ALA A O 1
ATOM 3317 N N . PHE A 1 431 ? 30.535 -2.687 -17.430 1.00 60.22 431 PHE A N 1
ATOM 3318 C CA . PHE A 1 431 ? 30.948 -4.044 -17.764 1.00 60.22 431 PHE A CA 1
ATOM 3319 C C . PHE A 1 431 ? 31.801 -4.149 -19.026 1.00 60.22 431 PHE A C 1
ATOM 3321 O O . PHE A 1 431 ? 31.949 -5.244 -19.556 1.00 60.22 431 PHE A O 1
ATOM 3328 N N . ALA A 1 432 ? 32.389 -3.049 -19.504 1.00 63.78 432 ALA A N 1
ATOM 3329 C CA . ALA A 1 432 ? 33.138 -3.027 -20.763 1.00 63.78 432 ALA A CA 1
ATOM 3330 C C . ALA A 1 432 ? 34.216 -4.130 -20.862 1.00 63.78 432 ALA A C 1
ATOM 3332 O O . ALA A 1 432 ? 34.417 -4.690 -21.930 1.00 63.78 432 ALA A O 1
ATOM 3333 N N . ARG A 1 433 ? 34.853 -4.495 -19.739 1.00 59.59 433 ARG A N 1
ATOM 3334 C CA . ARG A 1 433 ? 35.882 -5.554 -19.657 1.00 59.59 433 ARG A CA 1
ATOM 3335 C C . ARG A 1 433 ? 35.332 -6.983 -19.622 1.00 59.59 433 ARG A C 1
ATOM 3337 O O . ARG A 1 433 ? 36.093 -7.928 -19.781 1.00 59.59 433 ARG A O 1
ATOM 3344 N N . SER A 1 434 ? 34.036 -7.136 -19.372 1.00 65.88 434 SER A N 1
ATOM 3345 C CA . SER A 1 434 ? 33.319 -8.416 -19.356 1.00 65.88 434 SER A CA 1
ATOM 3346 C C . SER A 1 434 ? 32.557 -8.671 -20.660 1.00 65.88 434 SER A C 1
ATOM 3348 O O . SER A 1 434 ? 31.896 -9.700 -20.786 1.00 65.88 434 SER A O 1
ATOM 3350 N N . LEU A 1 435 ? 32.615 -7.729 -21.608 1.00 71.81 435 LEU A N 1
ATOM 3351 C CA . LEU A 1 435 ? 32.044 -7.882 -22.939 1.00 71.81 435 LEU A CA 1
ATOM 3352 C C . LEU A 1 435 ? 32.929 -8.802 -23.776 1.00 71.81 435 LEU A C 1
ATOM 3354 O O . LEU A 1 435 ? 34.154 -8.716 -23.735 1.00 71.81 435 LEU A O 1
ATOM 3358 N N . THR A 1 436 ? 32.295 -9.667 -24.558 1.00 80.62 436 THR A N 1
ATOM 3359 C CA . THR A 1 436 ? 32.993 -10.430 -25.597 1.00 80.62 436 THR A CA 1
A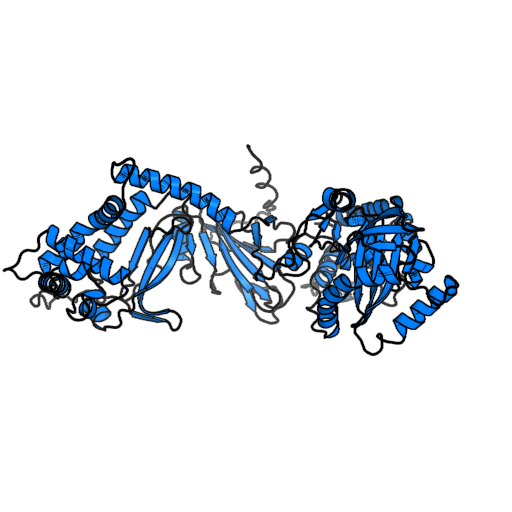TOM 3360 C C . THR A 1 436 ? 33.294 -9.533 -26.805 1.00 80.62 436 THR A C 1
ATOM 3362 O O . THR A 1 436 ? 32.713 -8.449 -26.952 1.00 80.62 436 THR A O 1
ATOM 3365 N N . ASP A 1 437 ? 34.177 -9.982 -27.699 1.00 80.38 437 ASP A N 1
ATOM 3366 C CA . ASP A 1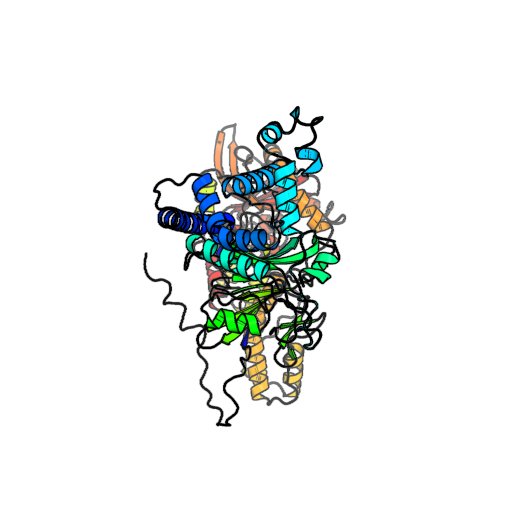 437 ? 34.447 -9.277 -28.961 1.00 80.38 437 ASP A CA 1
ATOM 3367 C C . ASP A 1 437 ? 33.161 -9.102 -29.784 1.00 80.38 437 ASP A C 1
ATOM 3369 O O . ASP A 1 437 ? 32.892 -8.013 -30.296 1.00 80.38 437 ASP A O 1
ATOM 3373 N N . ASP A 1 438 ? 32.306 -10.129 -29.806 1.00 83.00 438 ASP A N 1
ATOM 3374 C CA . ASP A 1 438 ? 31.011 -10.101 -30.487 1.00 83.00 438 ASP A CA 1
ATOM 3375 C C . ASP A 1 438 ? 30.064 -9.053 -29.875 1.00 83.00 438 ASP A C 1
ATOM 3377 O O . ASP A 1 438 ? 29.391 -8.317 -30.604 1.00 83.00 438 ASP A O 1
ATOM 3381 N N . ASP A 1 439 ? 30.013 -8.944 -28.540 1.00 82.81 439 ASP A N 1
ATOM 3382 C CA . ASP A 1 439 ? 29.201 -7.930 -27.843 1.00 82.81 439 ASP A CA 1
ATOM 3383 C C . ASP A 1 439 ? 29.685 -6.514 -28.179 1.00 82.81 439 ASP A C 1
ATOM 3385 O O . ASP A 1 439 ? 28.891 -5.604 -28.436 1.00 82.81 439 ASP A O 1
ATOM 3389 N N . THR A 1 440 ? 31.005 -6.329 -28.217 1.00 81.88 440 THR A N 1
ATOM 3390 C CA . THR A 1 440 ? 31.634 -5.052 -28.561 1.00 81.88 440 THR A CA 1
ATOM 3391 C C . THR A 1 440 ? 31.339 -4.677 -30.011 1.00 81.88 440 THR A C 1
ATOM 3393 O O . THR A 1 440 ? 30.954 -3.536 -30.289 1.00 81.88 440 THR A O 1
ATOM 3396 N N . GLN A 1 441 ? 31.426 -5.638 -30.933 1.00 84.94 441 GLN A N 1
ATOM 3397 C CA . GLN A 1 441 ? 31.102 -5.443 -32.343 1.00 84.94 441 GLN A CA 1
ATOM 3398 C C . GLN A 1 441 ? 29.626 -5.068 -32.540 1.00 84.94 441 GLN A C 1
ATOM 3400 O O . GLN A 1 441 ? 29.323 -4.137 -33.295 1.00 84.94 441 GLN A O 1
ATOM 3405 N N . LEU A 1 442 ? 28.706 -5.730 -31.828 1.00 87.31 442 LEU A N 1
ATOM 3406 C CA . LEU A 1 442 ? 27.283 -5.389 -31.843 1.00 87.31 442 LEU A CA 1
ATOM 3407 C C . LEU A 1 442 ? 27.069 -3.932 -31.419 1.00 87.31 442 LEU A C 1
ATOM 3409 O O . LEU A 1 442 ? 26.467 -3.150 -32.161 1.00 87.31 442 LEU A O 1
ATOM 3413 N N . LEU A 1 443 ? 27.587 -3.544 -30.254 1.00 86.38 443 LEU A N 1
ATOM 3414 C CA . LEU A 1 443 ? 27.397 -2.201 -29.702 1.00 86.38 443 LEU A CA 1
ATOM 3415 C C . LEU A 1 443 ? 28.005 -1.120 -30.608 1.00 86.38 443 LEU A C 1
ATOM 3417 O O . LEU A 1 443 ? 27.345 -0.116 -30.894 1.00 86.38 443 LEU A O 1
ATOM 3421 N N . GLN A 1 444 ? 29.209 -1.348 -31.139 1.00 84.94 444 GLN A N 1
ATOM 3422 C CA . GLN A 1 444 ? 29.864 -0.438 -32.083 1.00 84.94 444 GLN A CA 1
ATOM 3423 C C . GLN A 1 444 ? 29.075 -0.285 -33.390 1.00 84.94 444 GLN A C 1
ATOM 3425 O O . GLN A 1 444 ? 28.911 0.842 -33.883 1.00 84.94 444 GLN A O 1
ATOM 3430 N N . SER A 1 445 ? 28.534 -1.386 -33.928 1.00 85.56 445 SER A N 1
ATOM 3431 C CA . SER A 1 445 ? 27.715 -1.363 -35.148 1.00 85.56 445 SER A CA 1
ATOM 3432 C C . SER A 1 445 ? 26.471 -0.480 -34.984 1.00 85.56 445 SER A C 1
ATOM 3434 O O . SER A 1 445 ? 26.121 0.279 -35.887 1.00 85.56 445 SER A O 1
ATOM 3436 N N . LEU A 1 446 ? 25.892 -0.463 -33.780 1.00 85.12 446 LEU A N 1
ATOM 3437 C CA . LEU A 1 446 ? 24.742 0.363 -33.403 1.00 85.12 446 LEU A CA 1
ATOM 3438 C C . LEU A 1 446 ? 25.138 1.769 -32.912 1.00 85.12 446 LEU A C 1
ATOM 3440 O O . LEU A 1 446 ? 24.288 2.584 -32.552 1.00 85.12 446 LEU A O 1
ATOM 3444 N N . GLY A 1 447 ? 26.434 2.095 -32.884 1.00 79.75 447 GLY A N 1
ATOM 3445 C CA . GLY A 1 447 ? 26.941 3.376 -32.389 1.00 79.75 447 GLY A CA 1
ATOM 3446 C C . GLY A 1 447 ? 26.739 3.592 -30.890 1.00 79.75 447 GLY A C 1
ATOM 3447 O O . GLY A 1 447 ? 26.607 4.741 -30.457 1.00 79.75 447 GLY A O 1
ATOM 3448 N N . ILE A 1 448 ? 26.664 2.526 -30.103 1.00 81.25 448 ILE A N 1
ATOM 3449 C CA . ILE A 1 448 ? 26.615 2.561 -28.643 1.00 81.25 448 ILE A CA 1
ATOM 3450 C C . ILE A 1 448 ? 28.064 2.475 -28.145 1.00 81.25 448 ILE A C 1
ATOM 3452 O O . ILE A 1 448 ? 28.806 1.588 -28.553 1.00 81.25 448 ILE A O 1
ATOM 3456 N N . ARG A 1 449 ? 28.499 3.434 -27.319 1.00 67.69 449 ARG A N 1
ATOM 3457 C CA . ARG A 1 449 ? 29.901 3.530 -26.872 1.00 67.69 449 ARG A CA 1
ATOM 3458 C C . ARG A 1 449 ? 30.172 2.589 -25.691 1.00 67.69 449 ARG A C 1
ATOM 3460 O O . ARG A 1 449 ? 29.423 2.632 -24.713 1.00 67.69 449 ARG A O 1
ATOM 3467 N N . SER A 1 450 ? 31.249 1.804 -25.762 1.00 56.91 450 SER A N 1
ATOM 3468 C CA . SER A 1 450 ? 31.896 1.175 -24.599 1.00 56.91 450 SER A CA 1
ATOM 3469 C C . SER A 1 450 ? 32.774 2.209 -23.864 1.00 56.91 450 SER A C 1
ATOM 3471 O O . SER A 1 450 ? 32.935 3.336 -24.331 1.00 56.91 450 SER A O 1
ATOM 3473 N N . ALA A 1 451 ? 33.269 1.886 -22.666 1.00 52.09 451 ALA A N 1
ATOM 3474 C CA . ALA A 1 451 ? 33.901 2.846 -21.749 1.00 52.09 451 ALA A CA 1
ATOM 3475 C C . ALA A 1 451 ? 35.183 3.538 -22.269 1.00 52.09 451 ALA A C 1
ATOM 3477 O O . ALA A 1 451 ? 35.577 4.546 -21.690 1.00 52.09 451 ALA A O 1
ATOM 3478 N N . ASP A 1 452 ? 35.797 3.057 -23.350 1.00 44.03 452 ASP A N 1
ATOM 3479 C CA . ASP A 1 452 ? 37.123 3.510 -23.800 1.00 44.03 452 ASP A CA 1
ATOM 3480 C C . ASP A 1 452 ? 37.133 4.869 -24.544 1.00 44.03 452 ASP A C 1
ATOM 3482 O O . ASP A 1 452 ? 38.198 5.388 -24.859 1.00 44.03 452 ASP A O 1
ATOM 3486 N N . ASP A 1 453 ? 35.967 5.489 -24.783 1.00 44.81 453 ASP A N 1
ATOM 3487 C CA . ASP A 1 453 ? 35.806 6.717 -25.594 1.00 44.81 453 ASP A CA 1
ATOM 3488 C C . ASP A 1 453 ? 35.525 8.012 -24.782 1.00 44.81 453 ASP A C 1
ATOM 3490 O O . ASP A 1 453 ? 35.041 9.010 -25.335 1.00 44.81 453 ASP A O 1
ATOM 3494 N N . VAL A 1 454 ? 35.760 8.027 -23.462 1.00 39.66 454 VAL A N 1
ATOM 3495 C CA . VAL A 1 454 ? 35.565 9.216 -22.602 1.00 39.66 454 VAL A CA 1
ATOM 3496 C C . VAL A 1 454 ? 36.806 9.463 -21.743 1.00 39.66 454 VAL A C 1
ATOM 3498 O O . VAL A 1 454 ? 37.322 8.541 -21.127 1.00 39.66 454 VAL A O 1
ATOM 3501 N N . ASP A 1 455 ? 37.220 10.729 -21.644 1.00 35.81 455 ASP A N 1
ATOM 3502 C CA . ASP A 1 455 ? 38.304 11.271 -20.798 1.00 35.81 455 ASP A CA 1
ATOM 3503 C C . ASP A 1 455 ? 37.997 11.187 -19.275 1.00 35.81 455 ASP A C 1
ATOM 3505 O O . ASP A 1 455 ? 38.428 12.015 -18.474 1.00 35.81 455 ASP A O 1
ATOM 3509 N N . GLU A 1 456 ? 37.185 10.212 -18.854 1.00 37.28 456 GLU A N 1
ATOM 3510 C CA . GLU A 1 456 ? 37.001 9.850 -17.451 1.00 37.28 456 GLU A CA 1
ATOM 3511 C C . GLU A 1 456 ? 37.944 8.694 -17.142 1.00 37.28 456 GLU A C 1
ATOM 3513 O O . GLU A 1 456 ? 37.841 7.626 -17.745 1.00 37.28 456 GLU A O 1
ATOM 3518 N N . SER A 1 457 ? 38.860 8.908 -16.191 1.00 30.06 457 SER A N 1
ATOM 3519 C CA . SER A 1 457 ? 39.856 7.917 -15.790 1.00 30.06 457 SER A CA 1
ATOM 3520 C C . SER A 1 457 ? 39.201 6.542 -15.618 1.00 30.06 457 SER A C 1
ATOM 3522 O O . SER A 1 457 ? 38.280 6.420 -14.796 1.00 30.06 457 SER A O 1
ATOM 3524 N N . PRO A 1 458 ? 39.647 5.501 -16.352 1.00 37.28 458 PRO A N 1
ATOM 3525 C CA . PRO A 1 458 ? 39.126 4.162 -16.154 1.00 37.28 458 PRO A CA 1
ATOM 3526 C C . PRO A 1 458 ? 39.266 3.819 -14.675 1.00 37.28 458 PRO A C 1
ATOM 3528 O O . PR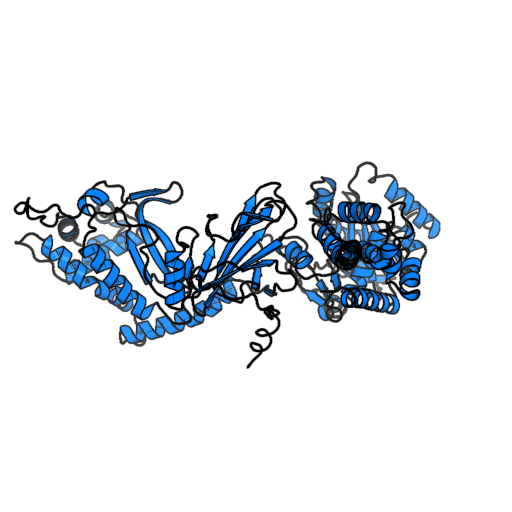O A 1 458 ? 40.237 4.206 -14.018 1.00 37.28 458 PRO A O 1
ATOM 3531 N N . VAL A 1 459 ? 38.285 3.104 -14.125 1.00 42.84 459 VAL A N 1
ATOM 3532 C CA . VAL A 1 459 ? 38.433 2.547 -12.783 1.00 42.84 459 VAL A CA 1
ATOM 3533 C C . VAL A 1 459 ? 39.620 1.594 -12.860 1.00 42.84 459 VAL A C 1
ATOM 3535 O O . VAL A 1 459 ? 39.486 0.500 -13.401 1.00 42.84 459 VAL A O 1
ATOM 3538 N N . VAL A 1 460 ? 40.788 2.034 -12.388 1.00 45.94 460 VAL A N 1
ATOM 3539 C CA . VAL A 1 460 ? 42.018 1.246 -12.447 1.00 45.94 460 VAL A CA 1
ATOM 3540 C C . VAL A 1 460 ? 41.776 -0.020 -11.630 1.00 45.94 460 VAL A C 1
ATOM 3542 O O . VAL A 1 460 ? 41.662 0.024 -10.404 1.00 45.94 460 VAL A O 1
ATOM 3545 N N . GLU A 1 461 ? 41.584 -1.146 -12.314 1.00 51.47 461 GLU A N 1
ATOM 3546 C CA . GLU A 1 461 ? 41.630 -2.456 -11.676 1.00 51.47 461 GLU A CA 1
ATOM 3547 C C . GLU A 1 461 ? 43.070 -2.899 -11.612 1.00 51.47 461 GLU A C 1
ATOM 3549 O O . GLU A 1 461 ? 43.772 -2.857 -12.616 1.00 51.47 461 GLU A O 1
ATOM 3554 N N . PHE A 1 462 ? 43.471 -3.307 -10.419 1.00 63.50 462 PHE A N 1
ATOM 3555 C CA . PHE A 1 462 ? 44.731 -3.959 -10.166 1.00 63.50 462 PHE A CA 1
ATOM 3556 C C . PHE A 1 462 ? 44.421 -5.441 -9.976 1.00 63.50 462 PHE A C 1
ATOM 3558 O O . PHE A 1 462 ? 43.544 -5.807 -9.188 1.00 63.50 462 PHE A O 1
ATOM 3565 N N . THR A 1 463 ? 45.131 -6.293 -10.696 1.00 68.56 463 THR A N 1
ATOM 3566 C CA . THR A 1 463 ? 45.220 -7.723 -10.412 1.00 68.56 463 THR A CA 1
ATOM 3567 C C . THR A 1 463 ? 45.796 -7.944 -9.011 1.00 68.56 463 THR A C 1
ATOM 3569 O O . THR A 1 463 ? 46.438 -7.062 -8.428 1.00 68.56 463 THR A O 1
ATOM 3572 N N . ARG A 1 464 ? 45.587 -9.140 -8.444 1.00 68.62 464 ARG A N 1
ATOM 3573 C CA . ARG A 1 464 ? 46.163 -9.494 -7.134 1.00 68.62 464 ARG A CA 1
ATOM 3574 C C . ARG A 1 464 ? 47.687 -9.333 -7.145 1.00 68.62 464 ARG A C 1
ATOM 3576 O O . ARG A 1 464 ? 48.261 -8.856 -6.171 1.00 68.62 464 ARG A O 1
ATOM 3583 N N . ASP A 1 465 ? 48.318 -9.641 -8.273 1.00 70.19 465 ASP A N 1
ATOM 3584 C CA . ASP A 1 465 ? 49.761 -9.515 -8.470 1.00 70.19 465 ASP A CA 1
ATOM 3585 C C . ASP A 1 465 ? 50.215 -8.050 -8.543 1.00 70.19 465 ASP A C 1
ATOM 3587 O O . ASP A 1 465 ? 51.201 -7.675 -7.907 1.00 70.19 465 ASP A O 1
ATOM 3591 N N . GLU A 1 466 ? 49.450 -7.179 -9.205 1.00 75.25 466 GLU A N 1
ATOM 3592 C CA . GLU A 1 466 ? 49.714 -5.734 -9.224 1.00 75.25 466 GLU A CA 1
ATOM 3593 C C . GLU A 1 466 ? 49.520 -5.082 -7.848 1.00 75.25 466 GLU A C 1
ATOM 3595 O O . GLU A 1 466 ? 50.284 -4.189 -7.477 1.00 75.25 466 GLU A O 1
ATOM 3600 N N . LEU A 1 467 ? 48.539 -5.532 -7.056 1.00 77.88 467 LEU A N 1
ATOM 3601 C CA . LEU A 1 467 ? 48.365 -5.087 -5.668 1.00 77.88 467 LEU A CA 1
ATOM 3602 C C . LEU A 1 467 ? 49.506 -5.582 -4.771 1.00 77.88 467 LEU A C 1
ATOM 3604 O O . LEU A 1 467 ? 50.010 -4.826 -3.938 1.00 77.88 467 LEU A O 1
ATOM 3608 N N . ASN A 1 468 ? 49.965 -6.819 -4.968 1.00 81.25 468 ASN A N 1
ATOM 3609 C CA . ASN A 1 468 ? 51.131 -7.360 -4.271 1.00 81.25 468 ASN A CA 1
ATOM 3610 C C . ASN A 1 468 ? 52.424 -6.604 -4.621 1.00 81.25 468 ASN A C 1
ATOM 3612 O O . ASN A 1 468 ? 53.297 -6.459 -3.758 1.00 81.25 468 ASN A O 1
ATOM 3616 N N . GLY A 1 469 ? 52.521 -6.058 -5.837 1.00 80.38 469 GLY A N 1
ATOM 3617 C CA . GLY A 1 469 ? 53.621 -5.203 -6.285 1.00 80.38 469 GLY A CA 1
ATOM 3618 C C . GLY A 1 469 ? 53.672 -3.814 -5.632 1.00 80.38 469 GLY A C 1
ATOM 3619 O O . GLY A 1 469 ? 54.737 -3.200 -5.610 1.00 80.38 469 GLY A O 1
ATOM 3620 N N . LYS A 1 470 ? 52.570 -3.323 -5.047 1.00 84.50 470 LYS A N 1
ATOM 3621 C CA . LYS A 1 470 ? 52.505 -1.994 -4.409 1.00 84.50 470 LYS A CA 1
ATOM 3622 C C . LYS A 1 470 ? 53.113 -1.971 -3.007 1.00 84.50 470 LYS A C 1
ATOM 3624 O O . LYS A 1 470 ? 53.122 -2.963 -2.269 1.00 84.50 470 LYS A O 1
ATOM 3629 N N . THR A 1 471 ? 53.620 -0.816 -2.598 1.00 86.12 471 THR A N 1
ATOM 3630 C CA . THR A 1 471 ? 54.081 -0.566 -1.228 1.00 86.12 471 THR A CA 1
ATOM 3631 C C . THR A 1 471 ? 52.899 -0.442 -0.259 1.00 86.12 471 THR A C 1
ATOM 3633 O O . THR A 1 471 ? 51.760 -0.188 -0.647 1.00 86.12 471 THR A O 1
ATOM 3636 N N . VAL A 1 472 ? 53.153 -0.602 1.044 1.00 81.56 472 VAL A N 1
ATOM 3637 C CA . VAL A 1 472 ? 52.109 -0.456 2.080 1.00 81.56 472 VAL A CA 1
ATOM 3638 C C . VAL A 1 472 ? 51.516 0.955 2.097 1.00 81.56 472 VAL A C 1
ATOM 3640 O O . VAL A 1 472 ? 50.336 1.108 2.398 1.00 81.56 472 VAL A O 1
ATOM 3643 N N . LEU A 1 473 ? 52.314 1.976 1.775 1.00 79.88 473 LEU A N 1
ATOM 3644 C CA . LEU A 1 473 ? 51.852 3.361 1.708 1.00 79.88 473 LEU A CA 1
ATOM 3645 C C . LEU A 1 473 ? 50.873 3.553 0.542 1.00 79.88 473 LEU A C 1
ATOM 3647 O O . LEU A 1 473 ? 49.756 4.006 0.768 1.00 79.88 473 LEU A O 1
ATOM 3651 N N . GLU A 1 474 ? 51.236 3.089 -0.656 1.00 77.75 474 GLU A N 1
ATOM 3652 C CA . GLU A 1 474 ? 50.369 3.142 -1.843 1.00 77.75 474 GLU A CA 1
ATOM 3653 C C . GLU A 1 474 ? 49.076 2.341 -1.648 1.00 77.75 474 GLU A C 1
ATOM 3655 O O . GLU A 1 474 ? 48.006 2.774 -2.063 1.00 77.75 474 GLU A O 1
ATOM 3660 N N . LEU A 1 475 ? 49.141 1.186 -0.975 1.00 79.94 475 LEU A N 1
ATOM 3661 C CA . LEU A 1 475 ? 47.951 0.400 -0.638 1.00 79.94 475 LEU A CA 1
ATOM 3662 C C . LEU A 1 475 ? 47.061 1.115 0.387 1.00 79.94 475 LEU A C 1
ATOM 3664 O O . LEU A 1 475 ? 45.841 1.032 0.295 1.00 79.94 475 LEU A O 1
ATOM 3668 N N . LYS A 1 476 ? 47.632 1.848 1.350 1.00 77.06 476 LYS A N 1
ATOM 3669 C CA . LYS A 1 476 ? 46.854 2.652 2.308 1.00 77.06 476 LYS A CA 1
ATOM 3670 C C . LYS A 1 476 ? 46.185 3.851 1.640 1.00 77.06 476 LYS A C 1
ATOM 3672 O O . LYS A 1 476 ? 45.028 4.127 1.945 1.00 77.06 476 LYS A O 1
ATOM 3677 N N . GLU A 1 477 ? 46.876 4.525 0.727 1.00 74.81 477 GLU A N 1
ATOM 3678 C CA . GLU A 1 477 ? 46.312 5.610 -0.084 1.00 74.81 477 GLU A CA 1
ATOM 3679 C C . GLU A 1 477 ? 45.198 5.097 -1.007 1.00 74.81 477 GLU A C 1
ATOM 3681 O O . GLU A 1 477 ? 44.122 5.692 -1.073 1.00 74.81 477 GLU A O 1
ATOM 3686 N N . LEU A 1 478 ? 45.410 3.939 -1.641 1.00 71.81 478 LEU A N 1
ATOM 3687 C CA . LEU A 1 478 ? 44.411 3.270 -2.473 1.00 71.81 478 LEU A CA 1
ATOM 3688 C C . LEU A 1 478 ? 43.201 2.788 -1.653 1.00 71.81 478 LEU A C 1
ATOM 3690 O O . LEU A 1 478 ? 42.060 2.921 -2.080 1.00 71.81 478 LEU A O 1
ATOM 3694 N N . ALA A 1 479 ? 43.416 2.275 -0.444 1.00 69.88 479 ALA A N 1
ATOM 3695 C CA . ALA A 1 479 ? 42.325 1.904 0.450 1.00 69.88 479 ALA A CA 1
ATOM 3696 C C . ALA A 1 479 ? 41.535 3.125 0.952 1.00 69.88 479 ALA A C 1
ATOM 3698 O O . ALA A 1 479 ? 40.313 3.051 1.091 1.00 69.88 479 ALA A O 1
ATOM 3699 N N . ALA A 1 480 ? 42.213 4.250 1.201 1.00 65.44 480 ALA A N 1
ATOM 3700 C CA . ALA A 1 480 ? 41.576 5.504 1.587 1.00 65.44 480 ALA A CA 1
ATOM 3701 C C . ALA A 1 480 ? 40.719 6.080 0.449 1.00 65.44 480 ALA A C 1
ATOM 3703 O O . ALA A 1 480 ? 39.592 6.506 0.701 1.00 65.44 480 ALA A O 1
ATOM 3704 N N . SER A 1 481 ? 41.196 6.031 -0.800 1.00 54.97 481 SER A N 1
ATOM 3705 C CA . SER A 1 481 ? 40.413 6.461 -1.969 1.00 54.97 481 SER A CA 1
ATOM 3706 C C . SER A 1 481 ? 39.198 5.560 -2.244 1.00 54.97 481 SER A C 1
ATOM 3708 O O . SER A 1 481 ? 38.191 6.031 -2.772 1.00 54.97 481 SER A O 1
ATOM 3710 N N . LEU A 1 482 ? 39.242 4.298 -1.801 1.00 56.28 482 LEU A N 1
ATOM 3711 C CA . LEU A 1 482 ? 38.126 3.341 -1.826 1.00 56.28 482 LEU A CA 1
ATOM 3712 C C . LEU A 1 482 ? 37.220 3.392 -0.575 1.00 56.28 482 LEU A C 1
ATOM 3714 O O . LEU A 1 482 ? 36.310 2.575 -0.446 1.00 56.28 482 LEU A O 1
ATOM 3718 N N . ASN A 1 483 ? 37.418 4.354 0.337 1.00 52.78 483 ASN A N 1
ATOM 3719 C CA . ASN A 1 483 ? 36.666 4.509 1.595 1.00 52.78 483 ASN A CA 1
ATOM 3720 C C . ASN A 1 483 ? 36.709 3.288 2.540 1.00 52.78 483 ASN A C 1
ATOM 3722 O O . ASN A 1 483 ? 35.794 3.082 3.345 1.00 52.78 483 ASN A O 1
ATOM 3726 N N . LEU A 1 484 ? 37.770 2.482 2.493 1.00 62.44 484 LEU A N 1
ATOM 3727 C CA . LEU A 1 484 ? 37.952 1.380 3.435 1.00 62.44 484 LEU A CA 1
ATOM 3728 C C . LEU A 1 484 ? 38.307 1.925 4.825 1.00 62.44 484 LEU A C 1
ATOM 3730 O O . LEU A 1 484 ? 39.251 2.695 4.994 1.00 62.44 484 LEU A O 1
ATOM 3734 N N . THR A 1 485 ? 37.550 1.527 5.852 1.00 53.25 485 THR A N 1
ATOM 3735 C CA . THR A 1 485 ? 37.822 1.930 7.243 1.00 53.25 485 THR A CA 1
ATOM 3736 C C . THR A 1 485 ? 38.817 0.978 7.918 1.00 53.25 485 THR A C 1
ATOM 3738 O O . THR A 1 485 ? 38.929 -0.193 7.561 1.00 53.25 485 THR A O 1
ATOM 3741 N N . ARG A 1 486 ? 39.555 1.482 8.922 1.00 56.00 486 ARG A N 1
ATOM 3742 C CA . ARG A 1 486 ? 40.560 0.728 9.709 1.00 56.00 486 ARG A CA 1
ATOM 3743 C C . ARG A 1 486 ? 41.724 0.146 8.883 1.00 56.00 486 ARG A C 1
ATOM 3745 O O . ARG A 1 486 ? 42.093 -1.013 9.060 1.00 56.00 486 ARG A O 1
ATOM 3752 N N . VAL A 1 487 ? 42.323 0.954 8.006 1.00 59.09 487 VAL A N 1
ATOM 3753 C CA . VAL A 1 487 ? 43.515 0.577 7.209 1.00 59.09 487 VAL A CA 1
ATOM 3754 C C . VAL A 1 487 ? 44.841 1.120 7.744 1.00 59.09 487 VAL A C 1
ATOM 3756 O O . VAL A 1 487 ? 45.905 0.708 7.288 1.00 59.09 487 VAL A O 1
ATOM 3759 N N . SER A 1 488 ? 44.819 1.976 8.768 1.00 58.41 488 SER A N 1
ATOM 3760 C CA . SER A 1 488 ? 46.037 2.547 9.362 1.00 58.41 488 SER A CA 1
ATOM 3761 C C . SER A 1 488 ? 46.949 1.497 10.016 1.00 58.41 488 SER A C 1
ATOM 3763 O O . SER A 1 488 ? 48.171 1.646 9.946 1.00 58.41 488 SER A O 1
ATOM 3765 N N . SER A 1 489 ? 46.382 0.418 10.570 1.00 63.06 489 SER A N 1
ATOM 3766 C CA . SER A 1 489 ? 47.091 -0.665 11.276 1.00 63.06 489 SER A CA 1
ATOM 3767 C C . SER A 1 489 ? 47.077 -2.026 10.559 1.00 63.06 489 SER A C 1
ATOM 3769 O O . SER A 1 489 ? 47.542 -3.014 11.123 1.00 63.06 489 SER A O 1
ATOM 3771 N N . ALA A 1 490 ? 46.548 -2.107 9.334 1.00 69.25 490 ALA A N 1
ATOM 3772 C CA . ALA A 1 490 ? 46.433 -3.368 8.600 1.00 69.25 490 ALA A CA 1
ATOM 3773 C C . ALA A 1 490 ? 47.775 -3.805 7.978 1.00 69.25 490 ALA A C 1
ATOM 3775 O O . ALA A 1 490 ? 48.549 -2.974 7.493 1.00 69.25 490 ALA A O 1
ATOM 3776 N N . SER A 1 491 ? 48.040 -5.116 7.983 1.00 80.31 491 SER A N 1
ATOM 3777 C CA . SER A 1 491 ? 49.212 -5.712 7.331 1.00 80.31 491 SER A CA 1
ATOM 3778 C C . SER A 1 491 ? 49.073 -5.660 5.802 1.00 80.31 491 SER A C 1
ATOM 3780 O O . SER A 1 491 ? 47.962 -5.566 5.276 1.00 80.31 491 SER A O 1
ATOM 3782 N N . LYS A 1 492 ? 50.194 -5.732 5.068 1.00 81.62 492 LYS A N 1
ATOM 3783 C CA . LYS A 1 492 ? 50.189 -5.699 3.593 1.00 81.62 492 LYS A CA 1
ATOM 3784 C C . LYS A 1 492 ? 49.259 -6.761 2.972 1.00 81.62 492 LYS A C 1
ATOM 3786 O O . LYS A 1 492 ? 48.448 -6.370 2.139 1.00 81.62 492 LYS A O 1
ATOM 3791 N N . PRO A 1 493 ? 49.286 -8.043 3.393 1.00 80.69 493 PRO A N 1
ATOM 3792 C CA . PRO A 1 493 ? 48.372 -9.053 2.854 1.00 80.69 493 PRO A CA 1
ATOM 3793 C C . PRO A 1 493 ? 46.904 -8.715 3.126 1.00 80.69 493 PRO A C 1
ATOM 3795 O O . PRO A 1 493 ? 46.075 -8.813 2.233 1.00 80.69 493 PRO A O 1
ATOM 3798 N N . THR A 1 494 ? 46.581 -8.222 4.327 1.00 77.31 494 THR A N 1
ATOM 3799 C CA . THR A 1 494 ? 45.215 -7.804 4.673 1.00 77.31 494 THR A CA 1
ATOM 3800 C C . THR A 1 494 ? 44.757 -6.584 3.872 1.00 77.31 494 THR A C 1
ATOM 3802 O O . THR A 1 494 ? 43.578 -6.476 3.556 1.00 77.31 494 THR A O 1
ATOM 3805 N N . LEU A 1 495 ? 45.661 -5.657 3.540 1.00 77.19 495 LEU A N 1
ATOM 3806 C CA . LEU A 1 495 ? 45.360 -4.526 2.660 1.00 77.19 495 LEU A CA 1
ATOM 3807 C C . LEU A 1 495 ? 45.095 -4.991 1.229 1.00 77.19 495 LEU A C 1
ATOM 3809 O O . LEU A 1 495 ? 44.104 -4.566 0.653 1.00 77.19 495 LEU A O 1
ATOM 3813 N N . VAL A 1 496 ? 45.942 -5.868 0.684 1.00 79.94 496 VAL A N 1
ATOM 3814 C CA . VAL A 1 496 ? 45.761 -6.440 -0.659 1.00 79.94 496 VAL A CA 1
ATOM 3815 C C . VAL A 1 496 ? 44.436 -7.186 -0.744 1.00 79.94 496 VAL A C 1
ATOM 3817 O O . VAL A 1 496 ? 43.659 -6.894 -1.642 1.00 79.94 496 VAL A O 1
ATOM 3820 N N . GLU A 1 497 ? 44.137 -8.056 0.221 1.00 73.94 497 GLU A N 1
ATOM 3821 C CA . GLU A 1 497 ? 42.873 -8.796 0.260 1.00 73.94 497 GLU A CA 1
ATOM 3822 C C . GLU A 1 497 ? 41.673 -7.867 0.403 1.00 73.94 497 GLU A C 1
ATOM 3824 O O . GLU A 1 497 ? 40.769 -7.931 -0.413 1.00 73.94 497 GLU A O 1
ATOM 3829 N N . ARG A 1 498 ? 41.686 -6.909 1.337 1.00 69.50 498 ARG A N 1
ATOM 3830 C CA . ARG A 1 498 ? 40.558 -5.976 1.493 1.00 69.50 498 ARG A CA 1
ATOM 3831 C C . ARG A 1 498 ? 40.359 -5.064 0.294 1.00 69.50 498 ARG A C 1
ATOM 3833 O O . ARG A 1 498 ? 39.224 -4.733 -0.022 1.00 69.50 498 ARG A O 1
ATOM 3840 N N . ILE A 1 499 ? 41.436 -4.606 -0.340 1.00 73.12 499 ILE A N 1
ATOM 3841 C CA . ILE A 1 499 ? 41.359 -3.776 -1.546 1.00 73.12 499 ILE A CA 1
ATOM 3842 C C . ILE A 1 499 ? 40.849 -4.622 -2.705 1.00 73.12 499 ILE A C 1
ATOM 3844 O O . ILE A 1 499 ? 39.949 -4.174 -3.401 1.00 73.12 499 ILE A O 1
ATOM 3848 N N . TYR A 1 500 ? 41.355 -5.843 -2.875 1.00 72.06 500 TYR A N 1
ATOM 3849 C CA . TYR A 1 500 ? 40.901 -6.773 -3.902 1.00 72.06 500 TYR A CA 1
ATOM 3850 C C . TYR A 1 500 ? 39.423 -7.130 -3.702 1.00 72.06 500 TYR A C 1
ATOM 3852 O O . TYR A 1 500 ? 38.628 -6.880 -4.600 1.00 72.06 500 TYR A O 1
ATOM 3860 N N . GLU A 1 501 ? 39.036 -7.557 -2.496 1.00 61.31 501 GLU A N 1
ATOM 3861 C CA . GLU A 1 501 ? 37.658 -7.835 -2.078 1.00 61.31 501 GLU A CA 1
ATOM 3862 C C . GLU A 1 501 ? 36.748 -6.620 -2.272 1.00 61.31 501 GLU A C 1
ATOM 3864 O O . GLU A 1 501 ? 35.639 -6.760 -2.777 1.00 61.31 501 GLU A O 1
ATOM 3869 N N . CYS A 1 502 ? 37.199 -5.413 -1.915 1.00 56.28 502 CYS A N 1
ATOM 3870 C CA . CYS A 1 502 ? 36.473 -4.160 -2.137 1.00 56.28 502 CYS A CA 1
ATOM 3871 C C . CYS A 1 502 ? 36.331 -3.845 -3.628 1.00 56.28 502 CYS A C 1
ATOM 3873 O O . CYS A 1 502 ? 35.265 -3.441 -4.082 1.00 56.28 502 CYS A O 1
ATOM 3875 N N . MET A 1 503 ? 37.372 -4.070 -4.423 1.00 56.56 503 MET A N 1
ATOM 3876 C CA . MET A 1 503 ? 37.339 -3.866 -5.866 1.00 56.56 503 MET A CA 1
ATOM 3877 C C . MET A 1 503 ? 36.428 -4.878 -6.566 1.00 56.56 503 MET A C 1
ATOM 3879 O O . MET A 1 503 ? 35.792 -4.493 -7.546 1.00 56.56 503 MET A O 1
ATOM 3883 N N . SER A 1 504 ? 36.301 -6.100 -6.037 1.00 47.78 504 SER A N 1
ATOM 3884 C CA . SER A 1 504 ? 35.346 -7.115 -6.495 1.00 47.78 504 SER A CA 1
ATOM 3885 C C . SER A 1 504 ? 33.924 -6.938 -5.937 1.00 47.78 504 SER A C 1
ATOM 3887 O O . SER A 1 504 ? 32.975 -7.310 -6.615 1.00 47.78 504 SER A O 1
ATOM 3889 N N . SER A 1 505 ? 33.738 -6.328 -4.756 1.00 40.16 505 SER A N 1
ATOM 3890 C CA . SER A 1 505 ? 32.422 -6.172 -4.094 1.00 40.16 505 SER A CA 1
ATOM 3891 C C . SER A 1 505 ? 31.770 -4.786 -4.238 1.00 40.16 505 SER A C 1
ATOM 3893 O O . SER A 1 505 ? 30.558 -4.663 -4.074 1.00 40.16 505 SER A O 1
ATOM 3895 N N . VAL A 1 506 ? 32.510 -3.716 -4.566 1.00 44.50 506 VAL A N 1
ATOM 3896 C CA . VAL A 1 506 ? 31.973 -2.334 -4.517 1.00 44.50 506 VAL A CA 1
ATOM 3897 C C . VAL A 1 506 ? 31.490 -1.778 -5.862 1.00 44.50 506 VAL A C 1
ATOM 3899 O O . VAL A 1 506 ? 30.781 -0.770 -5.880 1.00 44.50 506 VAL A O 1
ATOM 3902 N N . LYS A 1 507 ? 31.782 -2.382 -7.014 1.00 50.38 507 LYS A N 1
ATOM 3903 C CA . LYS A 1 507 ? 31.730 -1.603 -8.269 1.00 50.38 507 LYS A CA 1
ATOM 3904 C C . LYS A 1 507 ? 30.396 -1.554 -9.008 1.00 50.38 507 LYS A C 1
ATOM 3906 O O . LYS A 1 507 ? 30.084 -0.504 -9.570 1.00 50.38 507 LYS A O 1
ATOM 3911 N N . LEU A 1 508 ? 29.594 -2.614 -8.991 1.00 44.19 508 LEU A N 1
ATOM 3912 C CA . LEU A 1 508 ? 28.375 -2.651 -9.798 1.00 44.19 508 LEU A CA 1
ATOM 3913 C C . LEU A 1 508 ? 27.170 -2.112 -9.038 1.00 44.19 508 LEU A C 1
ATOM 3915 O O . LEU A 1 508 ? 26.592 -1.105 -9.431 1.00 44.19 508 LEU A O 1
ATOM 3919 N N . VAL A 1 509 ? 26.828 -2.747 -7.918 1.00 41.50 509 VAL A N 1
ATOM 3920 C CA . VAL A 1 509 ? 25.638 -2.404 -7.138 1.00 41.50 509 VAL A CA 1
ATOM 3921 C C . VAL A 1 509 ? 25.736 -0.970 -6.624 1.00 41.50 509 VAL A C 1
ATOM 3923 O O . VAL A 1 509 ? 24.765 -0.247 -6.713 1.00 41.50 509 VAL A O 1
ATOM 3926 N N . THR A 1 510 ? 26.895 -0.459 -6.202 1.00 41.78 510 THR A N 1
ATOM 3927 C CA . THR A 1 510 ? 27.003 0.944 -5.745 1.00 41.78 510 THR A CA 1
ATOM 3928 C C . THR A 1 510 ? 26.801 1.968 -6.874 1.00 41.78 510 THR A C 1
ATOM 3930 O O . THR A 1 510 ? 26.125 2.976 -6.656 1.00 41.78 510 THR A O 1
ATOM 3933 N N . LYS A 1 511 ? 27.326 1.719 -8.087 1.00 46.84 511 LYS A N 1
ATOM 3934 C CA . LYS A 1 511 ? 27.102 2.581 -9.267 1.00 46.84 511 LYS A CA 1
ATOM 3935 C C . LYS A 1 511 ? 25.677 2.443 -9.805 1.00 46.84 511 LYS A C 1
ATOM 3937 O O . LYS A 1 511 ? 25.030 3.455 -10.067 1.00 46.84 511 LYS A O 1
ATOM 3942 N N . LEU A 1 512 ? 25.161 1.217 -9.898 1.00 46.19 512 LEU A N 1
ATOM 3943 C CA . LEU A 1 512 ? 23.768 0.945 -10.238 1.00 46.19 512 LEU A CA 1
ATOM 3944 C C . LEU A 1 512 ? 22.831 1.573 -9.210 1.00 46.19 512 LEU A C 1
ATOM 3946 O O . LEU A 1 512 ? 21.887 2.211 -9.624 1.00 46.19 512 LEU A O 1
ATOM 3950 N N . LEU A 1 513 ? 23.118 1.530 -7.905 1.00 45.66 513 LEU A N 1
ATOM 3951 C CA . LEU A 1 513 ? 22.349 2.217 -6.861 1.00 45.66 513 LEU A CA 1
ATOM 3952 C C . LEU A 1 513 ? 22.416 3.740 -7.047 1.00 45.66 513 LEU A C 1
ATOM 3954 O O . LEU A 1 513 ? 21.385 4.393 -6.957 1.00 45.66 513 LEU A O 1
ATOM 3958 N N . GLN A 1 514 ? 23.569 4.338 -7.363 1.00 43.88 514 GLN A N 1
ATOM 3959 C CA . GLN A 1 514 ? 23.644 5.780 -7.661 1.00 43.88 514 GLN A CA 1
ATOM 3960 C C . GLN A 1 514 ? 22.801 6.186 -8.887 1.00 43.88 514 GLN A C 1
ATOM 3962 O O . GLN A 1 514 ? 22.230 7.278 -8.897 1.00 43.88 514 GLN A O 1
ATOM 3967 N N . LEU A 1 515 ? 22.679 5.307 -9.886 1.00 45.69 515 LEU A N 1
ATOM 3968 C CA . LEU A 1 515 ? 21.885 5.518 -11.104 1.00 45.69 515 LEU A CA 1
ATOM 3969 C C . LEU A 1 515 ? 20.398 5.133 -10.939 1.00 45.69 515 LEU A C 1
ATOM 3971 O O . LEU A 1 515 ? 19.519 5.808 -11.472 1.00 45.69 515 LEU A O 1
ATOM 3975 N N . TRP A 1 516 ? 20.098 4.091 -10.159 1.00 44.38 516 TRP A N 1
ATOM 3976 C CA . TRP A 1 516 ? 18.766 3.660 -9.712 1.00 44.38 516 TRP A CA 1
ATOM 3977 C C . TRP A 1 516 ? 18.141 4.735 -8.817 1.00 44.38 516 TRP A C 1
ATOM 3979 O O . TRP A 1 516 ? 16.943 5.006 -8.901 1.00 44.38 516 TRP A O 1
ATOM 3989 N N . PHE A 1 517 ? 18.965 5.397 -8.000 1.00 43.78 517 PHE A N 1
ATOM 3990 C CA . PHE A 1 517 ? 18.605 6.517 -7.136 1.00 43.78 517 PHE A CA 1
ATOM 3991 C C . PHE A 1 517 ? 19.090 7.849 -7.704 1.00 43.78 517 PHE A C 1
ATOM 3993 O O . PHE A 1 517 ? 19.705 8.636 -6.976 1.00 43.78 517 PHE A O 1
ATOM 4000 N N . MET A 1 518 ? 18.778 8.126 -8.980 1.00 38.97 518 MET A N 1
ATOM 4001 C CA . MET A 1 518 ? 18.891 9.480 -9.529 1.00 38.97 518 MET A CA 1
ATOM 4002 C C . MET A 1 518 ? 18.444 10.491 -8.468 1.00 38.97 518 MET A C 1
ATOM 4004 O O . MET A 1 518 ? 17.332 10.389 -7.931 1.00 38.97 518 MET A O 1
ATOM 4008 N N . LYS A 1 519 ? 19.304 11.470 -8.144 1.00 37.72 519 LYS A N 1
ATOM 4009 C CA . LYS A 1 519 ? 18.880 12.623 -7.337 1.00 37.72 519 LYS A CA 1
ATOM 4010 C C . LYS A 1 519 ? 17.589 13.140 -7.978 1.00 37.72 519 LYS A C 1
ATOM 4012 O O . LYS A 1 519 ? 17.594 13.283 -9.200 1.00 37.72 519 LYS A O 1
ATOM 4017 N N . PRO A 1 520 ? 16.499 13.391 -7.224 1.00 39.12 520 PRO A N 1
ATOM 4018 C CA . PRO A 1 520 ? 15.280 13.928 -7.810 1.00 39.12 520 PRO A CA 1
ATOM 4019 C C . PRO A 1 520 ? 15.657 15.205 -8.550 1.00 39.12 520 PRO A C 1
ATOM 4021 O O . PRO A 1 520 ? 15.989 16.218 -7.930 1.00 39.12 520 PRO A O 1
ATOM 4024 N N . ALA A 1 521 ? 15.701 15.115 -9.874 1.00 39.69 521 ALA A N 1
ATOM 4025 C CA . ALA A 1 521 ? 16.191 16.186 -10.702 1.00 39.69 521 ALA A CA 1
ATOM 4026 C C . ALA A 1 521 ? 15.083 17.234 -10.725 1.00 39.69 521 ALA A C 1
ATOM 4028 O O . ALA A 1 521 ? 14.069 17.113 -11.404 1.00 39.69 521 ALA A O 1
ATOM 4029 N N . ARG A 1 522 ? 15.242 18.249 -9.875 1.00 42.88 522 ARG A N 1
ATOM 4030 C CA . ARG A 1 522 ? 14.345 19.404 -9.788 1.00 42.88 522 ARG A CA 1
ATOM 4031 C C . ARG A 1 522 ? 14.646 20.418 -10.895 1.00 42.88 522 ARG A C 1
ATOM 4033 O O . ARG A 1 522 ? 14.494 21.614 -10.669 1.00 42.88 522 ARG A O 1
ATOM 4040 N N . THR A 1 523 ? 15.111 19.975 -12.060 1.00 50.91 523 THR A N 1
ATOM 4041 C CA . THR A 1 523 ? 15.343 20.889 -13.177 1.00 50.91 523 THR A CA 1
ATOM 4042 C C . THR A 1 523 ? 13.995 21.189 -13.847 1.00 50.91 523 THR A C 1
ATOM 4044 O O . THR A 1 523 ? 13.206 20.268 -14.076 1.00 50.91 523 THR A O 1
ATOM 4047 N N . PRO A 1 524 ? 13.678 22.464 -14.139 1.00 52.62 524 PRO A N 1
ATOM 4048 C CA . PRO A 1 524 ? 12.460 22.843 -14.864 1.00 52.62 524 PRO A CA 1
ATOM 4049 C C . PRO A 1 524 ? 12.274 22.067 -16.177 1.00 52.62 524 PRO A C 1
ATOM 4051 O O . PRO A 1 524 ? 11.152 21.708 -16.516 1.00 52.62 524 PRO A O 1
ATOM 4054 N N . ALA A 1 525 ? 13.383 21.730 -16.842 1.00 56.06 525 ALA A N 1
ATOM 4055 C CA . ALA A 1 525 ? 13.459 20.888 -18.032 1.00 56.06 525 ALA A CA 1
ATOM 4056 C C . ALA A 1 525 ? 12.695 19.556 -17.904 1.00 56.06 525 ALA A C 1
ATOM 4058 O O . ALA A 1 525 ? 11.850 19.251 -18.736 1.00 56.06 525 ALA A O 1
ATOM 4059 N N . ILE A 1 526 ? 12.915 18.789 -16.831 1.00 56.94 526 ILE A N 1
ATOM 4060 C CA . ILE A 1 526 ? 12.280 17.469 -16.661 1.00 56.94 526 ILE A CA 1
ATOM 4061 C C . ILE A 1 526 ? 10.782 17.603 -16.377 1.00 56.94 526 ILE A C 1
ATOM 4063 O O . ILE A 1 526 ? 9.984 16.838 -16.905 1.00 56.94 526 ILE A O 1
ATOM 4067 N N . LYS A 1 527 ? 10.377 18.614 -15.596 1.00 59.84 527 LYS A N 1
ATOM 4068 C CA . LYS A 1 527 ? 8.951 18.889 -15.353 1.00 59.84 527 LYS A CA 1
ATOM 4069 C C . LYS A 1 527 ? 8.217 19.289 -16.633 1.00 59.84 527 LYS A C 1
ATOM 4071 O O . LYS A 1 527 ? 7.080 18.872 -16.823 1.00 59.84 527 LYS A O 1
ATOM 4076 N N . MET A 1 528 ? 8.856 20.098 -17.481 1.00 61.09 528 MET A N 1
ATOM 4077 C CA . MET A 1 528 ? 8.305 20.483 -18.781 1.00 61.09 528 MET A CA 1
ATOM 4078 C C . MET A 1 528 ? 8.254 19.293 -19.742 1.00 61.09 528 MET A C 1
ATOM 4080 O O . MET A 1 528 ? 7.242 19.122 -20.407 1.00 61.09 528 MET A O 1
ATOM 4084 N N . GLY A 1 529 ? 9.284 18.440 -19.761 1.00 62.25 529 GLY A N 1
ATOM 4085 C CA . GLY A 1 529 ? 9.310 17.212 -20.561 1.00 62.25 529 GLY A CA 1
ATOM 4086 C C . GLY A 1 529 ? 8.162 16.261 -20.220 1.00 62.25 529 GLY A C 1
ATOM 4087 O O . GLY A 1 529 ? 7.362 15.952 -21.097 1.00 62.25 529 GLY A O 1
ATOM 4088 N N . SER A 1 530 ? 8.001 15.901 -18.941 1.00 65.88 530 SER A N 1
ATOM 4089 C CA . SER A 1 530 ? 6.927 14.991 -18.508 1.00 65.88 530 SER A CA 1
ATOM 4090 C C . SER A 1 530 ? 5.521 15.562 -18.720 1.00 65.88 530 SER A C 1
ATOM 4092 O O . SER A 1 530 ? 4.584 14.823 -18.998 1.00 65.88 530 SER A O 1
ATOM 4094 N N . ALA A 1 531 ? 5.338 16.882 -18.607 1.00 68.19 531 ALA A N 1
ATOM 4095 C CA . ALA A 1 531 ? 4.055 17.510 -18.932 1.00 68.19 531 ALA A CA 1
ATOM 4096 C C . ALA A 1 531 ? 3.768 17.508 -20.447 1.00 68.19 531 ALA A C 1
ATOM 4098 O O . ALA A 1 531 ? 2.608 17.524 -20.853 1.00 68.19 531 ALA A O 1
ATOM 4099 N N . ASN A 1 532 ? 4.815 17.498 -21.276 1.00 73.50 532 ASN A N 1
ATOM 4100 C CA . ASN A 1 532 ? 4.709 17.562 -22.728 1.00 73.50 532 ASN A CA 1
ATOM 4101 C C . ASN A 1 532 ? 4.526 16.186 -23.388 1.00 73.50 532 ASN A C 1
ATOM 4103 O O . ASN A 1 532 ? 3.967 16.124 -24.476 1.00 73.50 532 ASN A O 1
ATOM 4107 N N . GLU A 1 533 ? 4.936 15.089 -22.744 1.00 75.69 533 GLU A N 1
ATOM 4108 C CA . GLU A 1 533 ? 4.752 13.714 -23.248 1.00 75.69 533 GLU A CA 1
ATOM 4109 C C . GLU A 1 533 ? 3.292 13.416 -23.619 1.00 75.69 533 GLU A C 1
ATOM 4111 O O . GLU A 1 533 ? 3.022 12.912 -24.707 1.00 75.69 533 GLU A O 1
ATOM 4116 N N . VAL A 1 534 ? 2.336 13.829 -22.778 1.00 76.19 534 VAL A N 1
ATOM 4117 C CA . VAL A 1 534 ? 0.896 13.663 -23.052 1.00 76.19 534 VAL A CA 1
ATOM 4118 C C . VAL A 1 534 ? 0.469 14.461 -24.289 1.00 76.19 534 VAL A C 1
ATOM 4120 O O . VAL A 1 534 ? -0.271 13.958 -25.132 1.00 76.19 534 VAL A O 1
ATOM 4123 N N . ASN A 1 535 ? 0.964 15.693 -24.435 1.00 78.44 535 ASN A N 1
ATOM 4124 C CA . ASN A 1 535 ? 0.655 16.532 -25.595 1.00 78.44 535 ASN A CA 1
ATOM 4125 C C . ASN A 1 535 ? 1.237 15.944 -26.886 1.00 78.44 535 ASN A C 1
ATOM 4127 O O . ASN A 1 535 ? 0.581 15.972 -27.925 1.00 78.44 535 ASN A O 1
ATOM 4131 N N . ILE A 1 536 ? 2.450 15.389 -26.816 1.00 81.44 536 ILE A N 1
ATOM 4132 C CA . ILE A 1 536 ? 3.106 14.731 -27.947 1.00 81.44 536 ILE A CA 1
ATOM 4133 C C . ILE A 1 536 ? 2.336 13.477 -28.352 1.00 81.44 536 ILE A C 1
ATOM 4135 O O . ILE A 1 536 ? 2.059 13.311 -29.538 1.00 81.44 536 ILE A O 1
ATOM 4139 N N . ALA A 1 537 ? 1.955 12.631 -27.391 1.00 82.94 537 ALA A N 1
ATOM 4140 C CA . ALA A 1 537 ? 1.184 11.421 -27.655 1.00 82.94 537 ALA A CA 1
ATOM 4141 C C . ALA A 1 537 ? -0.144 11.748 -28.359 1.00 82.94 537 ALA A C 1
ATOM 4143 O O . ALA A 1 537 ? -0.442 11.172 -29.402 1.00 82.94 537 ALA A O 1
ATOM 4144 N N . MET A 1 538 ? -0.889 12.747 -27.866 1.00 81.88 538 MET A N 1
ATOM 4145 C CA . MET A 1 538 ? -2.134 13.194 -28.507 1.00 81.88 538 MET A CA 1
ATOM 4146 C C . MET A 1 538 ? -1.913 13.770 -29.916 1.00 81.88 538 MET A C 1
ATOM 4148 O O . MET A 1 538 ? -2.750 13.592 -30.798 1.00 81.88 538 MET A O 1
ATOM 4152 N N . ALA A 1 539 ? -0.799 14.469 -30.147 1.00 85.31 539 ALA A N 1
ATOM 4153 C CA . ALA A 1 539 ? -0.505 15.085 -31.439 1.00 85.31 539 ALA A CA 1
ATOM 4154 C C . ALA A 1 539 ? 0.048 14.093 -32.478 1.00 85.31 539 ALA A C 1
ATOM 4156 O O . ALA A 1 539 ? -0.103 14.333 -33.680 1.00 85.31 539 ALA A O 1
ATOM 4157 N N . LEU A 1 540 ? 0.684 12.997 -32.047 1.00 89.81 540 LEU A N 1
ATOM 4158 C CA . LEU A 1 540 ? 1.464 12.113 -32.916 1.00 89.81 540 LEU A CA 1
ATOM 4159 C C . LEU A 1 540 ? 0.637 11.521 -34.061 1.00 89.81 540 LEU A C 1
ATOM 4161 O O . LEU A 1 540 ? 1.081 11.585 -35.204 1.00 89.81 540 LEU A O 1
ATOM 4165 N N . ALA A 1 541 ? -0.566 11.007 -33.786 1.00 89.50 541 ALA A N 1
ATOM 4166 C CA . ALA A 1 541 ? -1.420 10.409 -34.815 1.00 89.50 541 ALA A CA 1
ATOM 4167 C C . ALA A 1 541 ? -1.760 11.416 -35.929 1.00 89.50 541 ALA A C 1
ATOM 4169 O O . ALA A 1 541 ? -1.541 11.152 -37.111 1.00 89.50 541 ALA A O 1
ATOM 4170 N N . SER A 1 542 ? -2.198 12.623 -35.548 1.00 89.12 542 SER A N 1
ATOM 4171 C CA . SER A 1 542 ? -2.491 13.698 -36.507 1.00 89.12 542 SER A CA 1
ATOM 4172 C C . SER A 1 542 ? -1.250 14.143 -37.287 1.00 89.12 542 SER A C 1
ATOM 4174 O O . SER A 1 542 ? -1.325 14.430 -38.480 1.00 89.12 542 SER A O 1
ATOM 4176 N N . TRP A 1 543 ? -0.089 14.159 -36.629 1.00 92.69 543 TRP A N 1
ATOM 4177 C CA . TRP A 1 543 ? 1.174 14.524 -37.251 1.00 92.69 543 TRP A CA 1
ATOM 4178 C C . TRP A 1 543 ? 1.629 13.469 -38.264 1.00 92.69 543 TRP A C 1
ATOM 4180 O O . TRP A 1 543 ? 2.093 13.834 -39.343 1.00 92.69 543 TRP A O 1
ATOM 4190 N N . MET A 1 544 ? 1.462 12.176 -37.965 1.00 91.12 544 MET A N 1
ATOM 4191 C CA . MET A 1 544 ? 1.812 11.085 -38.879 1.00 91.12 544 MET A CA 1
ATOM 4192 C C . MET A 1 544 ? 0.915 11.063 -40.118 1.00 91.12 544 MET A C 1
ATOM 4194 O O . MET A 1 544 ? 1.422 10.848 -41.212 1.00 91.12 544 MET A O 1
ATOM 4198 N N . ASN A 1 545 ? -0.362 11.428 -40.001 1.00 88.81 545 ASN A N 1
ATOM 4199 C CA . ASN A 1 545 ? -1.233 11.564 -41.175 1.00 88.81 545 ASN A CA 1
ATOM 4200 C C . ASN A 1 545 ? -0.728 12.618 -42.180 1.00 88.81 545 ASN A C 1
ATOM 4202 O O . ASN A 1 545 ? -0.998 12.510 -43.371 1.00 88.81 545 ASN A O 1
ATOM 4206 N N . ILE A 1 546 ? 0.015 13.630 -41.716 1.00 89.19 546 ILE A N 1
ATOM 4207 C CA . ILE A 1 546 ? 0.556 14.702 -42.568 1.00 89.19 546 ILE A CA 1
ATOM 4208 C C . ILE A 1 546 ? 1.998 14.402 -43.002 1.00 89.19 546 ILE A C 1
ATOM 4210 O O . ILE A 1 546 ? 2.374 14.648 -44.146 1.00 89.19 546 ILE A O 1
ATOM 4214 N N . TYR A 1 547 ? 2.831 13.907 -42.085 1.00 89.88 547 TYR A N 1
ATOM 4215 C CA . TYR A 1 547 ? 4.286 13.828 -42.255 1.00 89.88 547 TYR A CA 1
ATOM 4216 C C . TYR A 1 547 ? 4.856 12.408 -42.175 1.00 89.88 547 TYR A C 1
ATOM 4218 O O . TYR A 1 547 ? 6.072 12.241 -42.280 1.00 89.88 547 TYR A O 1
ATOM 4226 N N . GLY A 1 548 ? 4.015 11.390 -41.987 1.00 86.94 548 GLY A N 1
ATOM 4227 C CA . GLY A 1 548 ? 4.397 10.000 -41.726 1.00 86.94 548 GLY A CA 1
ATOM 4228 C C . GLY A 1 548 ? 4.976 9.249 -42.923 1.00 86.94 548 GLY A C 1
ATOM 4229 O O . GLY A 1 548 ? 5.337 8.084 -42.788 1.00 86.94 548 GLY A O 1
ATOM 4230 N N . SER A 1 549 ? 5.122 9.892 -44.087 1.00 85.31 549 SER A N 1
ATOM 4231 C CA . SER A 1 549 ? 5.687 9.274 -45.298 1.00 85.31 549 SER A CA 1
ATOM 4232 C C . SER A 1 549 ? 4.980 7.957 -45.670 1.00 85.31 549 SER A C 1
ATOM 4234 O O . SER A 1 549 ? 5.636 6.949 -45.931 1.00 85.31 549 SER A O 1
ATOM 4236 N N . GLY A 1 550 ? 3.643 7.959 -45.635 1.00 86.12 550 GLY A N 1
ATOM 4237 C CA . GLY A 1 550 ? 2.795 6.785 -45.877 1.00 86.12 550 GLY A CA 1
ATOM 4238 C C . GLY A 1 550 ? 2.467 5.963 -44.627 1.00 86.12 550 GLY A C 1
ATOM 4239 O O . GLY A 1 550 ? 1.580 5.123 -44.694 1.00 86.12 550 GLY A O 1
ATOM 4240 N N . TRP A 1 551 ? 3.129 6.207 -43.491 1.00 92.38 551 TRP A N 1
ATOM 4241 C CA . TRP A 1 551 ? 2.785 5.588 -42.209 1.00 92.38 551 TRP A CA 1
ATOM 4242 C C . TRP A 1 551 ? 1.757 6.407 -41.429 1.00 92.38 551 TRP A C 1
ATOM 4244 O O . TRP A 1 551 ? 1.872 7.628 -41.327 1.00 92.38 551 TRP A O 1
ATOM 4254 N N . SER A 1 552 ? 0.822 5.719 -40.786 1.00 92.19 552 SER A N 1
ATOM 4255 C CA . SER A 1 552 ? -0.154 6.282 -39.853 1.00 92.19 552 SER A CA 1
ATOM 4256 C C . SER A 1 552 ? -0.246 5.425 -38.588 1.00 92.19 552 SER A C 1
ATOM 4258 O O . SER A 1 552 ? 0.200 4.278 -38.575 1.00 92.19 552 SER A O 1
ATOM 4260 N N . VAL A 1 553 ? -0.781 5.994 -37.507 1.00 91.19 553 VAL A N 1
ATOM 4261 C CA . VAL A 1 553 ? -1.087 5.240 -36.283 1.00 91.19 553 VAL A CA 1
ATOM 4262 C C . VAL A 1 553 ? -2.467 4.611 -36.458 1.00 91.19 553 VAL A C 1
ATOM 4264 O O . VAL A 1 553 ? -3.445 5.349 -36.609 1.00 91.19 553 VAL A O 1
ATOM 4267 N N . ALA A 1 554 ? -2.556 3.281 -36.420 1.00 86.94 554 ALA A N 1
ATOM 4268 C CA . ALA A 1 554 ? -3.816 2.563 -36.595 1.00 86.94 554 ALA A CA 1
ATOM 4269 C C . ALA A 1 554 ? -4.842 3.041 -35.557 1.00 86.94 554 ALA A C 1
ATOM 4271 O O . ALA A 1 554 ? -4.558 3.078 -34.358 1.00 86.94 554 ALA A O 1
ATOM 4272 N N . ASN A 1 555 ? -6.023 3.461 -36.020 1.00 81.44 555 ASN A N 1
ATOM 4273 C CA . ASN A 1 555 ? -7.098 4.028 -35.190 1.00 81.44 555 ASN A CA 1
ATOM 4274 C C . ASN A 1 555 ? -6.686 5.221 -34.295 1.00 81.44 555 ASN A C 1
ATOM 4276 O O . ASN A 1 555 ? -7.423 5.590 -33.383 1.00 81.44 555 ASN A O 1
ATOM 4280 N N . GLY A 1 556 ? -5.518 5.831 -34.536 1.00 80.62 556 GLY A N 1
ATOM 4281 C CA . GLY A 1 556 ? -4.942 6.855 -33.661 1.00 80.62 556 GLY A CA 1
ATOM 4282 C C . GLY A 1 556 ? -4.595 6.360 -32.252 1.00 80.62 556 GLY A C 1
ATOM 4283 O O . GLY A 1 556 ? -4.420 7.181 -31.352 1.00 80.62 556 GLY A O 1
ATOM 4284 N N . GLU A 1 557 ? -4.514 5.044 -32.042 1.00 83.12 557 GLU A N 1
ATOM 4285 C CA . GLU A 1 557 ? -4.348 4.445 -30.722 1.00 83.12 557 GLU A CA 1
ATOM 4286 C C . GLU A 1 557 ? -2.867 4.328 -30.329 1.00 83.12 557 GLU A C 1
ATOM 4288 O O . GLU A 1 557 ? -2.068 3.669 -30.995 1.00 83.12 557 GLU A O 1
ATOM 4293 N N . ILE A 1 558 ? -2.510 4.947 -29.200 1.00 87.25 558 ILE A N 1
ATOM 4294 C CA . ILE A 1 558 ? -1.228 4.753 -28.518 1.00 87.25 558 ILE A CA 1
ATOM 4295 C C . ILE A 1 558 ? -1.530 4.222 -27.126 1.00 87.25 558 ILE A C 1
ATOM 4297 O O . ILE A 1 558 ? -2.211 4.876 -26.333 1.00 87.25 558 ILE A O 1
ATOM 4301 N N . VAL A 1 559 ? -1.008 3.039 -26.824 1.00 85.38 559 VAL A N 1
ATOM 4302 C CA . VAL A 1 559 ? -1.259 2.361 -25.558 1.00 85.38 559 VAL A CA 1
ATOM 4303 C C . VAL A 1 559 ? -0.073 2.556 -24.625 1.00 85.38 559 VAL A C 1
ATOM 4305 O O . VAL A 1 559 ? 1.075 2.324 -24.997 1.00 85.38 559 VAL A O 1
ATOM 4308 N N . HIS A 1 560 ? -0.343 2.970 -23.392 1.00 83.38 560 HIS A N 1
ATOM 4309 C CA . HIS A 1 560 ? 0.688 3.148 -22.374 1.00 83.38 560 HIS A CA 1
ATOM 4310 C C . HIS A 1 560 ? 0.844 1.879 -21.523 1.00 83.38 560 HIS A C 1
ATOM 4312 O O . HIS A 1 560 ? -0.104 1.109 -21.333 1.00 83.38 560 HIS A O 1
ATOM 4318 N N . ARG A 1 561 ? 2.059 1.657 -21.016 1.00 79.69 561 ARG A N 1
ATOM 4319 C CA . ARG A 1 561 ? 2.425 0.539 -20.133 1.00 79.69 561 ARG A CA 1
ATOM 4320 C C . ARG A 1 561 ? 3.307 1.059 -19.004 1.00 79.69 561 ARG A C 1
ATOM 4322 O O . ARG A 1 561 ? 4.103 1.968 -19.232 1.00 79.69 561 ARG A O 1
ATOM 4329 N N . GLY A 1 562 ? 3.200 0.486 -17.806 1.00 77.44 562 GLY A N 1
ATOM 4330 C CA . GLY A 1 562 ? 4.115 0.794 -16.706 1.00 77.44 562 GLY A CA 1
ATOM 4331 C C . GLY A 1 562 ? 5.506 0.179 -16.895 1.00 77.44 562 GLY A C 1
ATOM 4332 O O . GLY A 1 562 ? 6.083 0.205 -17.983 1.00 77.44 562 GLY A O 1
ATOM 4333 N N . LEU A 1 563 ? 6.102 -0.341 -15.826 1.00 80.44 563 LEU A N 1
ATOM 4334 C CA . LEU A 1 563 ? 7.368 -1.064 -15.909 1.00 80.44 563 LEU A CA 1
ATOM 4335 C C . LEU A 1 563 ? 7.105 -2.491 -16.399 1.00 80.44 563 LEU A C 1
ATOM 4337 O O . LEU A 1 563 ? 6.421 -3.258 -15.731 1.00 80.44 563 LEU A O 1
ATOM 4341 N N . LEU A 1 564 ? 7.668 -2.850 -17.546 1.00 85.50 564 LEU A N 1
ATOM 4342 C CA . LEU A 1 564 ? 7.560 -4.171 -18.159 1.00 85.50 564 LEU A CA 1
ATOM 4343 C C . LEU A 1 564 ? 8.832 -4.970 -17.899 1.00 85.50 564 LEU A C 1
ATOM 4345 O O . LEU A 1 564 ? 9.926 -4.448 -18.088 1.00 85.50 564 LEU A O 1
ATOM 4349 N N . GLN A 1 565 ? 8.704 -6.230 -17.510 1.00 87.06 565 GLN A N 1
ATOM 4350 C CA . GLN A 1 565 ? 9.812 -7.170 -17.362 1.00 87.06 565 GLN A CA 1
ATOM 4351 C C . GLN A 1 565 ? 9.791 -8.185 -18.498 1.00 87.06 565 GLN A C 1
ATOM 4353 O O . GLN A 1 565 ? 8.725 -8.685 -18.837 1.00 87.06 565 GLN A O 1
ATOM 4358 N N . ASN A 1 566 ? 10.948 -8.538 -19.053 1.00 90.62 566 ASN A N 1
ATOM 4359 C CA . ASN A 1 566 ? 11.009 -9.627 -20.026 1.00 90.62 566 ASN A CA 1
ATOM 4360 C C . ASN A 1 566 ? 10.703 -10.975 -19.346 1.00 90.62 566 ASN A C 1
ATOM 4362 O O . ASN A 1 566 ? 11.254 -11.273 -18.284 1.00 90.62 566 ASN A O 1
ATOM 4366 N N . ARG A 1 567 ? 9.839 -11.793 -19.958 1.00 86.19 567 ARG A N 1
ATOM 4367 C CA . ARG A 1 567 ? 9.412 -13.079 -19.384 1.00 86.19 567 ARG A CA 1
ATOM 4368 C C . ARG A 1 567 ? 10.517 -14.144 -19.388 1.00 86.19 567 ARG A C 1
ATOM 4370 O O . ARG A 1 567 ? 10.579 -14.948 -18.466 1.00 86.19 567 ARG A O 1
ATOM 4377 N N . GLU A 1 568 ? 11.385 -14.147 -20.396 1.00 86.44 568 GLU A N 1
ATOM 4378 C CA . GLU A 1 568 ? 12.450 -15.151 -20.566 1.00 86.44 568 GLU A CA 1
ATOM 4379 C C . GLU A 1 568 ? 13.777 -14.738 -19.929 1.00 86.44 568 GLU A C 1
ATOM 4381 O O . GLU A 1 568 ? 14.551 -15.588 -19.498 1.00 86.44 568 GLU A O 1
ATOM 4386 N N . VAL A 1 569 ? 14.034 -13.432 -19.840 1.00 84.38 569 VAL A N 1
ATOM 4387 C CA . VAL A 1 569 ? 15.240 -12.852 -19.244 1.00 84.38 569 VAL A CA 1
ATOM 4388 C C . VAL A 1 569 ? 14.816 -11.894 -18.126 1.00 84.38 569 VAL A C 1
ATOM 4390 O O . VAL A 1 569 ? 14.809 -10.676 -18.319 1.00 84.38 569 VAL A O 1
ATOM 4393 N N . PRO A 1 570 ? 14.464 -12.410 -16.931 1.00 79.00 570 PRO A N 1
ATOM 4394 C CA . PRO A 1 570 ? 13.820 -11.630 -15.872 1.00 79.00 570 PRO A CA 1
ATOM 4395 C C . PRO A 1 570 ? 14.654 -10.465 -15.329 1.00 79.00 570 PRO A C 1
ATOM 4397 O O . PRO A 1 570 ? 14.136 -9.651 -14.566 1.00 79.00 570 PRO A O 1
ATOM 4400 N N . VAL A 1 571 ? 15.944 -10.382 -15.646 1.00 76.06 571 VAL A N 1
ATOM 4401 C CA . VAL A 1 571 ? 16.806 -9.255 -15.270 1.00 76.06 571 VAL A CA 1
ATOM 4402 C C . VAL A 1 571 ? 16.522 -7.989 -16.101 1.00 76.06 571 VAL A C 1
ATOM 4404 O O . VAL A 1 571 ? 16.746 -6.873 -15.624 1.00 76.06 571 VAL A O 1
ATOM 4407 N N . LEU A 1 572 ? 15.964 -8.141 -17.307 1.00 83.56 572 LEU A N 1
ATOM 4408 C CA . LEU A 1 572 ? 15.592 -7.039 -18.192 1.00 83.56 572 LEU A CA 1
ATOM 4409 C C . LEU A 1 572 ? 14.243 -6.441 -17.798 1.00 83.56 572 LEU A C 1
ATOM 4411 O O . LEU A 1 572 ? 13.240 -7.150 -17.689 1.00 83.56 572 LEU A O 1
ATOM 4415 N N . ALA A 1 573 ? 14.204 -5.118 -17.646 1.00 86.50 573 ALA A N 1
ATOM 4416 C CA . ALA A 1 573 ? 12.966 -4.379 -17.451 1.00 86.50 573 ALA A CA 1
ATOM 4417 C C . ALA A 1 573 ? 12.970 -3.068 -18.240 1.00 86.50 573 ALA A C 1
ATOM 4419 O O . ALA A 1 573 ? 14.013 -2.540 -18.598 1.00 86.50 573 ALA A O 1
ATOM 4420 N N . THR A 1 574 ? 11.812 -2.507 -18.556 1.00 88.69 574 THR A N 1
ATOM 4421 C CA . THR A 1 574 ? 11.753 -1.294 -19.364 1.00 88.69 574 THR A CA 1
ATOM 4422 C C . THR A 1 574 ? 10.456 -0.520 -19.182 1.00 88.69 574 THR A C 1
ATOM 4424 O O . THR A 1 574 ? 9.441 -1.085 -18.795 1.00 88.69 574 THR A O 1
ATOM 4427 N N . SER A 1 575 ? 10.482 0.781 -19.459 1.00 87.00 575 SER A N 1
ATOM 4428 C CA . SER A 1 575 ? 9.299 1.650 -19.434 1.00 87.00 575 SER A CA 1
ATOM 4429 C C . SER A 1 575 ? 9.213 2.387 -20.759 1.00 87.00 575 SER A C 1
ATOM 4431 O O . SER A 1 575 ? 9.964 3.330 -20.967 1.00 87.00 575 SER A O 1
ATOM 4433 N N . ILE A 1 576 ? 8.381 1.875 -21.667 1.00 89.12 576 ILE A N 1
ATOM 4434 C CA . ILE A 1 576 ? 8.164 2.418 -23.018 1.00 89.12 576 ILE A CA 1
ATOM 4435 C C . ILE A 1 576 ? 7.138 3.547 -22.983 1.00 89.12 576 ILE A C 1
ATOM 4437 O O . ILE A 1 576 ? 6.039 3.333 -22.484 1.00 89.12 576 ILE A O 1
ATOM 4441 N N . ASP A 1 577 ? 7.426 4.724 -23.526 1.00 87.50 577 ASP A N 1
ATOM 4442 C CA . ASP A 1 577 ? 6.479 5.848 -23.435 1.00 87.50 577 ASP A CA 1
ATOM 4443 C C . ASP A 1 577 ? 5.122 5.534 -24.094 1.00 87.50 577 ASP A C 1
ATOM 4445 O O . ASP A 1 577 ? 4.085 6.052 -23.678 1.00 87.50 577 ASP A O 1
ATOM 4449 N N . GLY A 1 578 ? 5.108 4.621 -25.069 1.00 89.38 578 GLY A N 1
ATOM 4450 C CA . GLY A 1 578 ? 3.894 3.985 -25.574 1.00 89.38 578 GLY A CA 1
ATOM 4451 C C . GLY A 1 578 ? 4.175 2.770 -26.458 1.00 89.38 578 GLY A C 1
ATOM 4452 O O . GLY A 1 578 ? 5.324 2.445 -26.752 1.00 89.38 578 GLY A O 1
ATOM 4453 N N . ALA A 1 579 ? 3.111 2.112 -26.900 1.00 91.69 579 ALA A N 1
ATOM 4454 C CA . ALA A 1 579 ? 3.105 1.100 -27.949 1.00 91.69 579 ALA A CA 1
ATOM 4455 C C . ALA A 1 579 ? 1.989 1.422 -28.947 1.00 91.69 579 ALA A C 1
ATOM 4457 O O . ALA A 1 579 ? 0.917 1.880 -28.550 1.00 91.69 579 ALA A O 1
ATOM 4458 N N . ALA A 1 580 ? 2.234 1.190 -30.232 1.00 93.12 580 ALA A N 1
ATOM 4459 C CA . ALA A 1 580 ? 1.240 1.422 -31.274 1.00 93.12 580 ALA A CA 1
ATOM 4460 C C . ALA A 1 580 ? 1.383 0.425 -32.422 1.00 93.12 580 ALA A C 1
ATOM 4462 O O . ALA A 1 580 ? 2.465 -0.117 -32.662 1.00 93.12 580 ALA A O 1
ATOM 4463 N N . VAL A 1 581 ? 0.284 0.239 -33.152 1.00 93.31 581 VAL A N 1
ATOM 4464 C CA . VAL A 1 581 ? 0.299 -0.369 -34.482 1.00 93.31 581 VAL A CA 1
ATOM 4465 C C . VAL A 1 581 ? 0.457 0.752 -35.502 1.00 93.31 581 VAL A C 1
ATOM 4467 O O . VAL A 1 581 ? -0.317 1.710 -35.505 1.00 93.31 581 VAL A O 1
ATOM 4470 N N . LEU A 1 582 ? 1.467 0.644 -36.357 1.00 93.75 582 LEU A N 1
ATOM 4471 C CA . LEU A 1 582 ? 1.660 1.527 -37.497 1.00 93.75 582 LEU A CA 1
ATOM 4472 C C . LEU A 1 582 ? 1.182 0.832 -38.765 1.00 93.75 582 LEU A C 1
ATOM 4474 O O . LEU A 1 582 ? 1.539 -0.319 -39.007 1.00 93.75 582 LEU A O 1
ATOM 4478 N N . GLU A 1 583 ? 0.422 1.551 -39.584 1.00 92.94 583 GLU A N 1
ATOM 4479 C CA . GLU A 1 583 ? -0.078 1.084 -40.877 1.00 92.94 583 GLU A CA 1
ATOM 4480 C C . GLU A 1 583 ? 0.530 1.911 -41.998 1.00 92.94 583 GLU A C 1
ATOM 4482 O O . GLU A 1 583 ? 0.518 3.146 -41.956 1.00 92.94 583 GLU A O 1
ATOM 4487 N N . LYS A 1 584 ? 1.082 1.225 -42.998 1.00 91.88 584 LYS A N 1
ATOM 4488 C CA . LYS A 1 584 ? 1.584 1.835 -44.221 1.00 91.88 584 LYS A CA 1
ATOM 4489 C C . LYS A 1 584 ? 0.493 1.780 -45.272 1.00 91.88 584 LYS A C 1
ATOM 4491 O O . LYS A 1 584 ? 0.077 0.690 -45.661 1.00 91.88 584 LYS A O 1
ATOM 4496 N N . THR A 1 585 ? 0.091 2.943 -45.760 1.00 87.50 585 THR A N 1
ATOM 4497 C CA . THR A 1 585 ? -0.964 3.087 -46.759 1.00 87.50 585 THR A CA 1
ATOM 4498 C C . THR A 1 585 ? -0.375 3.600 -48.064 1.00 87.50 585 THR A C 1
ATOM 4500 O O . THR A 1 585 ? 0.377 4.576 -48.079 1.00 87.50 585 THR A O 1
ATOM 4503 N N . ILE A 1 586 ? -0.713 2.934 -49.165 1.00 86.56 586 ILE A N 1
ATOM 4504 C CA . ILE A 1 586 ? -0.402 3.365 -50.531 1.00 86.56 586 ILE A CA 1
ATOM 4505 C C . ILE A 1 586 ? -1.724 3.348 -51.297 1.00 86.56 586 ILE A C 1
ATOM 4507 O O . ILE A 1 586 ? -2.405 2.328 -51.289 1.00 86.56 586 ILE A O 1
ATOM 4511 N N . ASP A 1 587 ? -2.096 4.476 -51.906 1.00 83.69 587 ASP A N 1
ATOM 4512 C CA . ASP A 1 587 ? -3.351 4.635 -52.660 1.00 83.69 587 ASP A CA 1
ATOM 4513 C C . ASP A 1 587 ? -4.598 4.162 -51.878 1.00 83.69 587 ASP A C 1
ATOM 4515 O O . ASP A 1 587 ? -5.414 3.393 -52.380 1.00 83.69 587 ASP A O 1
ATOM 4519 N N . ASP A 1 588 ? -4.712 4.594 -50.615 1.00 80.69 588 ASP A N 1
ATOM 4520 C CA . ASP A 1 588 ? -5.789 4.243 -49.669 1.00 80.69 588 ASP A CA 1
ATOM 4521 C C . ASP A 1 588 ? -5.906 2.747 -49.304 1.00 80.69 588 ASP A C 1
ATOM 4523 O O . ASP A 1 588 ? -6.867 2.329 -48.656 1.00 80.69 588 ASP A O 1
ATOM 4527 N N . ILE A 1 589 ? -4.899 1.935 -49.642 1.00 84.19 589 ILE A N 1
ATOM 4528 C CA . ILE A 1 589 ? -4.813 0.519 -49.268 1.00 84.19 589 ILE A CA 1
ATOM 4529 C C . ILE A 1 589 ? -3.707 0.328 -48.229 1.00 84.19 589 ILE A C 1
ATOM 4531 O O . ILE A 1 589 ? -2.561 0.728 -48.444 1.00 84.19 589 ILE A O 1
ATOM 4535 N N . VAL A 1 590 ? -4.037 -0.323 -47.110 1.00 86.00 590 VAL A N 1
ATOM 4536 C CA . VAL A 1 590 ? -3.045 -0.741 -46.109 1.00 86.00 590 VAL A CA 1
ATOM 4537 C C . VAL A 1 590 ? -2.204 -1.872 -46.699 1.00 86.00 590 VAL A C 1
ATOM 4539 O O . VAL A 1 590 ? -2.692 -2.978 -46.925 1.00 86.00 590 VAL A O 1
ATOM 4542 N N . VAL A 1 591 ? -0.933 -1.583 -46.971 1.00 89.12 591 VAL A N 1
ATOM 4543 C CA . VAL A 1 591 ? 0.023 -2.523 -47.580 1.00 89.12 591 VAL A CA 1
ATOM 4544 C C . VAL A 1 591 ? 0.936 -3.193 -46.555 1.00 89.12 591 VAL A C 1
ATOM 4546 O O . VAL A 1 591 ? 1.602 -4.174 -46.875 1.00 89.12 591 VAL A O 1
ATOM 4549 N N . SER A 1 592 ? 1.014 -2.656 -45.336 1.00 88.12 592 SER A N 1
ATOM 4550 C CA . SER A 1 592 ? 1.814 -3.219 -44.247 1.00 88.12 592 SER A CA 1
ATOM 4551 C C . SER A 1 592 ? 1.310 -2.719 -42.900 1.00 88.12 592 SER A C 1
ATOM 4553 O O . SER A 1 592 ? 0.929 -1.554 -42.785 1.00 88.12 592 SER A O 1
ATOM 4555 N N . SER A 1 593 ? 1.374 -3.574 -41.883 1.00 90.12 593 SER A N 1
ATOM 4556 C CA . SER A 1 593 ? 1.101 -3.217 -40.492 1.00 90.12 593 SER A CA 1
ATOM 4557 C C . SER A 1 593 ? 2.219 -3.768 -39.615 1.00 90.12 593 SER A C 1
ATOM 4559 O O . SER A 1 593 ? 2.639 -4.913 -39.791 1.00 90.12 593 SER A O 1
ATOM 4561 N N . LEU A 1 594 ? 2.706 -2.974 -38.665 1.00 92.94 594 LEU A N 1
ATOM 4562 C CA . LEU A 1 594 ? 3.695 -3.425 -37.686 1.00 92.94 594 LEU A CA 1
ATOM 4563 C C . LEU A 1 594 ? 3.412 -2.854 -36.306 1.00 92.94 594 LEU A C 1
ATOM 4565 O O . LEU A 1 594 ? 2.843 -1.775 -36.172 1.00 92.94 594 LEU A O 1
ATOM 4569 N N . VAL A 1 595 ? 3.848 -3.571 -35.277 1.00 93.75 595 VAL A N 1
ATOM 4570 C CA . VAL A 1 595 ? 3.828 -3.089 -33.894 1.00 93.75 595 VAL A CA 1
ATOM 4571 C C . VAL A 1 595 ? 5.163 -2.425 -33.594 1.00 93.75 595 VAL A C 1
ATOM 4573 O O . VAL A 1 595 ? 6.211 -2.961 -33.957 1.00 93.75 595 VAL A O 1
ATOM 4576 N N . CYS A 1 596 ? 5.139 -1.280 -32.914 1.00 94.81 596 CYS A N 1
ATOM 4577 C CA . CYS A 1 596 ? 6.350 -0.630 -32.429 1.00 94.81 596 CYS A CA 1
ATOM 4578 C C . CYS A 1 596 ? 6.215 -0.126 -30.991 1.00 94.81 596 CYS A C 1
ATOM 4580 O O . CYS A 1 596 ? 5.144 0.314 -30.562 1.00 94.81 596 CYS A O 1
ATOM 4582 N N . VAL A 1 597 ? 7.343 -0.109 -30.281 1.00 95.12 597 VAL A N 1
ATOM 4583 C CA . VAL A 1 597 ? 7.506 0.648 -29.032 1.00 95.12 597 VAL A CA 1
ATOM 4584 C C . VAL A 1 597 ? 7.817 2.111 -29.347 1.00 95.12 597 VAL A C 1
ATOM 4586 O O . VAL A 1 597 ? 8.502 2.400 -30.323 1.00 95.12 597 VAL A O 1
ATOM 4589 N N . ILE A 1 598 ? 7.334 3.049 -28.540 1.00 94.38 598 ILE A N 1
ATOM 4590 C CA . ILE A 1 598 ? 7.495 4.491 -28.755 1.00 94.38 598 ILE A CA 1
ATOM 4591 C C . ILE A 1 598 ? 8.378 5.081 -27.657 1.00 94.38 598 ILE A C 1
ATOM 4593 O O . ILE A 1 598 ? 8.215 4.753 -26.483 1.00 94.38 598 ILE A O 1
ATOM 4597 N N . GLU A 1 599 ? 9.283 5.973 -28.055 1.00 93.06 599 GLU A N 1
ATOM 4598 C CA . GLU A 1 599 ? 10.111 6.781 -27.158 1.00 93.06 599 GLU A CA 1
ATOM 4599 C C . GLU A 1 599 ? 9.985 8.266 -27.532 1.00 93.06 599 GLU A C 1
ATOM 4601 O O . GLU A 1 599 ? 10.345 8.674 -28.642 1.00 93.06 599 GLU A O 1
ATOM 4606 N N . PHE A 1 600 ? 9.516 9.086 -26.596 1.00 89.19 600 PHE A N 1
ATOM 4607 C CA . PHE A 1 600 ? 9.392 10.531 -26.713 1.00 89.19 600 PHE A CA 1
ATOM 4608 C C . PHE A 1 600 ? 10.619 11.233 -26.135 1.00 89.19 600 PHE A C 1
ATOM 4610 O O . PHE A 1 600 ? 11.022 11.022 -24.994 1.00 89.19 600 PHE A O 1
ATOM 4617 N N . LYS A 1 601 ? 11.186 12.175 -26.892 1.00 85.88 601 LYS A N 1
ATOM 4618 C CA . LYS A 1 601 ? 12.185 13.120 -26.378 1.00 85.88 601 LYS A CA 1
ATOM 4619 C C . LYS A 1 601 ? 11.732 14.551 -26.616 1.00 85.88 601 LYS A C 1
ATOM 4621 O O . LYS A 1 601 ? 11.550 14.971 -27.754 1.00 85.88 601 LYS A O 1
ATOM 4626 N N . SER A 1 602 ? 11.593 15.304 -25.525 1.00 76.69 602 SER A N 1
ATOM 4627 C CA . SER A 1 602 ? 11.316 16.743 -25.550 1.00 76.69 602 SER A CA 1
ATOM 4628 C C . SER A 1 602 ? 12.606 17.543 -25.358 1.00 76.69 602 SER A C 1
ATOM 4630 O O . SER A 1 602 ? 13.288 17.384 -24.347 1.00 76.69 602 SER A O 1
ATOM 4632 N N . ALA A 1 603 ? 12.933 18.440 -26.287 1.00 65.94 603 ALA A N 1
ATOM 4633 C CA . ALA A 1 603 ? 13.998 19.426 -26.087 1.00 65.94 603 ALA A CA 1
ATOM 4634 C C . ALA A 1 603 ? 13.460 20.627 -25.280 1.00 65.94 603 ALA A C 1
ATOM 4636 O O . ALA A 1 603 ? 12.534 21.290 -25.737 1.00 65.94 603 ALA A O 1
ATOM 4637 N N . THR A 1 604 ? 14.022 20.900 -24.093 1.00 56.94 604 THR A N 1
ATOM 4638 C CA . THR A 1 604 ? 13.459 21.859 -23.109 1.00 56.94 604 THR A CA 1
ATOM 4639 C C . THR A 1 604 ? 14.394 23.004 -22.683 1.00 56.94 604 THR A C 1
ATOM 4641 O O . THR A 1 604 ? 14.044 23.765 -21.784 1.00 56.94 604 THR A O 1
ATOM 4644 N N . GLU A 1 605 ? 15.599 23.125 -23.251 1.00 52.94 605 GLU A N 1
ATOM 4645 C CA . GLU A 1 605 ? 16.509 24.256 -22.991 1.00 52.94 605 GLU A CA 1
ATOM 4646 C C . GLU A 1 605 ? 16.533 25.228 -24.181 1.00 52.94 605 GLU A C 1
ATOM 4648 O O . GLU A 1 605 ? 16.686 24.809 -25.329 1.00 52.94 605 GLU A O 1
ATOM 4653 N N . ASN A 1 606 ? 16.445 26.537 -23.908 1.00 44.88 606 ASN A N 1
ATOM 4654 C CA . ASN A 1 606 ? 16.384 27.613 -24.914 1.00 44.88 606 ASN A CA 1
ATOM 4655 C C . ASN A 1 606 ? 17.557 27.612 -25.924 1.00 44.88 606 ASN A C 1
ATOM 4657 O O . ASN A 1 606 ? 17.400 28.109 -27.037 1.00 44.88 606 ASN A O 1
ATOM 4661 N N . SER A 1 607 ? 18.722 27.048 -25.578 1.00 42.47 607 SER A N 1
ATOM 4662 C CA . SER A 1 607 ? 19.865 26.871 -26.495 1.00 42.47 607 SER A CA 1
ATOM 4663 C C . SER A 1 607 ? 19.711 25.651 -27.422 1.00 42.47 607 SER A C 1
ATOM 4665 O O . SER A 1 607 ? 20.284 25.609 -28.508 1.00 42.47 607 SER A O 1
ATOM 4667 N N . THR A 1 608 ? 18.907 24.657 -27.029 1.00 48.50 608 THR A N 1
ATOM 4668 C CA . THR A 1 608 ? 18.667 23.403 -27.765 1.00 48.50 608 THR A CA 1
ATOM 4669 C C . THR A 1 608 ? 17.334 23.390 -28.522 1.00 48.50 608 THR A C 1
ATOM 4671 O O . THR A 1 608 ? 17.152 22.551 -29.397 1.00 48.50 608 THR A O 1
ATOM 4674 N N . GLU A 1 609 ? 16.415 24.319 -28.247 1.00 46.88 609 GLU A N 1
ATOM 4675 C CA . GLU A 1 609 ? 15.098 24.400 -28.903 1.00 46.88 609 GLU A CA 1
ATOM 4676 C C . GLU A 1 609 ? 15.147 24.772 -30.396 1.00 46.88 609 GLU A C 1
ATOM 4678 O O . GLU A 1 609 ? 14.219 24.443 -31.138 1.00 46.88 609 GLU A O 1
ATOM 4683 N N . ARG A 1 610 ? 16.198 25.460 -30.871 1.00 46.34 610 ARG A N 1
ATOM 4684 C CA . ARG A 1 610 ? 16.219 26.012 -32.243 1.00 46.34 610 ARG A CA 1
ATOM 4685 C C . ARG A 1 610 ? 17.350 25.515 -33.139 1.00 46.34 610 ARG A C 1
ATOM 4687 O O . ARG A 1 610 ? 17.081 25.258 -34.310 1.00 46.34 610 ARG A O 1
ATOM 4694 N N . GLU A 1 611 ? 18.574 25.342 -32.643 1.00 48.84 611 GLU A N 1
ATOM 4695 C CA . GLU A 1 611 ? 19.730 25.050 -33.514 1.00 48.84 611 GLU A CA 1
ATOM 4696 C C . GLU A 1 611 ? 20.080 23.563 -33.622 1.00 48.84 611 GLU A C 1
ATOM 4698 O O . GLU A 1 611 ? 20.329 23.064 -34.722 1.00 48.84 611 GLU A O 1
ATOM 4703 N N . ALA A 1 612 ? 20.066 22.811 -32.519 1.00 53.44 612 ALA A N 1
ATOM 4704 C CA . ALA A 1 612 ? 20.562 21.435 -32.530 1.00 53.44 612 ALA A CA 1
ATOM 4705 C C . ALA A 1 612 ? 19.614 20.434 -33.237 1.00 53.44 612 ALA A C 1
ATOM 4707 O O . ALA A 1 612 ? 20.096 19.655 -34.057 1.00 53.44 612 ALA A O 1
ATOM 4708 N N . PRO A 1 613 ? 18.280 20.450 -33.031 1.00 56.78 613 PRO A N 1
ATOM 4709 C CA . PRO A 1 613 ? 17.356 19.584 -33.763 1.00 56.78 613 PRO A CA 1
ATOM 4710 C C . PRO A 1 613 ? 17.232 19.958 -35.242 1.00 56.78 613 PRO A C 1
ATOM 4712 O O . PRO A 1 613 ? 17.138 19.061 -36.071 1.00 56.78 613 PRO A O 1
ATOM 4715 N N . ARG A 1 614 ? 17.275 21.255 -35.594 1.00 62.91 614 ARG A N 1
ATOM 4716 C CA . ARG A 1 614 ? 17.161 21.718 -36.991 1.00 62.91 614 ARG A CA 1
ATOM 4717 C C . ARG A 1 614 ? 18.414 21.427 -37.812 1.00 62.91 614 ARG A C 1
ATOM 4719 O O . ARG A 1 614 ? 18.285 20.924 -38.919 1.00 62.91 614 ARG A O 1
ATOM 4726 N N . SER A 1 615 ? 19.611 21.658 -37.269 1.00 65.94 615 SER A N 1
ATOM 4727 C CA . SER A 1 615 ? 20.872 21.300 -37.946 1.00 65.94 615 SER A CA 1
ATOM 4728 C C . SER A 1 615 ? 21.083 19.783 -38.057 1.00 65.94 615 SER A C 1
ATOM 4730 O O . SER A 1 615 ? 21.700 19.304 -39.006 1.00 65.94 615 SER A O 1
ATOM 4732 N N . ARG A 1 616 ? 20.572 18.993 -37.100 1.00 70.62 616 ARG A N 1
ATOM 4733 C CA . ARG A 1 616 ? 20.546 17.520 -37.187 1.00 70.62 616 ARG A CA 1
ATOM 4734 C C . ARG A 1 616 ? 19.545 17.045 -38.231 1.00 70.62 616 ARG A C 1
ATOM 4736 O O . ARG A 1 616 ? 19.914 16.261 -39.094 1.00 70.62 616 ARG A O 1
ATOM 4743 N N . LEU A 1 617 ? 18.320 17.566 -38.191 1.00 75.75 617 LEU A N 1
ATOM 4744 C CA . LEU A 1 617 ? 17.291 17.255 -39.177 1.00 75.75 617 LEU A CA 1
ATOM 4745 C C . LEU A 1 617 ? 17.748 17.632 -40.590 1.00 75.75 617 LEU A C 1
ATOM 4747 O O . LEU A 1 617 ? 17.531 16.855 -41.509 1.00 75.75 617 LEU A O 1
ATOM 4751 N N . GLN A 1 618 ? 18.438 18.764 -40.756 1.00 76.56 618 GLN A N 1
ATOM 4752 C CA . GLN A 1 618 ? 19.011 19.159 -42.040 1.00 76.56 618 GLN A CA 1
ATOM 4753 C C . GLN A 1 618 ? 20.047 18.145 -42.532 1.00 76.56 618 GLN A C 1
ATOM 4755 O O . GLN A 1 618 ? 19.906 17.655 -43.639 1.00 76.56 618 GLN A O 1
ATOM 4760 N N . ARG A 1 619 ? 20.994 17.717 -41.685 1.00 76.19 619 ARG A N 1
ATOM 4761 C CA . ARG A 1 619 ? 21.954 16.657 -42.051 1.00 76.19 619 ARG A CA 1
ATOM 4762 C C . ARG A 1 619 ? 21.273 15.361 -42.488 1.00 76.19 619 ARG A C 1
ATOM 4764 O O . ARG A 1 619 ? 21.709 14.735 -43.444 1.00 76.19 619 ARG A O 1
ATOM 4771 N N . VAL A 1 620 ? 20.210 14.948 -41.799 1.00 78.75 620 VAL A N 1
ATOM 4772 C CA . VAL A 1 620 ? 19.447 13.745 -42.170 1.00 78.75 620 VAL A CA 1
ATOM 4773 C C . VAL A 1 620 ? 18.743 13.945 -43.516 1.00 78.75 620 VAL A C 1
ATOM 4775 O O . VAL A 1 620 ? 18.758 13.050 -44.354 1.00 78.75 620 VAL A O 1
ATOM 4778 N N . ARG A 1 621 ? 18.169 15.127 -43.756 1.00 82.62 621 ARG A N 1
ATOM 4779 C CA . ARG A 1 621 ? 17.551 15.489 -45.040 1.00 82.62 621 ARG A CA 1
ATOM 4780 C C . ARG A 1 621 ? 18.558 15.519 -46.180 1.00 82.62 621 ARG A C 1
ATOM 4782 O O . ARG A 1 621 ? 18.237 15.036 -47.258 1.00 82.62 621 ARG A O 1
ATOM 4789 N N . ASP A 1 622 ? 19.767 16.007 -45.923 1.00 80.62 622 ASP A N 1
ATOM 4790 C CA . ASP A 1 622 ? 20.858 16.025 -46.896 1.00 80.62 622 ASP A CA 1
ATOM 4791 C C . ASP A 1 622 ? 21.286 14.592 -47.263 1.00 80.62 622 ASP A C 1
ATOM 4793 O O . ASP A 1 622 ? 21.506 14.304 -48.435 1.00 80.62 622 ASP A O 1
ATOM 4797 N N . ILE A 1 623 ? 21.330 13.667 -46.290 1.00 79.44 623 ILE A N 1
ATOM 4798 C CA . ILE A 1 623 ? 21.621 12.240 -46.539 1.00 79.44 623 ILE A CA 1
ATOM 4799 C C . ILE A 1 623 ? 20.523 11.584 -47.388 1.00 79.44 623 ILE A C 1
ATOM 4801 O O . ILE A 1 623 ? 20.817 10.765 -48.254 1.00 79.44 623 ILE A O 1
ATOM 4805 N N . VAL A 1 624 ? 19.258 11.911 -47.120 1.00 81.88 624 VAL A N 1
ATOM 4806 C CA . VAL A 1 624 ? 18.103 11.278 -47.781 1.00 81.88 624 VAL A CA 1
ATOM 4807 C C . VAL A 1 624 ? 17.730 11.973 -49.101 1.00 81.88 624 VAL A C 1
ATOM 4809 O O . VAL A 1 624 ? 16.974 11.414 -49.891 1.00 81.88 624 VAL A O 1
ATOM 4812 N N . GLY A 1 625 ? 18.262 13.169 -49.365 1.00 80.69 625 GLY A N 1
ATOM 4813 C CA . GLY A 1 625 ? 17.973 13.951 -50.569 1.00 80.69 625 GLY A CA 1
ATOM 4814 C C . GLY A 1 625 ? 16.574 14.580 -50.597 1.00 80.69 625 GLY A C 1
ATOM 4815 O O . GLY A 1 625 ? 16.098 14.948 -51.666 1.00 80.69 625 GLY A O 1
ATOM 4816 N N . ASP A 1 626 ? 15.909 14.710 -49.445 1.00 81.94 626 ASP A N 1
ATOM 4817 C CA . ASP A 1 626 ? 14.557 15.274 -49.334 1.00 81.94 626 ASP A CA 1
ATOM 4818 C C . ASP A 1 626 ? 14.504 16.312 -48.209 1.00 81.94 626 ASP A C 1
ATOM 4820 O O . ASP A 1 626 ? 14.509 15.987 -47.020 1.00 81.94 626 ASP A O 1
ATOM 4824 N N . SER A 1 627 ? 14.431 17.585 -48.601 1.00 77.25 627 SER A N 1
ATOM 4825 C CA . SER A 1 627 ? 14.438 18.739 -47.699 1.00 77.25 627 SER A CA 1
ATOM 4826 C C . SER A 1 627 ? 13.155 18.901 -46.878 1.00 77.25 627 SER A C 1
ATOM 4828 O O . SER A 1 627 ? 13.170 19.600 -45.860 1.00 77.25 627 SER A O 1
ATOM 4830 N N . ASN A 1 628 ? 12.061 18.243 -47.266 1.00 80.88 628 ASN A N 1
ATOM 4831 C CA . ASN A 1 628 ? 10.777 18.327 -46.577 1.00 80.88 628 ASN A CA 1
ATOM 4832 C C . ASN A 1 628 ? 10.516 17.131 -45.663 1.00 80.88 628 ASN A C 1
ATOM 4834 O O . ASN A 1 628 ? 9.688 17.246 -44.754 1.00 80.88 628 ASN A O 1
ATOM 4838 N N . ARG A 1 629 ? 11.261 16.031 -45.821 1.00 84.19 629 ARG A N 1
ATOM 4839 C CA . ARG A 1 629 ? 11.084 14.815 -45.024 1.00 84.19 629 ARG A CA 1
ATOM 4840 C C . ARG A 1 629 ? 11.189 15.080 -43.523 1.00 84.19 629 ARG A C 1
ATOM 4842 O O . ARG A 1 629 ? 12.075 15.806 -43.048 1.00 84.19 629 ARG A O 1
ATOM 4849 N N . ARG A 1 630 ? 10.252 14.494 -42.772 1.00 87.50 630 ARG A N 1
ATOM 4850 C CA . ARG A 1 630 ? 10.219 14.525 -41.298 1.00 87.50 630 ARG A CA 1
ATOM 4851 C C . ARG A 1 630 ? 10.008 13.154 -40.655 1.00 87.50 630 ARG A C 1
ATOM 4853 O O . ARG A 1 630 ? 10.244 13.032 -39.460 1.00 87.50 630 ARG A O 1
ATOM 4860 N N . MET A 1 631 ? 9.603 12.143 -41.419 1.00 91.12 631 MET A N 1
ATOM 4861 C CA . MET A 1 631 ? 9.547 10.751 -40.977 1.00 91.12 631 MET A CA 1
ATOM 4862 C C . MET A 1 631 ? 10.607 9.927 -41.707 1.00 91.12 631 MET A C 1
ATOM 4864 O O . MET A 1 631 ? 10.683 9.944 -42.943 1.00 91.12 631 MET A O 1
ATOM 4868 N N . PHE A 1 632 ? 11.413 9.202 -40.939 1.00 91.56 632 PHE A N 1
ATOM 4869 C CA . PHE A 1 632 ? 12.523 8.392 -41.431 1.00 91.56 632 PHE A CA 1
ATOM 4870 C C . PHE A 1 632 ? 12.310 6.930 -41.041 1.00 91.56 632 PHE A C 1
ATOM 4872 O O . PHE A 1 632 ? 11.963 6.651 -39.903 1.00 91.56 632 PHE A O 1
ATOM 4879 N N . GLU A 1 633 ? 12.525 6.011 -41.975 1.00 92.38 633 GLU A N 1
ATOM 4880 C CA . GLU A 1 633 ? 12.400 4.563 -41.772 1.00 92.38 633 GLU A CA 1
ATOM 4881 C C . GLU A 1 633 ? 13.734 3.930 -42.172 1.00 92.38 633 GLU A C 1
ATOM 4883 O O . GLU A 1 633 ? 14.216 4.195 -43.278 1.00 92.38 633 GLU A O 1
ATOM 4888 N N . PHE A 1 634 ? 14.368 3.175 -41.270 1.00 93.19 634 PHE A N 1
ATOM 4889 C CA . PHE A 1 634 ? 15.667 2.542 -41.526 1.00 93.19 634 PHE A CA 1
ATOM 4890 C C . PHE A 1 634 ? 15.995 1.416 -40.523 1.00 93.19 634 PHE A C 1
ATOM 4892 O O . PHE A 1 634 ? 15.418 1.323 -39.439 1.00 93.19 634 PHE A O 1
ATOM 4899 N N . ASP A 1 635 ? 16.966 0.577 -40.887 1.00 93.44 635 ASP A N 1
ATOM 4900 C CA . ASP A 1 635 ? 17.587 -0.413 -39.996 1.00 93.44 635 ASP A CA 1
ATOM 4901 C C . ASP A 1 635 ? 18.581 0.248 -39.027 1.00 93.44 635 ASP A C 1
ATOM 4903 O O . ASP A 1 635 ? 19.269 1.207 -39.388 1.00 93.44 635 ASP A O 1
ATOM 4907 N N . ALA A 1 636 ? 18.690 -0.263 -37.800 1.00 91.44 636 ALA A N 1
ATOM 4908 C CA . ALA A 1 636 ? 19.538 0.300 -36.751 1.00 91.44 636 ALA A CA 1
ATOM 4909 C C . ALA A 1 636 ? 21.043 0.333 -37.099 1.00 91.44 636 ALA A C 1
ATOM 4911 O O . ALA A 1 636 ? 21.788 1.115 -36.510 1.00 91.44 636 ALA A O 1
ATOM 4912 N N . ARG A 1 637 ? 21.517 -0.457 -38.071 1.00 89.12 637 ARG A N 1
ATOM 4913 C CA . ARG A 1 637 ? 22.903 -0.398 -38.578 1.00 89.12 637 ARG A CA 1
ATOM 4914 C C . ARG A 1 637 ? 23.105 0.692 -39.634 1.00 89.12 637 ARG A C 1
ATOM 4916 O O . ARG A 1 637 ? 24.236 0.963 -40.038 1.00 89.12 637 ARG A O 1
ATOM 4923 N N . SER A 1 638 ? 22.030 1.344 -40.078 1.00 89.19 638 SER A N 1
ATOM 4924 C CA . SER A 1 638 ? 22.092 2.458 -41.020 1.00 89.19 638 SER A CA 1
ATOM 4925 C C . SER A 1 638 ? 22.844 3.655 -40.424 1.00 89.19 638 SER A C 1
ATOM 4927 O O . SER A 1 638 ? 22.633 4.004 -39.256 1.00 89.19 638 SER A O 1
ATOM 4929 N N . PRO A 1 639 ? 23.639 4.391 -41.226 1.00 83.50 639 PRO A N 1
ATOM 4930 C CA . PRO A 1 639 ? 24.197 5.681 -40.817 1.00 83.50 639 PRO A CA 1
ATOM 4931 C C . PRO A 1 639 ? 23.131 6.672 -40.320 1.00 83.50 639 PRO A C 1
ATOM 4933 O O . PRO A 1 639 ? 23.423 7.524 -39.476 1.00 83.50 639 PRO A O 1
ATOM 4936 N N . LEU A 1 640 ? 21.884 6.529 -40.794 1.00 87.00 640 LEU A N 1
ATOM 4937 C CA . LEU A 1 640 ? 20.748 7.342 -40.362 1.00 87.00 640 LEU A CA 1
ATOM 4938 C C . LEU A 1 640 ? 20.440 7.177 -38.872 1.00 87.00 640 LEU A C 1
ATOM 4940 O O . LEU A 1 640 ? 20.041 8.157 -38.251 1.00 87.00 640 LEU A O 1
ATOM 4944 N N . PHE A 1 641 ? 20.696 6.010 -38.271 1.00 89.06 641 PHE A N 1
ATOM 4945 C CA . PHE A 1 641 ? 20.431 5.777 -36.850 1.00 89.06 641 PHE A CA 1
ATOM 4946 C C . PHE A 1 641 ? 21.263 6.692 -35.950 1.00 89.06 641 PHE A C 1
ATOM 4948 O O . PHE A 1 641 ? 20.742 7.312 -35.026 1.00 89.06 641 PHE A O 1
ATOM 4955 N N . LYS A 1 642 ? 22.554 6.865 -36.263 1.00 84.81 642 LYS A N 1
ATOM 4956 C CA . LYS A 1 642 ? 23.448 7.770 -35.517 1.00 84.81 642 LYS A CA 1
ATOM 4957 C C . LYS A 1 642 ? 23.073 9.243 -35.718 1.00 84.81 642 LYS A C 1
ATOM 4959 O O . LYS A 1 642 ? 23.349 10.066 -34.844 1.00 84.81 642 LYS A O 1
ATOM 4964 N N . ALA A 1 643 ? 22.456 9.571 -36.854 1.00 82.38 643 ALA A N 1
ATOM 4965 C CA . ALA A 1 643 ? 22.065 10.931 -37.208 1.00 82.38 643 ALA A CA 1
ATOM 4966 C C . ALA A 1 643 ? 20.713 11.349 -36.596 1.00 82.38 643 ALA A C 1
ATOM 4968 O O . ALA A 1 643 ? 20.585 12.483 -36.128 1.00 82.38 643 ALA A O 1
ATOM 4969 N N . THR A 1 644 ? 19.726 10.448 -36.564 1.00 83.75 644 THR A N 1
ATOM 4970 C CA . THR A 1 644 ? 18.379 10.703 -36.019 1.00 83.75 644 THR A CA 1
ATOM 4971 C C . THR A 1 644 ? 18.274 10.384 -34.527 1.00 83.75 644 THR A C 1
ATOM 4973 O O . THR A 1 644 ? 17.601 11.107 -33.805 1.00 83.75 644 THR A O 1
ATOM 4976 N N . VAL A 1 645 ? 18.984 9.378 -34.013 1.00 86.88 645 VAL A N 1
ATOM 4977 C CA . VAL A 1 645 ? 19.045 9.063 -32.576 1.00 86.88 645 VAL A CA 1
ATOM 4978 C C . VAL A 1 645 ? 20.429 9.454 -32.076 1.00 86.88 645 VAL A C 1
ATOM 4980 O O . VAL A 1 645 ? 21.366 8.664 -32.084 1.00 86.88 645 VAL A O 1
ATOM 4983 N N . TRP A 1 646 ? 20.599 10.729 -31.722 1.00 74.81 646 TRP A N 1
ATOM 4984 C CA . TRP A 1 646 ? 21.915 11.383 -31.734 1.00 74.81 646 TRP A CA 1
ATOM 4985 C C . TRP A 1 646 ? 22.841 11.033 -30.558 1.00 74.81 646 TRP A C 1
ATOM 4987 O O . TRP A 1 646 ? 24.062 11.117 -30.708 1.00 74.81 646 TRP A O 1
ATOM 4997 N N . THR A 1 647 ? 22.319 10.601 -29.407 1.00 79.31 647 THR A N 1
ATOM 4998 C CA . THR A 1 647 ? 23.154 10.162 -28.274 1.00 79.31 647 THR A CA 1
ATOM 4999 C C . THR A 1 647 ? 23.296 8.642 -28.254 1.00 79.31 647 THR A C 1
ATOM 5001 O O . THR A 1 647 ? 22.361 7.909 -28.572 1.00 79.31 647 THR A O 1
ATOM 5004 N N . ALA A 1 648 ? 24.469 8.152 -27.844 1.00 79.44 648 ALA A N 1
ATOM 5005 C CA . ALA A 1 648 ? 24.681 6.718 -27.625 1.00 79.44 648 ALA A CA 1
ATOM 5006 C C . ALA A 1 648 ? 23.732 6.163 -26.552 1.00 79.44 648 ALA A C 1
ATOM 5008 O O . ALA A 1 648 ? 23.310 5.014 -26.635 1.00 79.44 648 ALA A O 1
ATOM 5009 N N . GLU A 1 649 ? 23.361 7.002 -25.583 1.00 77.38 649 GLU A N 1
ATOM 5010 C CA . GLU A 1 649 ? 22.429 6.648 -24.517 1.00 77.38 649 GLU A CA 1
ATOM 5011 C C . GLU A 1 649 ? 21.019 6.394 -25.054 1.00 77.38 649 GLU A C 1
ATOM 5013 O O . GLU A 1 649 ? 20.441 5.367 -24.723 1.00 77.38 649 GLU A O 1
ATOM 5018 N N . TYR A 1 650 ? 20.493 7.245 -25.945 1.00 85.25 650 TYR A N 1
ATOM 5019 C CA . TYR A 1 650 ? 19.178 7.015 -26.559 1.00 85.25 650 TYR A CA 1
ATOM 5020 C C . TYR A 1 650 ? 19.187 5.800 -27.485 1.00 85.25 650 TYR A C 1
ATOM 5022 O O . TYR A 1 650 ? 18.232 5.032 -27.489 1.00 85.25 650 TYR A O 1
ATOM 5030 N N . ARG A 1 651 ? 20.283 5.562 -28.216 1.00 89.00 651 ARG A N 1
ATOM 5031 C CA . ARG A 1 651 ? 20.427 4.352 -29.042 1.00 89.00 651 ARG A CA 1
ATOM 5032 C C . ARG A 1 651 ? 20.403 3.079 -28.195 1.00 89.00 651 ARG A C 1
ATOM 5034 O O . ARG A 1 651 ? 19.675 2.146 -28.519 1.00 89.00 651 ARG A O 1
ATOM 5041 N N . GLY A 1 652 ? 21.147 3.069 -27.087 1.00 87.25 652 GLY A N 1
ATOM 5042 C CA . GLY A 1 652 ? 21.125 1.968 -26.122 1.00 87.25 652 GLY A CA 1
ATOM 5043 C C . GLY A 1 652 ? 19.764 1.804 -25.445 1.00 87.25 652 GLY A C 1
ATOM 5044 O O . GLY A 1 652 ? 19.329 0.680 -25.222 1.00 87.25 652 GLY A O 1
ATOM 5045 N N . GLN A 1 653 ? 19.069 2.911 -25.176 1.00 87.56 653 GLN A N 1
ATOM 5046 C CA . GLN A 1 653 ? 17.721 2.905 -24.622 1.00 87.56 653 GLN A CA 1
ATOM 5047 C C . GLN A 1 653 ? 16.736 2.201 -25.574 1.00 87.56 653 GLN A C 1
ATOM 5049 O O . GLN A 1 653 ? 16.048 1.277 -25.147 1.00 87.56 653 GLN A O 1
ATOM 5054 N N . LEU A 1 654 ? 16.720 2.567 -26.862 1.00 92.00 654 LEU A N 1
ATOM 5055 C CA . LEU A 1 654 ? 15.861 1.937 -27.876 1.00 92.00 654 LEU A CA 1
ATOM 5056 C C . LEU A 1 654 ? 16.168 0.448 -28.064 1.00 92.00 654 LEU A C 1
ATOM 5058 O O . LEU A 1 654 ? 15.246 -0.363 -28.041 1.00 92.00 654 LEU A O 1
ATOM 5062 N N . LEU A 1 655 ? 17.453 0.081 -28.169 1.00 92.62 655 LEU A N 1
ATOM 5063 C CA . LEU A 1 655 ? 17.871 -1.325 -28.233 1.00 92.62 655 LEU A CA 1
ATOM 5064 C C . LEU A 1 655 ? 17.335 -2.110 -27.028 1.00 92.62 655 LEU A C 1
ATOM 5066 O O . LEU A 1 655 ? 16.815 -3.212 -27.180 1.00 92.62 655 LEU A O 1
ATOM 5070 N N . HIS A 1 656 ? 17.421 -1.519 -25.835 1.00 92.19 656 HIS A N 1
ATOM 5071 C CA . HIS A 1 656 ? 16.936 -2.133 -24.608 1.00 92.19 656 HIS A CA 1
ATOM 5072 C C . HIS A 1 656 ? 15.404 -2.245 -24.567 1.00 92.19 656 HIS A C 1
ATOM 5074 O O . HIS A 1 656 ? 14.889 -3.257 -24.105 1.00 92.19 656 HIS A O 1
ATOM 5080 N N . HIS A 1 657 ? 14.652 -1.256 -25.064 1.00 93.69 657 HIS A N 1
ATOM 5081 C CA . HIS A 1 657 ? 13.192 -1.359 -25.189 1.00 93.69 657 HIS A CA 1
ATOM 5082 C C . HIS A 1 657 ? 12.787 -2.540 -26.073 1.00 93.69 657 HIS A C 1
ATOM 5084 O O . HIS A 1 657 ? 11.994 -3.382 -25.642 1.00 93.69 657 HIS A O 1
ATOM 5090 N N . CYS A 1 658 ? 13.374 -2.630 -27.266 1.00 94.38 658 CYS A N 1
ATOM 5091 C CA . CYS A 1 658 ? 13.116 -3.705 -28.220 1.00 94.38 658 CYS A CA 1
ATOM 5092 C C . CYS A 1 658 ? 13.517 -5.075 -27.661 1.00 94.38 658 CYS A C 1
ATOM 5094 O O . CYS A 1 658 ? 12.745 -6.026 -27.726 1.00 94.38 658 CYS A O 1
ATOM 5096 N N . ALA A 1 659 ? 14.686 -5.174 -27.024 1.00 93.69 659 ALA A N 1
ATOM 5097 C CA . ALA A 1 659 ? 15.144 -6.417 -26.413 1.00 93.69 659 ALA A CA 1
ATOM 5098 C C . ALA A 1 659 ? 14.252 -6.856 -25.241 1.00 93.69 659 ALA A C 1
ATOM 5100 O O . ALA A 1 659 ? 13.915 -8.031 -25.132 1.00 93.69 659 ALA A O 1
ATOM 5101 N N . THR A 1 660 ? 13.824 -5.941 -24.370 1.00 92.75 660 THR A N 1
ATOM 5102 C CA . THR A 1 660 ? 12.967 -6.297 -23.230 1.00 92.75 660 THR A CA 1
ATOM 5103 C C . THR A 1 660 ? 11.567 -6.714 -23.680 1.00 92.75 660 THR A C 1
ATOM 5105 O O . THR A 1 660 ? 11.025 -7.668 -23.132 1.00 92.75 660 THR A O 1
ATOM 5108 N N . THR A 1 661 ? 10.996 -6.045 -24.682 1.00 93.25 661 THR A N 1
ATOM 5109 C CA . THR A 1 661 ? 9.629 -6.317 -25.172 1.00 93.25 661 THR A CA 1
ATOM 5110 C C . THR A 1 661 ? 9.551 -7.392 -26.253 1.00 93.25 661 THR A C 1
ATOM 5112 O O . THR A 1 661 ? 8.455 -7.835 -26.564 1.00 93.25 661 THR A O 1
ATOM 5115 N N . LYS A 1 662 ? 10.690 -7.794 -26.834 1.00 92.25 662 LYS A N 1
ATOM 5116 C CA . LYS A 1 662 ? 10.794 -8.592 -28.071 1.00 92.25 662 LYS A CA 1
ATOM 5117 C C . LYS A 1 662 ? 10.194 -7.932 -29.321 1.00 92.25 662 LYS A C 1
ATOM 5119 O O . LYS A 1 662 ? 10.111 -8.563 -30.371 1.00 92.25 662 LYS A O 1
ATOM 5124 N N . CYS A 1 663 ? 9.840 -6.651 -29.244 1.00 94.06 663 CYS A N 1
ATOM 5125 C CA . CYS A 1 663 ? 9.380 -5.890 -30.393 1.00 94.06 663 CYS A CA 1
ATOM 5126 C C . CYS A 1 663 ? 10.580 -5.433 -31.237 1.00 94.06 663 CYS A C 1
ATOM 5128 O O . CYS A 1 663 ? 11.460 -4.735 -30.743 1.00 94.06 663 CYS A O 1
ATOM 5130 N N . ASN A 1 664 ? 10.614 -5.788 -32.523 1.00 94.56 664 ASN A N 1
ATOM 5131 C CA . ASN A 1 664 ? 11.744 -5.472 -33.410 1.00 94.56 664 ASN A CA 1
ATOM 5132 C C . ASN A 1 664 ? 11.763 -4.017 -33.902 1.00 94.56 664 ASN A C 1
ATOM 5134 O O . ASN A 1 664 ? 12.707 -3.610 -34.580 1.00 94.56 664 ASN A O 1
ATOM 5138 N N . SER A 1 665 ? 10.726 -3.231 -33.618 1.00 96.00 665 SER A N 1
ATOM 5139 C CA . SER A 1 665 ? 10.570 -1.880 -34.152 1.00 96.00 665 SER A CA 1
ATOM 5140 C C . SER A 1 665 ? 10.365 -0.860 -33.043 1.00 96.00 665 SER A C 1
ATOM 5142 O O . SER A 1 665 ? 9.541 -1.049 -32.151 1.00 96.00 665 SER A O 1
ATOM 5144 N N . ALA A 1 666 ? 11.087 0.255 -33.133 1.00 96.31 666 ALA A N 1
ATOM 5145 C CA . ALA A 1 666 ? 10.936 1.388 -32.234 1.00 96.31 666 ALA A CA 1
ATOM 5146 C C . ALA A 1 666 ? 10.690 2.683 -33.006 1.00 96.31 666 ALA A C 1
ATOM 5148 O O . ALA A 1 666 ? 11.410 3.000 -33.952 1.00 96.31 666 ALA A O 1
ATOM 5149 N N . LEU A 1 667 ? 9.708 3.461 -32.567 1.00 96.31 667 LEU A N 1
ATOM 5150 C CA . LEU A 1 667 ? 9.430 4.799 -33.056 1.00 96.31 667 LEU A CA 1
ATOM 5151 C C . LEU A 1 667 ? 10.041 5.826 -32.099 1.00 96.31 667 LEU A C 1
ATOM 5153 O O . LEU A 1 667 ? 9.514 6.102 -31.023 1.00 96.31 667 LEU A O 1
ATOM 5157 N N . PHE A 1 668 ? 11.159 6.415 -32.510 1.00 94.25 668 PHE A N 1
ATOM 5158 C CA . PHE A 1 668 ? 11.795 7.507 -31.788 1.00 94.25 668 PHE A CA 1
ATOM 5159 C C . PHE A 1 668 ? 11.217 8.845 -32.249 1.00 94.25 668 PHE A C 1
ATOM 5161 O O . PHE A 1 668 ? 11.364 9.232 -33.411 1.00 94.25 668 PHE A O 1
ATOM 5168 N N . VAL A 1 669 ? 10.570 9.568 -31.339 1.00 91.50 669 VAL A N 1
ATOM 5169 C CA . VAL A 1 669 ? 9.866 10.818 -31.630 1.00 91.50 669 VAL A CA 1
ATOM 5170 C C . VAL A 1 669 ? 10.577 11.968 -30.932 1.00 91.50 669 VAL A C 1
ATOM 5172 O O . VAL A 1 669 ? 10.625 12.050 -29.705 1.00 91.50 669 VAL A O 1
ATOM 5175 N N . ASN A 1 670 ? 11.104 12.897 -31.725 1.00 87.69 670 ASN A N 1
ATOM 5176 C CA . ASN A 1 670 ? 11.737 14.100 -31.207 1.00 87.69 670 ASN A CA 1
ATOM 5177 C C . ASN A 1 670 ? 10.784 15.291 -31.330 1.00 87.69 670 ASN A C 1
ATOM 5179 O O . ASN A 1 670 ? 10.335 15.636 -32.428 1.00 87.69 670 ASN A O 1
ATOM 5183 N N . ALA A 1 671 ? 10.515 15.951 -30.212 1.00 82.25 671 ALA A N 1
ATOM 5184 C CA . ALA A 1 671 ? 9.556 17.036 -30.099 1.00 82.25 671 ALA A CA 1
ATOM 5185 C C . ALA A 1 671 ? 10.160 18.267 -29.409 1.00 82.25 671 ALA A C 1
ATOM 5187 O O . ALA A 1 671 ? 11.103 18.190 -28.619 1.00 82.25 671 ALA A O 1
ATOM 5188 N N . SER A 1 672 ? 9.600 19.433 -29.717 1.00 75.94 672 SER A N 1
ATOM 5189 C CA . SER A 1 672 ? 9.772 20.645 -28.917 1.00 75.94 672 SER A CA 1
ATOM 5190 C C . SER A 1 672 ? 8.658 20.739 -27.872 1.00 75.94 672 SER A C 1
ATOM 5192 O O . SER A 1 672 ? 7.721 19.939 -27.884 1.00 75.94 672 SER A O 1
ATOM 5194 N N . GLY A 1 673 ? 8.693 21.764 -27.017 1.00 64.75 673 GLY A N 1
ATOM 5195 C CA . GLY A 1 673 ? 7.602 22.057 -26.078 1.00 64.75 673 GLY A CA 1
ATOM 5196 C C . GLY A 1 673 ? 6.232 22.357 -26.716 1.00 64.75 673 GLY A C 1
ATOM 5197 O O . GLY A 1 673 ? 5.288 22.630 -25.985 1.00 64.75 673 GLY A O 1
ATOM 5198 N N . GLN A 1 674 ? 6.115 22.366 -28.052 1.00 65.62 674 GLN A N 1
ATOM 5199 C CA . GLN A 1 674 ? 4.883 22.727 -28.770 1.00 65.62 674 GLN A CA 1
ATOM 5200 C C . GLN A 1 674 ? 4.506 21.778 -29.921 1.00 65.62 674 GLN A C 1
ATOM 5202 O O . GLN A 1 674 ? 3.353 21.782 -30.338 1.00 65.62 674 GLN A O 1
ATOM 5207 N N . THR A 1 675 ? 5.440 21.003 -30.489 1.00 75.81 675 THR A N 1
ATOM 5208 C CA . THR A 1 675 ? 5.153 20.151 -31.660 1.00 75.81 675 THR A CA 1
ATOM 5209 C C . THR A 1 675 ? 6.167 19.023 -31.828 1.00 75.81 675 THR A C 1
ATOM 5211 O O . THR A 1 675 ? 7.336 19.158 -31.462 1.00 75.81 675 THR A O 1
ATOM 5214 N N . VAL A 1 676 ? 5.752 17.943 -32.497 1.00 86.25 676 VAL A N 1
ATOM 5215 C CA . VAL A 1 676 ? 6.671 16.941 -33.054 1.00 86.25 676 VAL A CA 1
ATOM 5216 C C . VAL A 1 676 ? 7.526 17.589 -34.148 1.00 86.25 676 VAL A C 1
ATOM 5218 O O . VAL A 1 676 ? 7.010 18.252 -35.055 1.00 86.25 676 VAL A O 1
ATOM 5221 N N . VAL A 1 677 ? 8.845 17.419 -34.046 1.00 85.44 677 VAL A N 1
ATOM 5222 C CA . VAL A 1 677 ? 9.831 17.952 -34.998 1.00 85.44 677 VAL A CA 1
ATOM 5223 C C . VAL A 1 677 ? 10.095 16.926 -36.097 1.00 85.44 677 VAL A C 1
ATOM 5225 O O . VAL A 1 677 ? 10.012 17.264 -37.279 1.00 85.44 677 VAL A O 1
ATOM 5228 N N . TYR A 1 678 ? 10.395 15.687 -35.709 1.00 89.38 678 TYR A N 1
ATOM 5229 C CA . TYR A 1 678 ? 10.555 14.543 -36.606 1.00 89.38 678 TYR A CA 1
ATOM 5230 C C . TYR A 1 678 ? 10.333 13.229 -35.850 1.00 89.38 678 TYR A C 1
ATOM 5232 O O . TYR A 1 678 ? 10.415 13.194 -34.619 1.00 89.38 678 TYR A O 1
ATOM 5240 N N . ALA A 1 679 ? 10.115 12.152 -36.599 1.00 92.06 679 ALA A N 1
ATOM 5241 C CA . ALA A 1 679 ? 10.045 10.795 -36.077 1.00 92.06 679 ALA A CA 1
ATOM 5242 C C . ALA A 1 679 ? 10.956 9.857 -36.883 1.00 92.06 679 ALA A C 1
ATOM 5244 O O . ALA A 1 679 ? 11.197 10.069 -38.076 1.00 92.06 679 ALA A O 1
ATOM 5245 N N . ALA A 1 680 ? 11.502 8.848 -36.215 1.00 93.44 680 ALA A N 1
ATOM 5246 C CA . ALA A 1 680 ? 12.362 7.838 -36.808 1.00 93.44 680 ALA A CA 1
ATOM 5247 C C . ALA A 1 680 ? 11.883 6.443 -36.399 1.00 93.44 680 ALA A C 1
ATOM 5249 O O . ALA A 1 680 ? 11.953 6.082 -35.226 1.00 93.44 680 ALA A O 1
ATOM 5250 N N . LEU A 1 681 ? 11.399 5.676 -37.372 1.00 95.88 681 LEU A N 1
ATOM 5251 C CA . LEU A 1 681 ? 11.068 4.267 -37.228 1.00 95.88 681 LEU A CA 1
ATOM 5252 C C . LEU A 1 681 ? 12.331 3.436 -37.459 1.00 95.88 681 LEU A C 1
ATOM 5254 O O . LEU A 1 681 ? 12.855 3.361 -38.573 1.00 95.88 681 LEU A O 1
ATOM 5258 N N . VAL A 1 682 ? 12.824 2.847 -36.376 1.00 96.31 682 VAL A N 1
ATOM 5259 C CA . VAL A 1 682 ? 14.054 2.063 -36.327 1.00 96.31 682 VAL A CA 1
ATOM 5260 C C . VAL A 1 682 ? 13.698 0.589 -36.225 1.00 96.31 682 VAL A C 1
ATOM 5262 O O . VAL A 1 682 ? 12.958 0.194 -35.325 1.00 96.31 682 VAL A O 1
ATOM 5265 N N . SER A 1 683 ? 14.254 -0.224 -37.117 1.00 95.88 683 SER A N 1
ATOM 5266 C CA . SER A 1 683 ? 14.159 -1.685 -37.050 1.00 95.88 683 SER A CA 1
ATOM 5267 C C . SER A 1 683 ? 15.452 -2.289 -36.503 1.00 95.88 683 SER A C 1
ATOM 5269 O O . SER A 1 683 ? 16.549 -1.849 -36.847 1.00 95.88 683 SER A O 1
ATOM 5271 N N . PHE A 1 684 ? 15.321 -3.277 -35.622 1.00 95.25 684 PHE A N 1
ATOM 5272 C CA . PHE A 1 684 ? 16.422 -4.069 -35.087 1.00 95.25 684 PHE A CA 1
ATOM 5273 C C . PHE A 1 684 ? 16.273 -5.512 -35.561 1.00 95.25 684 PHE A C 1
ATOM 5275 O O . PHE A 1 684 ? 15.193 -6.095 -35.462 1.00 95.25 684 PHE A O 1
ATOM 5282 N N . SER A 1 685 ? 17.364 -6.107 -36.041 1.00 94.38 685 SER A N 1
ATOM 5283 C CA . SER A 1 685 ? 17.382 -7.525 -36.402 1.00 94.38 685 SER A CA 1
ATOM 5284 C C . SER A 1 685 ? 17.173 -8.409 -35.157 1.00 94.38 685 SER A C 1
ATOM 5286 O O . SER A 1 685 ? 17.811 -8.126 -34.131 1.00 94.38 685 SER A O 1
ATOM 5288 N N . PRO A 1 686 ? 16.363 -9.485 -35.225 1.00 92.81 686 PRO A N 1
ATOM 5289 C CA . PRO A 1 686 ? 16.139 -10.408 -34.107 1.00 92.81 686 PRO A CA 1
ATOM 5290 C C . PRO A 1 686 ? 17.432 -10.932 -33.474 1.00 92.81 686 PRO A C 1
ATOM 5292 O O . PRO A 1 686 ? 17.527 -11.041 -32.252 1.00 92.81 686 PRO A O 1
ATOM 5295 N N . GLU A 1 687 ? 18.457 -11.179 -34.290 1.00 91.69 687 GLU A N 1
ATOM 5296 C CA . GLU A 1 687 ? 19.768 -11.663 -33.858 1.00 91.69 687 GLU A CA 1
ATOM 5297 C C . GLU A 1 687 ? 20.451 -10.654 -32.927 1.00 91.69 687 GLU A C 1
ATOM 5299 O O . GLU A 1 687 ? 20.994 -11.020 -31.888 1.00 91.69 687 GLU A O 1
ATOM 5304 N N . SER A 1 688 ? 20.361 -9.360 -33.251 1.00 90.25 688 SER A N 1
ATOM 5305 C CA . SER A 1 688 ? 20.910 -8.284 -32.418 1.00 90.25 688 SER A CA 1
ATOM 5306 C C . SER A 1 688 ? 20.181 -8.156 -31.080 1.00 90.25 688 SER A C 1
ATOM 5308 O O . SER A 1 688 ? 20.823 -7.870 -30.070 1.00 90.25 688 SER A O 1
ATOM 5310 N N . LEU A 1 689 ? 18.863 -8.387 -31.046 1.00 93.31 689 LEU A N 1
ATOM 5311 C CA . LEU A 1 689 ? 18.102 -8.370 -29.794 1.00 93.31 689 LEU A CA 1
ATOM 5312 C C . LEU A 1 689 ? 18.448 -9.573 -28.914 1.00 93.31 689 LEU A C 1
ATOM 5314 O O . LEU A 1 689 ? 18.706 -9.391 -27.726 1.00 93.31 689 LEU A O 1
ATOM 5318 N N . GLN A 1 690 ? 18.516 -10.776 -29.490 1.00 92.00 690 GLN A N 1
ATOM 5319 C CA . GLN A 1 690 ? 18.893 -11.996 -28.766 1.00 92.00 690 GLN A CA 1
ATOM 5320 C C . GLN A 1 690 ? 20.322 -11.918 -28.226 1.00 92.00 690 GLN A C 1
ATOM 5322 O O . GLN A 1 690 ? 20.569 -12.249 -27.067 1.00 92.00 690 GLN A O 1
ATOM 5327 N N . GLN A 1 691 ? 21.261 -11.420 -29.032 1.00 90.00 691 GLN A N 1
ATOM 5328 C CA . GLN A 1 691 ? 22.640 -11.222 -28.599 1.00 90.00 691 GLN A CA 1
ATOM 5329 C C . GLN A 1 691 ? 22.719 -10.222 -27.435 1.00 90.00 691 GLN A C 1
ATOM 5331 O O . GLN A 1 691 ? 23.392 -10.490 -26.440 1.00 90.00 691 GLN A O 1
ATOM 5336 N N . TYR A 1 692 ? 21.975 -9.111 -27.502 1.00 89.69 692 TYR A N 1
ATOM 5337 C CA . TYR A 1 692 ? 21.901 -8.142 -26.405 1.00 89.69 692 TYR A CA 1
ATOM 5338 C C . TYR A 1 692 ? 21.254 -8.730 -25.137 1.00 89.69 692 TYR A C 1
ATOM 5340 O O . TYR A 1 692 ? 21.742 -8.497 -24.031 1.00 89.69 692 TYR A O 1
ATOM 5348 N N . GLN A 1 693 ? 20.190 -9.526 -25.274 1.00 90.31 693 GLN A N 1
ATOM 5349 C CA . GLN A 1 693 ? 19.560 -10.235 -24.153 1.00 90.31 693 GLN A CA 1
ATOM 5350 C C . GLN A 1 693 ? 20.543 -11.195 -23.473 1.00 90.31 693 GLN A C 1
ATOM 5352 O O . GLN A 1 693 ? 20.692 -11.159 -22.250 1.00 90.31 693 GLN A O 1
ATOM 5357 N N . ALA A 1 694 ? 21.250 -12.008 -24.263 1.00 86.81 694 ALA A N 1
ATOM 5358 C CA . ALA A 1 694 ? 22.258 -12.938 -23.768 1.00 86.81 694 ALA A CA 1
ATOM 5359 C C . ALA A 1 694 ? 23.415 -12.201 -23.078 1.00 86.81 694 ALA A C 1
ATOM 5361 O O . ALA A 1 694 ? 23.879 -12.640 -22.027 1.00 86.81 694 ALA A O 1
ATOM 5362 N N . MET A 1 695 ? 23.847 -11.062 -23.629 1.00 84.94 695 MET A N 1
ATOM 5363 C CA . MET A 1 695 ? 24.848 -10.195 -23.009 1.00 84.94 695 MET A CA 1
ATOM 5364 C C . MET A 1 695 ? 24.403 -9.758 -21.609 1.00 84.94 695 MET A C 1
ATOM 5366 O O . MET A 1 695 ? 25.117 -10.016 -20.645 1.00 84.94 695 MET A O 1
ATOM 5370 N N . ILE A 1 696 ? 23.214 -9.164 -21.458 1.00 78.56 696 ILE A N 1
ATOM 5371 C CA . ILE A 1 696 ? 22.732 -8.702 -20.145 1.00 78.56 696 ILE A CA 1
ATOM 5372 C C . ILE A 1 696 ? 22.543 -9.869 -19.162 1.00 78.56 696 ILE A C 1
ATOM 5374 O O . ILE A 1 696 ? 22.910 -9.738 -17.997 1.00 78.56 696 ILE A O 1
ATOM 5378 N N . ALA A 1 697 ? 22.045 -11.020 -19.621 1.00 80.38 697 ALA A N 1
ATOM 5379 C CA . ALA A 1 697 ? 21.899 -12.209 -18.780 1.00 80.38 697 ALA A CA 1
ATOM 5380 C C . ALA A 1 697 ? 23.247 -12.720 -18.232 1.00 80.38 697 ALA A C 1
ATOM 5382 O O . ALA A 1 697 ? 23.338 -13.089 -17.062 1.00 80.38 697 ALA A O 1
ATOM 5383 N N . ARG A 1 698 ? 24.319 -12.694 -19.040 1.00 78.44 698 ARG A N 1
ATOM 5384 C CA . ARG A 1 698 ? 25.676 -13.049 -18.579 1.00 78.44 698 ARG A CA 1
ATOM 5385 C C . ARG A 1 698 ? 26.214 -12.069 -17.538 1.00 78.44 698 ARG A C 1
ATOM 5387 O O . ARG A 1 698 ? 26.866 -12.490 -16.586 1.00 78.44 698 ARG A O 1
ATOM 5394 N N . LEU A 1 699 ? 25.943 -10.776 -17.713 1.00 67.31 699 LEU A N 1
ATOM 5395 C CA . LEU A 1 699 ? 26.381 -9.736 -16.776 1.00 67.31 699 LEU A CA 1
ATOM 5396 C C . LEU A 1 699 ? 25.698 -9.861 -15.405 1.00 67.31 699 LEU A C 1
ATOM 5398 O O . LEU A 1 699 ? 26.314 -9.560 -14.382 1.00 67.31 699 LEU A O 1
ATOM 5402 N N . ASP A 1 700 ? 24.458 -10.350 -15.378 1.00 64.19 700 ASP A N 1
ATOM 5403 C CA . ASP A 1 700 ? 23.748 -10.692 -14.142 1.00 64.19 700 ASP A CA 1
ATOM 5404 C C . ASP A 1 700 ? 24.387 -11.905 -13.443 1.00 64.19 700 ASP A C 1
ATOM 5406 O O . ASP A 1 700 ? 24.755 -11.826 -12.274 1.00 64.19 700 ASP A O 1
ATOM 5410 N N . ALA A 1 701 ? 24.633 -12.992 -14.185 1.00 56.75 701 ALA A N 1
ATOM 5411 C CA . ALA A 1 701 ? 25.201 -14.234 -13.649 1.00 56.75 701 ALA A CA 1
ATOM 5412 C C . ALA A 1 701 ? 26.651 -14.105 -13.128 1.00 56.75 701 ALA A C 1
ATOM 5414 O O . ALA A 1 701 ? 27.069 -14.882 -12.273 1.00 56.75 701 ALA A O 1
ATOM 5415 N N . GLY A 1 702 ? 27.427 -13.143 -13.642 1.00 42.91 702 GLY A N 1
ATOM 5416 C CA . GLY A 1 702 ? 28.812 -12.878 -13.226 1.00 42.91 702 GLY A CA 1
ATOM 5417 C C . GLY A 1 702 ? 28.965 -11.934 -12.025 1.00 42.91 702 GLY A C 1
ATOM 5418 O O . GLY A 1 702 ? 30.092 -11.644 -11.623 1.00 42.91 702 GLY A O 1
ATOM 5419 N N . SER A 1 703 ? 27.865 -11.429 -11.463 1.00 38.12 703 SER A N 1
ATOM 5420 C CA . SER A 1 703 ? 27.886 -10.524 -10.311 1.00 38.12 703 SER A CA 1
ATOM 5421 C C . SER A 1 703 ? 27.841 -11.331 -9.002 1.00 38.12 703 SER A C 1
ATOM 5423 O O . SER A 1 703 ? 26.842 -12.008 -8.766 1.00 38.12 703 SER A O 1
ATOM 5425 N N . PRO A 1 704 ? 28.872 -11.297 -8.132 1.00 29.22 704 PRO A N 1
ATOM 5426 C CA . PRO A 1 704 ? 28.799 -11.978 -6.839 1.00 29.22 704 PRO A CA 1
ATOM 5427 C C . PRO A 1 704 ? 27.678 -11.357 -5.985 1.00 29.22 704 PRO A C 1
ATOM 5429 O O . PRO A 1 704 ? 27.632 -10.133 -5.832 1.00 29.22 704 PRO A O 1
ATOM 5432 N N . CYS A 1 705 ? 26.764 -12.207 -5.500 1.00 27.30 705 CYS A N 1
ATOM 5433 C CA . CYS A 1 705 ? 25.591 -11.859 -4.685 1.00 27.30 705 CYS A CA 1
ATOM 5434 C C . CYS A 1 705 ? 25.915 -11.114 -3.384 1.00 27.30 705 CYS A C 1
ATOM 5436 O O . CYS A 1 705 ? 26.917 -11.471 -2.722 1.00 27.30 705 CYS A O 1
#

pLDDT: mean 72.87, std 18.38, range [20.09, 96.31]

Secondary structure (DSSP, 8-state):
---SGGGSSSTT------PPPP----TT----EEEEPPGGG-EEE-S-HHHHHHHHHHHHHHHHHHHHHHHHT-SS--HHHHHHHHHHHHHHHHHHHHHHHS-TT----HHHHHHHHHHHHHHHHHT--HHHHT-GGGTTT-GGGGGS-HHHHHHHHHHTTSPP---TT-TTS-PPTTPPPHHHHHHHHHHHHHHHHHH--TTT-EEEEEEEEE----THHHHTS-BPEEE-TTS-EEEEEEEEEETTT--EEEEEEPBTT--TT-----SEEEE-TTT--HHHHHHHHHTTPPEEEE----TTSSEEEETTPPSEEETTEEEEESBSS-EEEEEEEEETTEEEEEEEEE-SBS-EEEEEE--TTTTEEE----SS----------HHHHHHTGGGEEES-SSSSSHHHHHHHHHS--EEHHHHHHHHHHTGGG--HHHHHHHHHTTPPPGGGSSS----PPPHHHHHHS-HHHHHHHHHHTT-SS-TT--HHHHHHHHHHHHHHSSHHHHHHHHHT------HHHHHHHHHHHHHHHHHHHHHHHHSTTEEEGGG--B----EEESSSTTEEE--SEEEEEEEEETTEEEEEEEEEEEEEEE-STTTTTSHHHHHHHHHHHHHT-SS--EEEEETTSHHHHHHS-SHHHHHHHHHHHHHH--SEEEEEEEESSSEEEEEEEE--HHHHHHHHHHHHHHHHTS--

Organism: Plasmodiophora brassicae (NCBI:txid37360)

Foldseek 3Di:
DDDPPPPPDPPPDDDPDDDDDDDDDDPDDFFKFWDFDALQLFAEDQPDPVNVLQVLLVVLVVQLLVLLCVQLVHPDDDPVSVVCLLCVLQVVLLVVLLVQQAPPPDDDDPVLVVLLVVVVVLCVVLVHDLCQLCDPVCCVVNVVNVVGDSVSNVRSVRSNVDQRDPPPPCPPDDDDPQDADVSVVVSQVSSLVSQCSRNPDPPRFEKEKDKAFDQAQDPCCCVRGQADWDADPVHHTHWIKIWIARPSNRGTNGIDTHGVPDALAPDDDDEAYEYEQRNPDPNSVLVHVVRPYKYKYWHDPDPPQQADEDAPDDFDDDDNHTYDYLADFWGKMWIWTDNDPFIKIWIWTRPNPSDITIMITRDPSPSYDYDDFPDPPPPPFQDPAPPQCCVQFVVFWDFQDRAADDPSLLSCLLRSLACELLCLLVLQQLCVVVDDPVRVVLLVLLVQDHNPPDPDPPPDDDDLVRLVVDDLVVLLVLCVVLVNPPSPPDDSVRSSVVSNVSVQAPRDSVVSSCSSCPPPPPDVQVVLQVVQLVVALQCVQVVCVPQVQQKGFVVSDWGAGYWIAGPVQRNAIYGFSTKTKIFGDDPNDGPDIFIATEDEDEDRDPVCQPPPLVVLVCVLCVVVVHPRHFEAEDESSDPSVCSNQVDSSSSSSRLSVCLRRVGQWYKYWYYYSNYTRHIYIYGYDSVSSVVSSVVVSVSVVPRDD

Radius of gyration: 35.29 Å; chains: 1; bounding box: 99×56×112 Å